Protein AF-0000000080020154 (afdb_homodimer)

Sequence (464 aa):
MNTIIEGAIRAIELLTSGDRDVFQVMSVTLLVSGTATAISVLLGVPLGLWLALADFAGKQVLSSLVNFGMGLPPVVVGLVVSLFLWRSGPLGNLELMYTPTAMILAQAIIAFPIVAGFSFAAIVSINPKLRWKLLSMGATQWQANWLLIKEAKLGLIAAVIAGFGRVISEVGASMMVGGNIKGQTRVLTTAIVTEVEKGNFDIAMAIAYILLIITYGIIVSLTILQHEKKMLMNTIIEGAIRAIELLTSGDRDVFQVMSVTLLVSGTATAISVLLGVPLGLWLALADFAGKQVLSSLVNFGMGLPPVVVGLVVSLFLWRSGPLGNLELMYTPTAMILAQAIIAFPIVAGFSFAAIVSINPKLRWKLLSMGATQWQANWLLIKEAKLGLIAAVIAGFGRVISEVGASMMVGGNIKGQTRVLTTAIVTEVEKGNFDIAMAIAYILLIITYGIIVSLTILQHEKKML

Nearest PDB structures (foldseek):
  2onk-assembly2_I  TM=8.225E-01  e=3.150E-08  Archaeoglobus fulgidus
  3puv-assembly1_G  TM=7.224E-01  e=3.129E-05  Escherichia coli K-12
  4jbw-assembly2_I  TM=7.480E-01  e=2.047E-04  Escherichia coli K-12
  2r6g-assembly1_G  TM=7.122E-01  e=1.875E-04  Escherichia coli K-12
  3fh6-assembly2_I  TM=7.173E-01  e=4.354E-03  Escherichia coli K-12

pLDDT: mean 89.91, std 10.61, range [30.8, 98.75]

InterPro domains:
  IPR000515 ABC transporter type 1, transmembrane domain MetI-like [PS50928] (26-222)
  IPR000515 ABC transporter type 1, transmembrane domain MetI-like [cd06261] (28-215)
  IPR035906 MetI-like superfamily [G3DSA:1.10.3720.10] (9-230)
  IPR035906 MetI-like superfamily [SSF161098] (19-222)
  IPR049783 ABC transporter permease TupB-like [NF038017] (29-212)
  IPR049783 ABC transporter permease TupB-like [PTHR43632] (1-228)

Radius of gyration: 22.97 Å; Cα contacts (8 Å, |Δi|>4): 710; chains: 2; bounding box: 44×67×61 Å

Organism: NCBI:txid2019572

Foldseek 3Di:
DVLLVLLQVVLVCCVVVVPVQLVLQAVLLCVQLVLLLVLLLVQQLVLLLCLQLDDDPCSVVVLVVLVVLQPDDLLVLLVVLCQQCPCPHVNVVVVCFQASVSSSVSLSSSLNSLLNNLSNVLLNVPPPVQLVVCVVVPDDSVRSSVVSSVVSVLSNLVSSLRSSLVSSQDANSLCSRNVCDRSGSNHLNPVLVVCVVVVNSSNSSSSVVVSCCVSVVVSVVSNCVSVVVVVD/DVLLVLLQVVLVCCVVVPPVQLVLQAVLLCVQLVLLLVLLLVQQLVLLLCLQLDDDPCSVVVLVVLVVLQPDDLLVLLVVLCQQCPCPHVNVVVVCFQASVSSSVSLSSSLNSLLNNLSNVLLNVPDPVQLVVCVVVPDDSVRSSVVSSVVSVLSNLVSSLRSSLVSSQDANSLCSRNVCDRSGSNHLNPVLVVCVVVVNSSNSSSSVVVSCCVSVVVSVVSNCVSPVVVVD

Structure (mmCIF, N/CA/C/O backbone):
data_AF-0000000080020154-model_v1
#
loop_
_entity.id
_entity.type
_entity.pdbx_description
1 polymer 'Tungstate transporter permease'
#
loop_
_atom_site.group_PDB
_atom_site.id
_atom_site.type_symbol
_atom_site.label_atom_id
_atom_site.label_alt_id
_atom_site.label_comp_id
_atom_site.label_asym_id
_atom_site.label_entity_id
_atom_site.label_seq_id
_atom_site.pdbx_PDB_ins_code
_atom_site.Cartn_x
_atom_site.Cartn_y
_atom_site.Cartn_z
_atom_site.occupancy
_atom_site.B_iso_or_equiv
_atom_site.auth_seq_id
_atom_site.auth_comp_id
_atom_site.auth_asym_id
_atom_site.auth_atom_id
_atom_site.pdbx_PDB_model_num
ATOM 1 N N . MET A 1 1 ? -0.89 -23.328 17.891 1 47.94 1 MET A N 1
ATOM 2 C CA . MET A 1 1 ? -0.267 -22.406 18.844 1 47.94 1 MET A CA 1
ATOM 3 C C . MET A 1 1 ? 1.254 -22.469 18.734 1 47.94 1 MET A C 1
ATOM 5 O O . MET A 1 1 ? 1.923 -21.438 18.766 1 47.94 1 MET A O 1
ATOM 9 N N . ASN A 1 2 ? 1.724 -23.781 18.406 1 59.78 2 ASN A N 1
ATOM 10 C CA . ASN A 1 2 ? 3.129 -24.156 18.344 1 59.78 2 ASN A CA 1
ATOM 11 C C . ASN A 1 2 ? 3.787 -23.688 17.062 1 59.78 2 ASN A C 1
ATOM 13 O O . ASN A 1 2 ? 5.008 -23.531 17 1 59.78 2 ASN A O 1
ATOM 17 N N . THR A 1 3 ? 2.885 -23.25 16.203 1 66.06 3 THR A N 1
ATOM 18 C CA . THR A 1 3 ? 3.389 -22.953 14.867 1 66.06 3 THR A CA 1
ATOM 19 C C . THR A 1 3 ? 4.047 -21.578 14.836 1 66.06 3 THR A C 1
ATOM 21 O O . THR A 1 3 ? 5.07 -21.391 14.172 1 66.06 3 THR A O 1
ATOM 24 N N . ILE A 1 4 ? 3.555 -20.688 15.656 1 68.38 4 ILE A N 1
ATOM 25 C CA . ILE A 1 4 ? 4.113 -19.344 15.68 1 68.38 4 ILE A CA 1
ATOM 26 C C . ILE A 1 4 ? 5.504 -19.375 16.312 1 68.38 4 ILE A C 1
ATOM 28 O O . ILE A 1 4 ? 6.453 -18.812 15.758 1 68.38 4 ILE A O 1
ATOM 32 N N . ILE A 1 5 ? 5.574 -20.062 17.375 1 70.25 5 ILE A N 1
ATOM 33 C CA . ILE A 1 5 ? 6.852 -20.172 18.062 1 70.25 5 ILE A CA 1
ATOM 34 C C . ILE A 1 5 ? 7.824 -21 17.219 1 70.25 5 ILE A C 1
ATOM 36 O O . ILE A 1 5 ? 9 -20.641 17.094 1 70.25 5 ILE A O 1
ATOM 40 N N . GLU A 1 6 ? 7.316 -21.953 16.688 1 72.19 6 GLU A N 1
ATOM 41 C CA . GLU A 1 6 ? 8.148 -22.797 15.836 1 72.19 6 GLU A CA 1
ATOM 42 C C . GLU A 1 6 ? 8.656 -22.031 14.617 1 72.19 6 GLU A C 1
ATOM 44 O O . GLU A 1 6 ? 9.797 -22.219 14.195 1 72.19 6 GLU A O 1
ATOM 49 N N . GLY A 1 7 ? 7.816 -21.203 14.148 1 69.94 7 GLY A N 1
ATOM 50 C CA . GLY A 1 7 ? 8.227 -20.375 13.023 1 69.94 7 GLY A CA 1
ATOM 51 C C . GLY A 1 7 ? 9.352 -19.422 13.375 1 69.94 7 GLY A C 1
ATOM 52 O O . GLY A 1 7 ? 10.273 -19.219 12.578 1 69.94 7 GLY A O 1
ATOM 53 N N . ALA A 1 8 ? 9.25 -18.953 14.547 1 75.12 8 ALA A N 1
ATOM 54 C CA . ALA A 1 8 ? 10.297 -18.047 15.016 1 75.12 8 ALA A CA 1
ATOM 55 C C . ALA A 1 8 ? 11.617 -18.781 15.203 1 75.12 8 ALA A C 1
ATOM 57 O O . ALA A 1 8 ? 12.68 -18.281 14.797 1 75.12 8 ALA A O 1
ATOM 58 N N . ILE A 1 9 ? 11.484 -19.859 15.781 1 72.31 9 ILE A N 1
ATOM 59 C CA . ILE A 1 9 ? 12.672 -20.672 16.016 1 72.31 9 ILE A CA 1
ATOM 60 C C . ILE A 1 9 ? 13.289 -21.078 14.672 1 72.31 9 ILE A C 1
ATOM 62 O O . ILE A 1 9 ? 14.508 -20.984 14.484 1 72.31 9 ILE A O 1
ATOM 66 N N . ARG A 1 10 ? 12.461 -21.453 13.805 1 74.69 10 ARG A N 1
ATOM 67 C CA . ARG A 1 10 ? 12.93 -21.859 12.484 1 74.69 10 ARG A CA 1
ATOM 68 C C . ARG A 1 10 ? 13.57 -20.688 11.75 1 74.69 10 ARG A C 1
ATOM 70 O O . ARG A 1 10 ? 14.547 -20.859 11.023 1 74.69 10 ARG A O 1
ATOM 77 N N . ALA A 1 11 ? 12.977 -19.562 11.906 1 72.81 11 ALA A N 1
ATOM 78 C CA . ALA A 1 11 ? 13.555 -18.359 11.297 1 72.81 11 ALA A CA 1
ATOM 79 C C . ALA A 1 11 ? 14.977 -18.125 11.797 1 72.81 11 ALA A C 1
ATOM 81 O O . ALA A 1 11 ? 15.875 -17.844 11.008 1 72.81 11 ALA A O 1
ATOM 82 N N . ILE A 1 12 ? 15.156 -18.312 13.047 1 72.94 12 ILE A N 1
ATOM 83 C CA . ILE A 1 12 ? 16.469 -18.156 13.656 1 72.94 12 ILE A CA 1
ATOM 84 C C . ILE A 1 12 ? 17.422 -19.219 13.125 1 72.94 12 ILE A C 1
ATOM 86 O O . ILE A 1 12 ? 18.578 -18.938 12.812 1 72.94 12 ILE A O 1
ATOM 90 N N . GLU A 1 13 ? 16.906 -20.375 13.016 1 72.81 13 GLU A N 1
ATOM 91 C CA . GLU A 1 13 ? 17.719 -21.469 12.5 1 72.81 13 GLU A CA 1
ATOM 92 C C . GLU A 1 13 ? 18.125 -21.219 11.047 1 72.81 13 GLU A C 1
ATOM 94 O O . GLU A 1 13 ? 19.281 -21.453 10.664 1 72.81 13 GLU A O 1
ATOM 99 N N . LEU A 1 14 ? 17.109 -20.797 10.352 1 71.88 14 LEU A N 1
ATOM 100 C CA . LEU A 1 14 ? 17.391 -20.547 8.938 1 71.88 14 LEU A CA 1
ATOM 101 C C . LEU A 1 14 ? 18.391 -19.391 8.781 1 71.88 14 LEU A C 1
ATOM 103 O O . LEU A 1 14 ? 19.266 -19.453 7.922 1 71.88 14 LEU A O 1
ATOM 107 N N . LEU A 1 15 ? 18.266 -18.453 9.547 1 70.06 15 LEU A N 1
ATOM 108 C CA . LEU A 1 15 ? 19.156 -17.297 9.484 1 70.06 15 LEU A CA 1
ATOM 109 C C . LEU A 1 15 ? 20.547 -17.656 9.984 1 70.06 15 LEU A C 1
ATOM 111 O O . LEU A 1 15 ? 21.547 -17.203 9.422 1 70.06 15 LEU A O 1
ATOM 115 N N . THR A 1 16 ? 20.547 -18.531 10.93 1 68.62 16 THR A N 1
ATOM 116 C CA . THR A 1 16 ? 21.828 -18.906 11.531 1 68.62 16 THR A CA 1
ATOM 117 C C . THR A 1 16 ? 22.484 -20.031 10.742 1 68.62 16 THR A C 1
ATOM 119 O O . THR A 1 16 ? 23.703 -20.156 10.734 1 68.62 16 THR A O 1
ATOM 122 N N . SER A 1 17 ? 21.688 -20.891 10.258 1 69.62 17 SER A N 1
ATOM 123 C CA . SER A 1 17 ? 22.25 -22.016 9.531 1 69.62 17 SER A CA 1
ATOM 124 C C . SER A 1 17 ? 22.75 -21.594 8.156 1 69.62 17 SER A C 1
ATOM 126 O O . SER A 1 17 ? 23.469 -22.328 7.492 1 69.62 17 SER A O 1
ATOM 128 N N . GLY A 1 18 ? 22.422 -20.438 7.871 1 66 18 GLY A N 1
ATOM 129 C CA . GLY A 1 18 ? 22.906 -19.953 6.586 1 66 18 GLY A CA 1
ATOM 130 C C . GLY A 1 18 ? 22.297 -20.688 5.406 1 66 18 GLY A C 1
ATOM 131 O O . GLY A 1 18 ? 23.016 -21.062 4.473 1 66 18 GLY A O 1
ATOM 132 N N . ASP A 1 19 ? 21.078 -20.938 5.508 1 79 19 ASP A N 1
ATOM 133 C CA . ASP A 1 19 ? 20.391 -21.562 4.387 1 79 19 ASP A CA 1
ATOM 134 C C . ASP A 1 19 ? 20.531 -20.734 3.115 1 79 19 ASP A C 1
ATOM 136 O O . ASP A 1 19 ? 20.078 -19.594 3.066 1 79 19 ASP A O 1
ATOM 140 N N . ARG A 1 20 ? 21.234 -21.266 2.188 1 83.5 20 ARG A N 1
ATOM 141 C CA . ARG A 1 20 ? 21.625 -20.578 0.963 1 83.5 20 ARG A CA 1
ATOM 142 C C . ARG A 1 20 ? 20.391 -20.047 0.224 1 83.5 20 ARG A C 1
ATOM 144 O O . ARG A 1 20 ? 20.438 -18.953 -0.349 1 83.5 20 ARG A O 1
ATOM 151 N N . ASP A 1 21 ? 19.312 -20.812 0.304 1 86.94 21 ASP A N 1
ATOM 152 C CA . ASP A 1 21 ? 18.094 -20.406 -0.398 1 86.94 21 ASP A CA 1
ATOM 153 C C . ASP A 1 21 ? 17.484 -19.172 0.246 1 86.94 21 ASP A C 1
ATOM 155 O O . ASP A 1 21 ? 17.062 -18.234 -0.451 1 86.94 21 ASP A O 1
ATOM 159 N N . VAL A 1 22 ? 17.5 -19.172 1.521 1 87.19 22 VAL A N 1
ATOM 160 C CA . VAL A 1 22 ? 16.906 -18.062 2.252 1 87.19 22 VAL A CA 1
ATOM 161 C C . VAL A 1 22 ? 17.75 -16.812 2.092 1 87.19 22 VAL A C 1
ATOM 163 O O . VAL A 1 22 ? 17.234 -15.703 1.912 1 87.19 22 VAL A O 1
ATOM 166 N N . PHE A 1 23 ? 19.016 -17 2.098 1 89.44 23 PHE A N 1
ATOM 167 C CA . PHE A 1 23 ? 19.922 -15.875 1.927 1 89.44 23 PHE A CA 1
ATOM 168 C C . PHE A 1 23 ? 19.797 -15.281 0.527 1 89.44 23 PHE A C 1
ATOM 170 O O . PHE A 1 23 ? 19.891 -14.07 0.349 1 89.44 23 PHE A O 1
ATOM 177 N N . GLN A 1 24 ? 19.672 -16.141 -0.373 1 92.94 24 GLN A N 1
ATOM 178 C CA . GLN A 1 24 ? 19.516 -15.672 -1.749 1 92.94 24 GLN A CA 1
ATOM 179 C C . GLN A 1 24 ? 18.234 -14.867 -1.923 1 92.94 24 GLN A C 1
ATOM 181 O O . GLN A 1 24 ? 18.234 -13.805 -2.547 1 92.94 24 GLN A O 1
ATOM 186 N N . VAL A 1 25 ? 17.172 -15.352 -1.379 1 95.19 25 VAL A N 1
ATOM 187 C CA . VAL A 1 25 ? 15.883 -14.672 -1.473 1 95.19 25 VAL A CA 1
ATOM 188 C C . VAL A 1 25 ? 15.953 -13.328 -0.743 1 95.19 25 VAL A C 1
ATOM 190 O O . VAL A 1 25 ? 15.43 -12.328 -1.228 1 95.19 25 VAL A O 1
ATOM 193 N N . MET A 1 26 ? 16.609 -13.359 0.393 1 94.81 26 MET A N 1
ATOM 194 C CA . MET A 1 26 ? 16.781 -12.125 1.162 1 94.81 26 MET A CA 1
ATOM 195 C C . MET A 1 26 ? 17.625 -11.117 0.382 1 94.81 26 MET A C 1
ATOM 197 O O . MET A 1 26 ? 17.281 -9.93 0.344 1 94.81 26 MET A O 1
ATOM 201 N N . SER A 1 27 ? 18.672 -11.586 -0.216 1 95.75 27 SER A N 1
ATOM 202 C CA . SER A 1 27 ? 19.578 -10.711 -0.959 1 95.75 27 SER A CA 1
ATOM 203 C C . SER A 1 27 ? 18.875 -10.102 -2.17 1 95.75 27 SER A C 1
ATOM 205 O O . SER A 1 27 ? 19.062 -8.914 -2.461 1 95.75 27 SER A O 1
ATOM 207 N N . VAL A 1 28 ? 18.125 -10.906 -2.865 1 97.38 28 VAL A N 1
ATOM 208 C CA . VAL A 1 28 ? 17.391 -10.406 -4.027 1 97.38 28 VAL A CA 1
ATOM 209 C C . VAL A 1 28 ? 16.359 -9.383 -3.578 1 97.38 28 VAL A C 1
ATOM 211 O O . VAL A 1 28 ? 16.156 -8.359 -4.234 1 97.38 28 VAL A O 1
ATOM 214 N N . THR A 1 29 ? 15.695 -9.641 -2.455 1 97.88 29 THR A N 1
ATOM 215 C CA . THR A 1 29 ? 14.711 -8.711 -1.914 1 97.88 29 THR A CA 1
ATOM 216 C C . THR A 1 29 ? 15.344 -7.348 -1.644 1 97.88 29 THR A C 1
ATOM 218 O O . THR A 1 29 ? 14.828 -6.316 -2.076 1 97.88 29 THR A O 1
ATOM 221 N N . LEU A 1 30 ? 16.484 -7.379 -0.981 1 97.38 30 LEU A N 1
ATOM 222 C CA . LEU A 1 30 ? 17.172 -6.141 -0.618 1 97.38 30 LEU A CA 1
ATOM 223 C C . LEU A 1 30 ? 17.703 -5.434 -1.856 1 97.38 30 LEU A C 1
ATOM 225 O O . LEU A 1 30 ? 17.656 -4.203 -1.947 1 97.38 30 LEU A O 1
ATOM 229 N N . LEU A 1 31 ? 18.203 -6.195 -2.738 1 97.94 31 LEU A N 1
ATOM 230 C CA . LEU A 1 31 ? 18.719 -5.621 -3.973 1 97.94 31 LEU A CA 1
ATOM 231 C C . LEU A 1 31 ? 17.625 -4.93 -4.762 1 97.94 31 LEU A C 1
ATOM 233 O O . LEU A 1 31 ? 17.781 -3.781 -5.184 1 97.94 31 LEU A O 1
ATOM 237 N N . VAL A 1 32 ? 16.562 -5.605 -4.961 1 98.31 32 VAL A N 1
ATOM 238 C CA . VAL A 1 32 ? 15.484 -5.113 -5.809 1 98.31 32 VAL A CA 1
ATOM 239 C C . VAL A 1 32 ? 14.797 -3.93 -5.129 1 98.31 32 VAL A C 1
ATOM 241 O O . VAL A 1 32 ? 14.711 -2.842 -5.707 1 98.31 32 VAL A O 1
ATOM 244 N N . SER A 1 33 ? 14.297 -4.098 -3.908 1 98.25 33 SER A N 1
ATOM 245 C CA . SER A 1 33 ? 13.57 -3.033 -3.225 1 98.25 33 SER A CA 1
ATOM 246 C C . SER A 1 33 ? 14.5 -1.874 -2.869 1 98.25 33 SER A C 1
ATOM 248 O O . SER A 1 33 ? 14.086 -0.711 -2.914 1 98.25 33 SER A O 1
ATOM 250 N N . GLY A 1 34 ? 15.711 -2.215 -2.471 1 97.94 34 GLY A N 1
ATOM 251 C CA . GLY A 1 34 ? 16.672 -1.173 -2.164 1 97.94 34 GLY A CA 1
ATOM 252 C C . GLY A 1 34 ? 17.031 -0.312 -3.363 1 97.94 34 GLY A C 1
ATOM 253 O O . GLY A 1 34 ? 17.016 0.917 -3.275 1 97.94 34 GLY A O 1
ATOM 254 N N . THR A 1 35 ? 17.344 -0.925 -4.469 1 98.62 35 THR A N 1
ATOM 255 C CA . THR A 1 35 ? 17.719 -0.201 -5.684 1 98.62 35 THR A CA 1
ATOM 256 C C . THR A 1 35 ? 16.516 0.579 -6.227 1 98.62 35 THR A C 1
ATOM 258 O O . THR A 1 35 ? 16.672 1.718 -6.676 1 98.62 35 THR A O 1
ATOM 261 N N . ALA A 1 36 ? 15.359 -0.066 -6.23 1 98.69 36 ALA A N 1
ATOM 262 C CA . ALA A 1 36 ? 14.148 0.617 -6.691 1 98.69 36 ALA A CA 1
ATOM 263 C C . ALA A 1 36 ? 13.883 1.873 -5.863 1 98.69 36 ALA A C 1
ATOM 265 O O . ALA A 1 36 ? 13.555 2.926 -6.414 1 98.69 36 ALA A O 1
ATOM 266 N N . THR A 1 37 ? 14.039 1.744 -4.57 1 98.25 37 THR A N 1
ATOM 267 C CA . THR A 1 37 ? 13.844 2.889 -3.688 1 98.25 37 THR A CA 1
ATOM 268 C C . THR A 1 37 ? 14.883 3.971 -3.973 1 98.25 37 THR A C 1
ATOM 270 O O . THR A 1 37 ? 14.555 5.156 -4.031 1 98.25 37 THR A O 1
ATOM 273 N N . ALA A 1 38 ? 16.125 3.574 -4.137 1 98.44 38 ALA A N 1
ATOM 274 C CA . ALA A 1 38 ? 17.203 4.527 -4.434 1 98.44 38 ALA A CA 1
ATOM 275 C C . ALA A 1 38 ? 16.891 5.316 -5.703 1 98.44 38 ALA A C 1
ATOM 277 O O . ALA A 1 38 ? 17.062 6.539 -5.738 1 98.44 38 ALA A O 1
ATOM 278 N N . ILE A 1 39 ? 16.453 4.645 -6.707 1 98.75 39 ILE A N 1
ATOM 279 C CA . ILE A 1 39 ? 16.109 5.285 -7.969 1 98.75 39 ILE A CA 1
ATOM 280 C C . ILE A 1 39 ? 14.945 6.25 -7.75 1 98.75 39 ILE A C 1
ATOM 282 O O . ILE A 1 39 ? 14.969 7.387 -8.227 1 98.75 39 ILE A O 1
ATOM 286 N N . SER A 1 40 ? 13.914 5.785 -7.039 1 98.56 40 SER A N 1
ATOM 287 C CA . SER A 1 40 ? 12.742 6.605 -6.773 1 98.56 40 SER A CA 1
ATOM 288 C C . SER A 1 40 ? 13.102 7.844 -5.961 1 98.56 40 SER A C 1
ATOM 290 O O . SER A 1 40 ? 12.508 8.906 -6.141 1 98.56 40 SER A O 1
ATOM 292 N N . VAL A 1 41 ? 14.055 7.672 -5.047 1 97.88 41 VAL A N 1
ATOM 293 C CA . VAL A 1 41 ? 14.5 8.797 -4.23 1 97.88 41 VAL A CA 1
ATOM 294 C C . VAL A 1 41 ? 15.281 9.781 -5.098 1 97.88 41 VAL A C 1
ATOM 296 O O . VAL A 1 41 ? 15.062 10.992 -5.02 1 97.88 41 VAL A O 1
ATOM 299 N N . LEU A 1 42 ? 16.156 9.297 -5.879 1 98.06 42 LEU A N 1
ATOM 300 C CA . LEU A 1 42 ? 16.984 10.133 -6.742 1 98.06 42 LEU A CA 1
ATOM 301 C C . LEU A 1 42 ? 16.141 10.953 -7.703 1 98.06 42 LEU A C 1
ATOM 303 O O . LEU A 1 42 ? 16.484 12.086 -8.039 1 98.06 42 LEU A O 1
ATOM 307 N N . LEU A 1 43 ? 15.031 10.414 -8.125 1 98.25 43 LEU A N 1
ATOM 308 C CA . LEU A 1 43 ? 14.188 11.086 -9.109 1 98.25 43 LEU A CA 1
ATOM 309 C C . LEU A 1 43 ? 13 11.766 -8.438 1 98.25 43 LEU A C 1
ATOM 311 O O . LEU A 1 43 ? 12.602 12.867 -8.828 1 98.25 43 LEU A O 1
ATOM 315 N N . GLY A 1 44 ? 12.453 11.078 -7.484 1 98.12 44 GLY A N 1
ATOM 316 C CA . GLY A 1 44 ? 11.227 11.531 -6.852 1 98.12 44 GLY A CA 1
ATOM 317 C C . GLY A 1 44 ? 11.43 12.719 -5.93 1 98.12 44 GLY A C 1
ATOM 318 O O . GLY A 1 44 ? 10.617 13.641 -5.914 1 98.12 44 GLY A O 1
ATOM 319 N N . VAL A 1 45 ? 12.508 12.695 -5.16 1 96.88 45 VAL A N 1
ATOM 320 C CA . VAL A 1 45 ? 12.766 13.789 -4.219 1 96.88 45 VAL A CA 1
ATOM 321 C C . VAL A 1 45 ? 12.969 15.094 -4.984 1 96.88 45 VAL A C 1
ATOM 323 O O . VAL A 1 45 ? 12.297 16.094 -4.719 1 96.88 45 VAL A O 1
ATOM 326 N N . PRO A 1 46 ? 13.852 15.125 -6.016 1 96.69 46 PRO A N 1
ATOM 327 C CA . PRO A 1 46 ? 14.016 16.359 -6.785 1 96.69 46 PRO A CA 1
ATOM 328 C C . PRO A 1 46 ? 12.719 16.828 -7.438 1 96.69 46 PRO A C 1
ATOM 330 O O . PRO A 1 46 ? 12.438 18.031 -7.473 1 96.69 46 PRO A O 1
ATOM 333 N N . LEU A 1 47 ? 11.93 15.914 -7.922 1 97.12 47 LEU A N 1
ATOM 334 C CA . LEU A 1 47 ? 10.664 16.297 -8.539 1 97.12 47 LEU A CA 1
ATOM 335 C C . LEU A 1 47 ? 9.719 16.906 -7.5 1 97.12 47 LEU A C 1
ATOM 337 O O . LEU A 1 47 ? 9.086 17.922 -7.758 1 97.12 47 LEU A O 1
ATOM 341 N N . GLY A 1 48 ? 9.602 16.219 -6.375 1 96.56 48 GLY A N 1
ATOM 342 C CA . GLY A 1 48 ? 8.758 16.734 -5.309 1 96.56 48 GLY A CA 1
ATOM 343 C C . GLY A 1 48 ? 9.18 18.109 -4.836 1 96.56 48 GLY A C 1
ATOM 344 O O . GLY A 1 48 ? 8.344 18.984 -4.625 1 96.56 48 GLY A O 1
ATOM 345 N N . LEU A 1 49 ? 10.484 18.328 -4.691 1 94.06 49 LEU A N 1
ATOM 346 C CA . LEU A 1 49 ? 11.023 19.625 -4.281 1 94.06 49 LEU A CA 1
ATOM 347 C C . LEU A 1 49 ? 10.742 20.688 -5.336 1 94.06 49 LEU A C 1
ATOM 349 O O . LEU A 1 49 ? 10.336 21.797 -5 1 94.06 49 LEU A O 1
ATOM 353 N N . TRP A 1 50 ? 10.977 20.25 -6.555 1 94.31 50 TRP A N 1
ATOM 354 C CA . TRP A 1 50 ? 10.75 21.172 -7.656 1 94.31 50 TRP A CA 1
ATOM 355 C C . TRP A 1 50 ? 9.281 21.594 -7.723 1 94.31 50 TRP A C 1
ATOM 357 O O . TRP A 1 50 ? 8.969 22.766 -7.891 1 94.31 50 TRP A O 1
ATOM 367 N N . LEU A 1 51 ? 8.406 20.75 -7.562 1 94.25 51 LEU A N 1
ATOM 368 C CA . LEU A 1 51 ? 6.973 21.016 -7.598 1 94.25 51 LEU A CA 1
ATOM 369 C C . LEU A 1 51 ? 6.559 21.922 -6.445 1 94.25 51 LEU A C 1
ATOM 371 O O . LEU A 1 51 ? 5.656 22.75 -6.59 1 94.25 51 LEU A O 1
ATOM 375 N N . ALA A 1 52 ? 7.199 21.781 -5.324 1 92.12 52 ALA A N 1
ATOM 376 C CA . ALA A 1 52 ? 6.84 22.547 -4.137 1 92.12 52 ALA A CA 1
ATOM 377 C C . ALA A 1 52 ? 7.434 23.953 -4.188 1 92.12 52 ALA A C 1
ATOM 379 O O . ALA A 1 52 ? 6.816 24.906 -3.711 1 92.12 52 ALA A O 1
ATOM 380 N N . LEU A 1 53 ? 8.578 24.172 -4.746 1 90.06 53 LEU A N 1
ATOM 381 C CA . LEU A 1 53 ? 9.328 25.406 -4.594 1 90.06 53 LEU A CA 1
ATOM 382 C C . LEU A 1 53 ? 9.227 26.266 -5.852 1 90.06 53 LEU A C 1
ATOM 384 O O . LEU A 1 53 ? 9.516 27.469 -5.816 1 90.06 53 LEU A O 1
ATOM 388 N N . ALA A 1 54 ? 8.859 25.609 -6.902 1 88.19 54 ALA A N 1
ATOM 389 C CA . ALA A 1 54 ? 8.789 26.359 -8.156 1 88.19 54 ALA A CA 1
ATOM 390 C C . ALA A 1 54 ? 7.34 26.656 -8.539 1 88.19 54 ALA A C 1
ATOM 392 O O . ALA A 1 54 ? 6.426 25.922 -8.148 1 88.19 54 ALA A O 1
ATOM 393 N N . ASP A 1 55 ? 7.188 27.797 -9.219 1 87.75 55 ASP A N 1
ATOM 394 C CA . ASP A 1 55 ? 5.895 28.156 -9.797 1 87.75 55 ASP A CA 1
ATOM 395 C C . ASP A 1 55 ? 5.957 28.156 -11.328 1 87.75 55 ASP A C 1
ATOM 397 O O . ASP A 1 55 ? 6.789 28.859 -11.914 1 87.75 55 ASP A O 1
ATOM 401 N N . PHE A 1 56 ? 5.273 27.25 -11.93 1 91.38 56 PHE A N 1
ATOM 402 C CA . PHE A 1 56 ? 5.266 27.172 -13.391 1 91.38 56 PHE A CA 1
ATOM 403 C C . PHE A 1 56 ? 3.891 26.75 -13.898 1 91.38 56 PHE A C 1
ATOM 405 O O . PHE A 1 56 ? 3.064 26.25 -13.133 1 91.38 56 PHE A O 1
ATOM 412 N N . ALA A 1 57 ? 3.443 27.031 -15.07 1 91.94 57 ALA A N 1
ATOM 413 C CA . ALA A 1 57 ? 2.109 26.875 -15.641 1 91.94 57 ALA A CA 1
ATOM 414 C C . ALA A 1 57 ? 1.68 25.406 -15.633 1 91.94 57 ALA A C 1
ATOM 416 O O . ALA A 1 57 ? 0.496 25.109 -15.461 1 91.94 57 ALA A O 1
ATOM 417 N N . GLY A 1 58 ? 2.457 24.375 -15.688 1 93.25 58 GLY A N 1
ATOM 418 C CA . GLY A 1 58 ? 2.119 22.953 -15.719 1 93.25 58 GLY A CA 1
ATOM 419 C C . GLY A 1 58 ? 2.182 22.297 -14.359 1 93.25 58 GLY A C 1
ATOM 420 O O . GLY A 1 58 ? 2.078 21.062 -14.258 1 93.25 58 GLY A O 1
ATOM 421 N N . LYS A 1 59 ? 2.211 23.047 -13.398 1 93.12 59 LYS A N 1
ATOM 422 C CA . LYS A 1 59 ? 2.391 22.547 -12.039 1 93.12 59 LYS A CA 1
ATOM 423 C C . LYS A 1 59 ? 1.181 21.719 -11.602 1 93.12 59 LYS A C 1
ATOM 425 O O . LYS A 1 59 ? 1.333 20.641 -11.031 1 93.12 59 LYS A O 1
ATOM 430 N N . GLN A 1 60 ? 0.067 22.234 -11.883 1 91.75 60 GLN A N 1
ATOM 431 C CA . GLN A 1 60 ? -1.16 21.547 -11.492 1 91.75 60 GLN A CA 1
ATOM 432 C C . GLN A 1 60 ? -1.281 20.203 -12.188 1 91.75 60 GLN A C 1
ATOM 434 O O . GLN A 1 60 ? -1.691 19.219 -11.57 1 91.75 60 GLN A O 1
ATOM 439 N N . VAL A 1 61 ? -0.931 20.188 -13.375 1 93.25 61 VAL A N 1
ATOM 440 C CA . VAL A 1 61 ? -1.013 18.953 -14.156 1 93.25 61 VAL A CA 1
ATOM 441 C C . VAL A 1 61 ? -0.008 17.938 -13.617 1 93.25 61 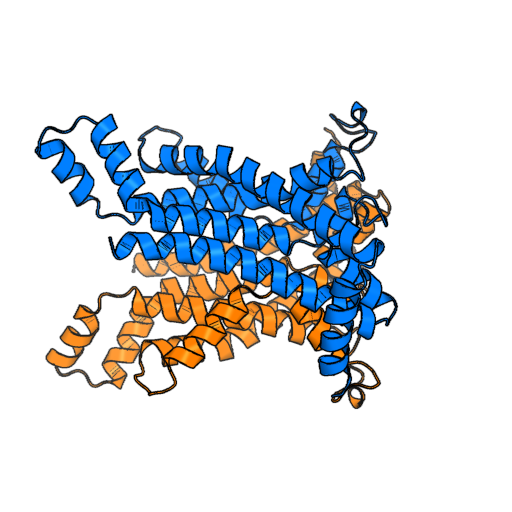VAL A C 1
ATOM 443 O O . VAL A 1 61 ? -0.348 16.766 -13.414 1 93.25 61 VAL A O 1
ATOM 446 N N . LEU A 1 62 ? 1.154 18.344 -13.352 1 93.31 62 LEU A N 1
ATOM 447 C CA . LEU A 1 62 ? 2.191 17.453 -12.852 1 93.31 62 LEU A CA 1
ATOM 448 C C . LEU A 1 62 ? 1.852 16.953 -11.453 1 93.31 62 LEU A C 1
ATOM 450 O O . LEU A 1 62 ? 2.092 15.781 -11.133 1 93.31 62 LEU A O 1
ATOM 454 N N . SER A 1 63 ? 1.314 17.812 -10.695 1 92.81 63 SER A N 1
ATOM 455 C CA . SER A 1 63 ? 0.877 17.422 -9.359 1 92.81 63 SER A CA 1
ATOM 456 C C . SER A 1 63 ? -0.231 16.375 -9.43 1 92.81 63 SER A C 1
ATOM 458 O O . SER A 1 63 ? -0.238 15.422 -8.648 1 92.81 63 SER A O 1
ATOM 460 N N . SER A 1 64 ? -1.092 16.578 -10.32 1 91.56 64 SER A N 1
ATOM 461 C CA . SER A 1 64 ? -2.178 15.625 -10.508 1 91.56 64 SER A CA 1
ATOM 462 C C . SER A 1 64 ? -1.648 14.266 -10.961 1 91.56 64 SER A C 1
ATOM 464 O O . SER A 1 64 ? -2.17 13.227 -10.555 1 91.56 64 SER A O 1
ATOM 466 N N . LEU A 1 65 ? -0.676 14.273 -11.742 1 93.69 65 LEU A N 1
ATOM 467 C CA . LEU A 1 65 ? -0.076 13.031 -12.227 1 93.69 65 LEU A CA 1
ATOM 468 C C . LEU A 1 65 ? 0.607 12.281 -11.094 1 93.69 65 LEU A C 1
ATOM 470 O O . LEU A 1 65 ? 0.521 11.047 -11.016 1 93.69 65 LEU A O 1
ATOM 474 N N . VAL A 1 66 ? 1.284 13.008 -10.289 1 94.12 66 VAL A N 1
ATOM 475 C CA . VAL A 1 66 ? 1.928 12.398 -9.125 1 94.12 66 VAL A CA 1
ATOM 476 C C . VAL A 1 66 ? 0.871 11.781 -8.211 1 94.12 66 VAL A C 1
ATOM 478 O O . VAL A 1 66 ? 1.008 10.641 -7.773 1 94.12 66 VAL A O 1
ATOM 481 N N . ASN A 1 67 ? -0.2 12.5 -8.039 1 89.38 67 ASN A N 1
ATOM 482 C CA . ASN A 1 67 ? -1.288 12.008 -7.203 1 89.38 67 ASN A CA 1
ATOM 483 C C . ASN A 1 67 ? -1.952 10.781 -7.816 1 89.38 67 ASN A C 1
ATOM 485 O O . ASN A 1 67 ? -2.291 9.828 -7.105 1 89.38 67 ASN A O 1
ATOM 489 N N . PHE A 1 68 ? -2.125 10.82 -9.047 1 89.56 68 PHE A N 1
ATOM 490 C CA . PHE A 1 68 ? -2.674 9.68 -9.766 1 89.56 68 PHE A CA 1
ATOM 491 C C . PHE A 1 68 ? -1.778 8.453 -9.602 1 89.56 68 PHE A C 1
ATOM 493 O O . PHE A 1 68 ? -2.268 7.344 -9.383 1 89.56 68 PHE A O 1
ATOM 500 N N . GLY A 1 69 ? -0.531 8.672 -9.711 1 92.44 69 GLY A N 1
ATOM 501 C CA . GLY A 1 69 ? 0.442 7.598 -9.578 1 92.44 69 GLY A CA 1
ATOM 502 C C . GLY A 1 69 ? 0.44 6.961 -8.195 1 92.44 69 GLY A C 1
ATOM 503 O O . GLY A 1 69 ? 0.628 5.75 -8.07 1 92.44 69 GLY A O 1
ATOM 504 N N . MET A 1 70 ? 0.173 7.785 -7.223 1 90.25 70 MET A N 1
ATOM 505 C CA . MET A 1 70 ? 0.134 7.27 -5.855 1 90.25 70 MET A CA 1
ATOM 506 C C . MET A 1 70 ? -1.045 6.32 -5.668 1 90.25 70 MET A C 1
ATOM 508 O O . MET A 1 70 ? -0.988 5.41 -4.84 1 90.25 70 MET A O 1
ATOM 512 N N . GLY A 1 71 ? -2.031 6.535 -6.367 1 87.94 71 GLY A N 1
ATOM 513 C CA . GLY A 1 71 ? -3.229 5.719 -6.258 1 87.94 71 GLY A CA 1
ATOM 514 C C . GLY A 1 71 ? -3.248 4.551 -7.227 1 87.94 71 GLY A C 1
ATOM 515 O O . GLY A 1 71 ? -4.148 3.711 -7.18 1 87.94 71 GLY A O 1
ATOM 516 N N . LEU A 1 72 ? -2.324 4.492 -8.062 1 91.62 72 LEU A N 1
ATOM 517 C CA . LEU A 1 72 ? -2.264 3.451 -9.078 1 91.62 72 LEU A CA 1
ATOM 518 C C . LEU A 1 72 ? -2.053 2.08 -8.445 1 91.62 72 LEU A C 1
ATOM 520 O O . LEU A 1 72 ? -1.111 1.889 -7.672 1 91.62 72 LEU A O 1
ATOM 524 N N . PRO A 1 73 ? -2.967 1.161 -8.734 1 94.38 73 PRO A N 1
ATOM 525 C CA . PRO A 1 73 ? -2.729 -0.196 -8.234 1 94.38 73 PRO A CA 1
ATOM 526 C C . PRO A 1 73 ? -1.41 -0.784 -8.734 1 94.38 73 PRO A C 1
ATOM 528 O O . PRO A 1 73 ? -1.098 -0.691 -9.922 1 94.38 73 PRO A O 1
ATOM 531 N N . PRO A 1 74 ? -0.693 -1.348 -7.883 1 95.75 74 PRO A N 1
ATOM 532 C CA . PRO A 1 74 ? 0.613 -1.88 -8.281 1 95.75 74 PRO A CA 1
ATOM 533 C C . PRO A 1 74 ? 0.512 -2.938 -9.375 1 95.75 74 PRO A C 1
ATOM 535 O O . PRO A 1 74 ? 1.416 -3.057 -10.203 1 95.75 74 PRO A O 1
ATOM 538 N N . VAL A 1 75 ? -0.544 -3.684 -9.406 1 95.5 75 VAL A N 1
ATOM 539 C CA . VAL A 1 75 ? -0.722 -4.727 -10.414 1 95.5 75 VAL A CA 1
ATOM 540 C C . VAL A 1 75 ? -0.795 -4.098 -11.805 1 95.5 75 VAL A C 1
ATOM 542 O O . VAL A 1 75 ? -0.35 -4.695 -12.781 1 95.5 75 VAL A O 1
ATOM 545 N N . VAL A 1 76 ? -1.361 -2.949 -11.852 1 96.12 76 VAL A N 1
ATOM 546 C CA . VAL A 1 76 ? -1.444 -2.252 -13.133 1 96.12 76 VAL A CA 1
ATOM 547 C C . VAL A 1 76 ? -0.047 -1.84 -13.586 1 96.12 76 VAL A C 1
ATOM 549 O O . VAL A 1 76 ? 0.287 -1.957 -14.766 1 96.12 76 VAL A O 1
ATOM 552 N N . VAL A 1 77 ? 0.763 -1.373 -12.688 1 96.81 77 VAL A N 1
ATOM 553 C CA . VAL A 1 77 ? 2.145 -1.025 -13.008 1 96.81 77 VAL A CA 1
ATOM 554 C C . VAL A 1 77 ? 2.898 -2.27 -13.469 1 96.81 77 VAL A C 1
ATOM 556 O O . VAL A 1 77 ? 3.623 -2.229 -14.469 1 96.81 77 VAL A O 1
ATOM 559 N N . GLY A 1 78 ? 2.729 -3.342 -12.742 1 97 78 GLY A N 1
ATOM 560 C CA . GLY A 1 78 ? 3.34 -4.598 -13.148 1 97 78 GLY A CA 1
ATOM 561 C C . GLY A 1 78 ? 2.949 -5.023 -1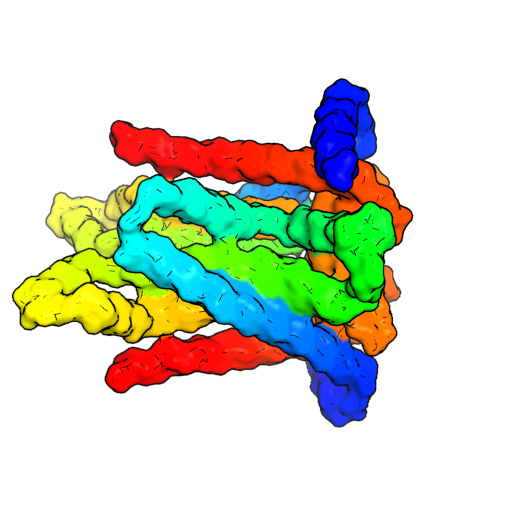4.547 1 97 78 GLY A C 1
ATOM 562 O O . GLY A 1 78 ? 3.795 -5.48 -15.32 1 97 78 GLY A O 1
ATOM 563 N N . LEU A 1 79 ? 1.688 -4.883 -14.844 1 96 79 LEU A N 1
ATOM 564 C CA . LEU A 1 79 ? 1.185 -5.25 -16.172 1 96 79 LEU A CA 1
ATOM 565 C C . LEU A 1 79 ? 1.815 -4.379 -17.25 1 96 79 LEU A C 1
ATOM 567 O O . LEU A 1 79 ? 2.277 -4.891 -18.266 1 96 79 LEU A O 1
ATOM 571 N N . VAL A 1 80 ? 1.848 -3.117 -17.047 1 94.88 80 VAL A N 1
ATOM 572 C CA . VAL A 1 80 ? 2.383 -2.186 -18.031 1 94.88 80 VAL A CA 1
ATOM 573 C C . VAL A 1 80 ? 3.865 -2.475 -18.266 1 94.88 80 VAL A C 1
ATOM 575 O O . VAL A 1 80 ? 4.32 -2.529 -19.422 1 94.88 80 VAL A O 1
ATOM 578 N N . VAL A 1 81 ? 4.613 -2.678 -17.234 1 96.25 81 VAL A N 1
ATOM 579 C CA . VAL A 1 81 ? 6.031 -2.988 -17.359 1 96.25 81 VAL A CA 1
ATOM 580 C C . VAL A 1 81 ? 6.207 -4.312 -18.109 1 96.25 81 VAL A C 1
ATOM 582 O O . VAL A 1 81 ? 7.07 -4.434 -18.984 1 96.25 81 VAL A O 1
ATOM 585 N N . SER A 1 82 ? 5.414 -5.305 -17.766 1 95.19 82 SER A N 1
ATOM 586 C CA . SER A 1 82 ? 5.465 -6.59 -18.453 1 95.19 82 SER A CA 1
ATOM 587 C C . SER A 1 82 ? 5.219 -6.434 -19.953 1 95.19 82 SER A C 1
ATOM 589 O O . SER A 1 82 ? 5.898 -7.059 -20.766 1 95.19 82 SER A O 1
ATOM 591 N N . LEU A 1 83 ? 4.27 -5.602 -20.266 1 92 83 LEU A N 1
ATOM 592 C CA . LEU A 1 83 ? 3.924 -5.371 -21.672 1 92 83 LEU A CA 1
ATOM 593 C C . LEU A 1 83 ? 5.09 -4.734 -22.422 1 92 83 LEU A C 1
ATOM 595 O O . LEU A 1 83 ? 5.363 -5.094 -23.562 1 92 83 LEU A O 1
ATOM 599 N N . PHE A 1 84 ? 5.719 -3.848 -21.75 1 92.94 84 PHE A N 1
ATOM 600 C CA . PHE A 1 84 ? 6.812 -3.125 -22.391 1 92.94 84 PHE A CA 1
ATOM 601 C C . PHE A 1 84 ? 8.031 -4.023 -22.562 1 92.94 84 PHE A C 1
ATOM 603 O O . PHE A 1 84 ? 8.797 -3.871 -23.516 1 92.94 84 PHE A O 1
ATOM 610 N N . LEU A 1 85 ? 8.156 -4.945 -21.688 1 93 85 LEU A N 1
ATOM 611 C CA . LEU A 1 85 ? 9.367 -5.758 -21.688 1 93 85 LEU A CA 1
ATOM 612 C C . LEU A 1 85 ? 9.125 -7.094 -22.375 1 93 85 LEU A C 1
ATOM 614 O O . LEU A 1 85 ? 10.07 -7.84 -22.656 1 93 85 LEU A O 1
ATOM 618 N N . TRP A 1 86 ? 7.879 -7.34 -22.656 1 88.81 86 TRP A N 1
ATOM 619 C CA . TRP A 1 86 ? 7.551 -8.586 -23.328 1 88.81 86 TRP A CA 1
ATOM 620 C C . TRP A 1 86 ? 8.242 -8.664 -24.688 1 88.81 86 TRP A C 1
ATOM 622 O O . TRP A 1 86 ? 8.688 -7.645 -25.219 1 88.81 86 TRP A O 1
ATOM 632 N N . ARG A 1 87 ? 8.383 -9.852 -25.188 1 84.38 87 ARG A N 1
ATOM 633 C CA . ARG A 1 87 ? 9.125 -10.094 -26.422 1 84.38 87 ARG A CA 1
ATOM 634 C C . ARG A 1 87 ? 8.602 -9.219 -27.547 1 84.38 87 ARG A C 1
ATOM 636 O O . ARG A 1 87 ? 9.391 -8.68 -28.344 1 84.38 87 ARG A O 1
ATOM 643 N N . SER A 1 88 ? 7.383 -9.016 -27.719 1 83.25 88 SER A N 1
ATOM 644 C CA . SER A 1 88 ? 6.781 -8.234 -28.797 1 83.25 88 SER A CA 1
ATOM 645 C C . SER A 1 88 ? 6.637 -6.766 -28.391 1 83.25 88 SER A C 1
ATOM 647 O O . SER A 1 88 ? 6.125 -5.957 -29.172 1 83.25 88 SER A O 1
ATOM 649 N N . GLY A 1 89 ? 7.109 -6.453 -27.219 1 85.06 89 GLY A N 1
ATOM 650 C CA . GLY A 1 89 ? 6.988 -5.082 -26.75 1 85.06 89 GLY A CA 1
ATOM 651 C C . GLY A 1 89 ? 8.125 -4.188 -27.219 1 85.06 89 GLY A C 1
ATOM 652 O O . GLY A 1 89 ? 9.086 -4.664 -27.812 1 85.06 89 GLY A O 1
ATOM 653 N N . PRO A 1 90 ? 8.031 -2.883 -26.984 1 87.62 90 PRO A N 1
ATOM 654 C CA . PRO A 1 90 ? 9.016 -1.904 -27.438 1 87.62 90 PRO A CA 1
ATOM 655 C C . PRO A 1 90 ? 10.414 -2.164 -26.891 1 87.62 90 PRO A C 1
ATOM 657 O O . PRO A 1 90 ? 11.414 -1.849 -27.531 1 87.62 90 PRO A O 1
ATOM 660 N N . LEU A 1 91 ? 10.484 -2.754 -25.672 1 89 91 LEU A N 1
ATOM 661 C CA . LEU A 1 91 ? 11.781 -3.014 -25.062 1 89 91 LEU A CA 1
ATOM 662 C C . LEU A 1 91 ? 12.047 -4.512 -24.969 1 89 91 LEU A C 1
ATOM 664 O O . LEU A 1 91 ? 12.836 -4.953 -24.125 1 89 91 LEU A O 1
ATOM 668 N N . GLY A 1 92 ? 11.328 -5.223 -25.766 1 87.62 92 GLY A N 1
ATOM 669 C CA . GLY A 1 92 ? 11.438 -6.672 -25.75 1 87.62 92 GLY A CA 1
ATOM 670 C C . GLY A 1 92 ? 12.828 -7.168 -26.109 1 87.62 92 GLY A C 1
ATOM 671 O O . GLY A 1 92 ? 13.258 -8.219 -25.641 1 87.62 92 GLY A O 1
ATOM 672 N N . ASN A 1 93 ? 13.5 -6.402 -26.891 1 88.62 93 ASN A N 1
ATOM 673 C CA . ASN A 1 93 ? 14.82 -6.793 -27.391 1 88.62 93 ASN A CA 1
ATOM 674 C C . ASN A 1 93 ? 15.836 -6.852 -26.25 1 88.62 93 ASN A C 1
ATOM 676 O O . ASN A 1 93 ? 16.859 -7.531 -26.375 1 88.62 93 ASN A O 1
ATOM 680 N N . LEU A 1 94 ? 15.539 -6.258 -25.188 1 90.62 94 LEU A N 1
ATOM 681 C CA . LEU A 1 94 ? 1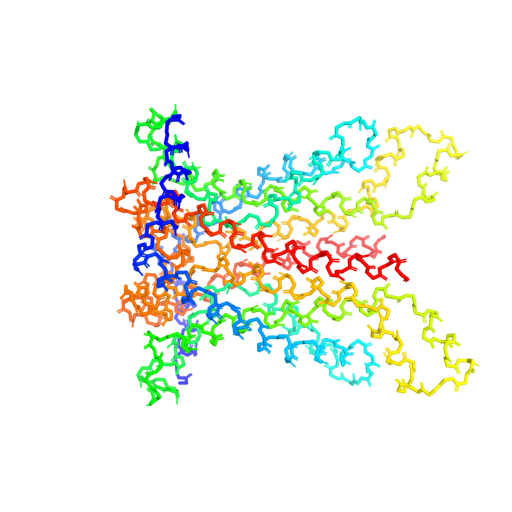6.469 -6.227 -24.062 1 90.62 94 LEU A CA 1
ATOM 682 C C . LEU A 1 94 ? 16.359 -7.504 -23.234 1 90.62 94 LEU A C 1
ATOM 684 O O . LEU A 1 94 ? 17.234 -7.781 -22.406 1 90.62 94 LEU A O 1
ATOM 688 N N . GLU A 1 95 ? 15.367 -8.328 -23.438 1 91 95 GLU A N 1
ATOM 689 C CA . GLU A 1 95 ? 15.148 -9.609 -22.766 1 91 95 GLU A CA 1
ATOM 690 C C . GLU A 1 95 ? 15.273 -9.469 -21.25 1 91 95 GLU A C 1
ATOM 692 O O . GLU A 1 95 ? 15.984 -10.242 -20.609 1 91 95 GLU A O 1
ATOM 697 N N . LEU A 1 96 ? 14.547 -8.484 -20.734 1 93.62 96 LEU A N 1
ATOM 698 C CA . LEU A 1 96 ? 14.672 -8.156 -19.312 1 93.62 96 LEU A CA 1
ATOM 699 C C . LEU A 1 96 ? 13.57 -8.828 -18.5 1 93.62 96 LEU A C 1
ATOM 701 O O . LEU A 1 96 ? 13.633 -8.859 -17.266 1 93.62 96 LEU A O 1
ATOM 705 N N . MET A 1 97 ? 12.617 -9.406 -19.219 1 91.56 97 MET A N 1
ATOM 706 C CA . MET A 1 97 ? 11.539 -10.078 -18.484 1 91.56 97 MET A CA 1
ATOM 707 C C . MET A 1 97 ? 12.086 -11.211 -17.641 1 91.56 97 MET A C 1
ATOM 709 O O . MET A 1 97 ? 12.977 -11.953 -18.062 1 91.56 97 MET A O 1
ATOM 713 N N . TYR A 1 98 ? 11.578 -11.32 -16.375 1 95.38 98 TYR A N 1
ATOM 714 C CA . TYR A 1 98 ? 11.945 -12.383 -15.445 1 95.38 98 TYR A CA 1
ATOM 715 C C . TYR A 1 98 ? 13.367 -12.195 -14.938 1 95.38 98 TYR A C 1
ATOM 717 O O . TYR A 1 98 ? 14.109 -13.164 -14.773 1 95.38 98 TYR A O 1
ATOM 725 N N . THR A 1 99 ? 13.734 -10.93 -14.828 1 97.19 99 THR A N 1
ATOM 726 C CA . THR A 1 99 ? 15.008 -10.562 -14.234 1 97.19 99 THR A CA 1
ATOM 727 C C . THR A 1 99 ? 14.812 -9.586 -13.078 1 97.19 99 THR A C 1
ATOM 729 O O . THR A 1 99 ? 13.781 -8.914 -13 1 97.19 99 THR A O 1
ATOM 732 N N . PRO A 1 100 ? 15.836 -9.523 -12.219 1 97.75 100 PRO A N 1
ATOM 733 C CA . PRO A 1 100 ? 15.766 -8.523 -11.148 1 97.75 100 PRO A CA 1
ATOM 734 C C . PRO A 1 100 ? 15.672 -7.098 -11.672 1 97.75 100 PRO A C 1
ATOM 736 O O . PRO A 1 100 ? 15.039 -6.242 -11.047 1 97.75 100 PRO A O 1
ATOM 739 N N . THR A 1 101 ? 16.219 -6.84 -12.836 1 97.88 101 THR A N 1
ATOM 740 C CA . THR A 1 101 ? 16.172 -5.504 -13.422 1 97.88 101 THR A CA 1
ATOM 741 C C . THR A 1 101 ? 14.734 -5.109 -13.734 1 97.88 101 THR A C 1
ATOM 743 O O . THR A 1 101 ? 14.336 -3.963 -13.516 1 97.88 101 THR A O 1
ATOM 746 N N . ALA A 1 102 ? 14.008 -6.051 -14.273 1 97.75 102 ALA A N 1
ATOM 747 C CA . ALA A 1 102 ? 12.602 -5.801 -14.547 1 97.75 102 ALA A CA 1
ATOM 748 C C . ALA A 1 102 ? 11.836 -5.496 -13.266 1 97.75 102 ALA A C 1
ATOM 750 O O . ALA A 1 102 ? 10.961 -4.625 -13.242 1 97.75 102 ALA A O 1
ATOM 751 N N . MET A 1 103 ? 12.18 -6.227 -12.242 1 98.5 103 MET A N 1
ATOM 752 C CA . MET A 1 103 ? 11.547 -6.016 -10.945 1 98.5 103 MET A CA 1
ATOM 753 C C . MET A 1 103 ? 11.891 -4.641 -10.383 1 98.5 103 MET A C 1
ATOM 755 O O . MET A 1 103 ? 11.031 -3.953 -9.836 1 98.5 103 MET A O 1
ATOM 759 N N . ILE A 1 104 ? 13.133 -4.258 -10.531 1 98.62 104 ILE A N 1
ATOM 760 C CA . ILE A 1 104 ? 13.586 -2.951 -10.062 1 98.62 104 ILE A CA 1
ATOM 761 C C . ILE A 1 104 ? 12.82 -1.851 -10.789 1 98.62 104 ILE A C 1
ATOM 763 O O . ILE A 1 104 ? 12.367 -0.888 -10.164 1 98.62 104 ILE A O 1
ATOM 767 N N . LEU A 1 105 ? 12.648 -2.035 -12.039 1 98.25 105 LEU A N 1
ATOM 768 C CA . LEU A 1 105 ? 11.93 -1.05 -12.836 1 98.25 105 LEU A CA 1
ATOM 769 C C . LEU A 1 105 ? 10.484 -0.912 -12.359 1 98.25 105 LEU A C 1
ATOM 771 O O . LEU A 1 105 ? 10 0.202 -12.148 1 98.25 105 LEU A O 1
ATOM 775 N N . ALA A 1 106 ? 9.781 -2 -12.227 1 98.25 106 ALA A N 1
ATOM 776 C CA . ALA A 1 106 ? 8.391 -1.981 -11.773 1 98.25 106 ALA A CA 1
ATOM 777 C C . ALA A 1 106 ? 8.266 -1.345 -10.391 1 98.25 106 ALA A C 1
ATOM 779 O O . ALA A 1 106 ? 7.418 -0.478 -10.172 1 98.25 106 ALA A O 1
ATOM 780 N N . GLN A 1 107 ? 9.125 -1.724 -9.469 1 98.44 107 GLN A N 1
ATOM 781 C CA . GLN A 1 107 ? 9.055 -1.228 -8.102 1 98.44 107 GLN A CA 1
ATOM 782 C C . GLN A 1 107 ? 9.453 0.244 -8.031 1 98.44 107 GLN A C 1
ATOM 784 O O . GLN A 1 107 ? 8.922 0.996 -7.211 1 98.44 107 GLN A O 1
ATOM 789 N N . ALA A 1 108 ? 10.398 0.654 -8.867 1 98.62 108 ALA A N 1
ATOM 790 C CA . ALA A 1 108 ? 10.766 2.066 -8.914 1 98.62 108 ALA A CA 1
ATOM 791 C C . ALA A 1 108 ? 9.586 2.926 -9.359 1 98.62 108 ALA A C 1
ATOM 793 O O . ALA A 1 108 ? 9.352 4.008 -8.812 1 98.62 108 ALA A O 1
ATOM 794 N N . ILE A 1 109 ? 8.875 2.453 -10.344 1 98.25 109 ILE A N 1
ATOM 795 C CA . ILE A 1 109 ? 7.715 3.182 -10.852 1 98.25 109 ILE A CA 1
ATOM 796 C C . ILE A 1 109 ? 6.637 3.26 -9.781 1 98.25 109 ILE A C 1
ATOM 798 O O . ILE A 1 109 ? 5.949 4.277 -9.656 1 98.25 109 ILE A O 1
ATOM 802 N N . ILE A 1 110 ? 6.508 2.211 -9.016 1 97.62 110 ILE A N 1
ATOM 803 C CA . ILE A 1 110 ? 5.52 2.162 -7.945 1 97.62 110 ILE A CA 1
ATOM 804 C C . ILE A 1 110 ? 5.91 3.137 -6.836 1 97.62 110 ILE A C 1
ATOM 806 O O . ILE A 1 110 ? 5.07 3.891 -6.34 1 97.62 110 ILE A O 1
ATOM 810 N N . ALA A 1 111 ? 7.172 3.184 -6.473 1 98.38 111 ALA A N 1
ATOM 811 C CA . ALA A 1 111 ? 7.656 3.979 -5.348 1 98.38 111 ALA A CA 1
ATOM 812 C C . ALA A 1 111 ? 7.816 5.445 -5.738 1 98.38 111 ALA A C 1
ATOM 814 O O . ALA A 1 111 ? 7.734 6.332 -4.887 1 98.38 111 ALA A O 1
ATOM 815 N N . PHE A 1 112 ? 7.984 5.754 -6.98 1 98.5 112 PHE A N 1
ATOM 816 C CA . PHE A 1 112 ? 8.336 7.074 -7.484 1 98.5 112 PHE A CA 1
ATOM 817 C C . PHE A 1 112 ? 7.289 8.102 -7.078 1 98.5 112 PHE A C 1
ATOM 819 O O . PHE A 1 112 ? 7.613 9.109 -6.445 1 98.5 112 PHE A O 1
ATOM 826 N N . PRO A 1 113 ? 6.055 7.902 -7.449 1 98 113 PRO A N 1
ATOM 827 C CA . PRO A 1 113 ? 5.047 8.906 -7.102 1 98 113 PRO A CA 1
ATOM 828 C C . PRO A 1 113 ? 4.855 9.055 -5.594 1 98 113 PRO A C 1
ATOM 830 O O . PRO A 1 113 ? 4.516 10.141 -5.113 1 98 113 PRO A O 1
ATOM 833 N N . ILE A 1 114 ? 5.074 8.031 -4.836 1 96.69 114 ILE A N 1
ATOM 834 C CA . ILE A 1 114 ? 4.965 8.07 -3.383 1 96.69 114 ILE A CA 1
ATOM 835 C C . ILE A 1 114 ? 6.066 8.961 -2.811 1 96.69 114 ILE A C 1
ATOM 837 O O . ILE A 1 114 ? 5.789 9.883 -2.033 1 96.69 114 ILE A O 1
ATOM 841 N N . VAL A 1 115 ? 7.281 8.75 -3.266 1 98.06 115 VAL A N 1
ATOM 842 C CA . VAL A 1 115 ? 8.414 9.539 -2.801 1 98.06 115 VAL A CA 1
ATOM 843 C C . VAL A 1 115 ? 8.25 10.992 -3.238 1 98.06 115 VAL A C 1
ATOM 845 O O . VAL A 1 115 ? 8.453 11.914 -2.445 1 98.06 115 VAL A O 1
ATOM 848 N N . ALA A 1 116 ? 7.824 11.203 -4.469 1 98.19 116 ALA A N 1
ATOM 849 C CA . ALA A 1 116 ? 7.637 12.555 -4.988 1 98.19 116 ALA A CA 1
ATOM 850 C C . ALA A 1 116 ? 6.531 13.289 -4.227 1 98.19 116 ALA A C 1
ATOM 852 O O . ALA A 1 116 ? 6.707 14.43 -3.809 1 98.19 116 ALA A O 1
ATOM 853 N N . GLY A 1 117 ? 5.449 12.617 -4.105 1 96.62 117 GLY A N 1
ATOM 854 C CA . GLY A 1 117 ? 4.316 13.227 -3.432 1 96.62 117 GLY A CA 1
ATOM 855 C C . GLY A 1 117 ? 4.605 13.586 -1.986 1 96.62 117 GLY A C 1
ATOM 856 O O . GLY A 1 117 ? 4.285 14.688 -1.539 1 96.62 117 GLY A O 1
ATOM 857 N N . PHE A 1 118 ? 5.215 12.719 -1.25 1 94.62 118 PHE A N 1
ATOM 858 C CA . PHE A 1 118 ? 5.52 12.969 0.153 1 94.62 118 PHE A CA 1
ATOM 859 C C . PHE A 1 118 ? 6.621 14.016 0.29 1 94.62 118 PHE A C 1
ATOM 861 O O . PHE A 1 118 ? 6.633 14.789 1.245 1 94.62 118 PHE A O 1
ATOM 868 N N . SER A 1 119 ? 7.531 14.047 -0.636 1 96.44 119 SER A N 1
ATOM 869 C CA . SER A 1 119 ? 8.539 15.094 -0.644 1 96.44 119 SER A CA 1
ATOM 870 C C . SER A 1 119 ? 7.91 16.469 -0.862 1 96.44 119 SER A C 1
ATOM 872 O O . SER A 1 119 ? 8.273 17.438 -0.195 1 96.44 119 SER A O 1
ATOM 874 N N . PHE A 1 120 ? 6.988 16.516 -1.825 1 95.81 120 PHE A N 1
ATOM 875 C CA . PHE A 1 120 ? 6.223 17.734 -2.055 1 95.81 120 PHE A CA 1
ATOM 876 C C . PHE A 1 120 ? 5.508 18.172 -0.781 1 95.81 120 PHE A C 1
ATOM 878 O O . PHE A 1 120 ? 5.602 19.328 -0.374 1 95.81 120 PHE A O 1
ATOM 885 N N . ALA A 1 121 ? 4.852 17.25 -0.18 1 91.06 121 ALA A N 1
ATOM 886 C CA . ALA A 1 121 ? 4.086 17.531 1.029 1 91.06 121 ALA A CA 1
ATOM 887 C C . ALA A 1 121 ? 5 17.984 2.164 1 91.06 121 ALA A C 1
ATOM 889 O O . ALA A 1 121 ? 4.613 18.828 2.982 1 91.06 121 ALA A O 1
ATOM 890 N N . ALA A 1 122 ? 6.188 17.422 2.275 1 92.12 122 ALA A N 1
ATOM 891 C CA . ALA A 1 122 ? 7.148 17.766 3.324 1 92.12 122 ALA A CA 1
ATOM 892 C C . ALA A 1 122 ? 7.535 19.234 3.258 1 92.12 122 ALA A C 1
ATOM 894 O O . ALA A 1 122 ? 7.695 19.891 4.293 1 92.12 122 ALA A O 1
ATOM 895 N N . ILE A 1 123 ? 7.633 19.812 2.088 1 92 123 ILE A N 1
ATOM 896 C CA . ILE A 1 123 ? 8.023 21.203 1.9 1 92 123 ILE A CA 1
ATOM 897 C C . ILE A 1 123 ? 6.832 22.109 2.164 1 92 123 ILE A C 1
ATOM 899 O O . ILE A 1 123 ? 6.945 23.109 2.885 1 92 123 ILE A O 1
ATOM 903 N N . VAL A 1 124 ? 5.691 21.688 1.65 1 88.38 124 VAL A N 1
ATOM 904 C CA . VAL A 1 124 ? 4.496 22.516 1.73 1 88.38 124 VAL A CA 1
ATOM 905 C C . VAL A 1 124 ? 4.02 22.594 3.178 1 88.38 124 VAL A C 1
ATOM 907 O O . VAL A 1 124 ? 3.426 23.594 3.588 1 88.38 124 VAL A O 1
ATOM 910 N N . SER A 1 125 ? 4.27 21.625 3.9 1 85.5 125 SER A N 1
ATOM 911 C CA . SER A 1 125 ? 3.812 21.578 5.285 1 85.5 125 SER A CA 1
ATOM 912 C C . SER A 1 125 ? 4.57 22.578 6.148 1 85.5 125 SER A C 1
ATOM 914 O O . SER A 1 125 ? 4.125 22.922 7.25 1 85.5 125 SER A O 1
ATOM 916 N N . ILE A 1 126 ? 5.676 23.062 5.609 1 84.62 126 ILE A N 1
ATOM 917 C CA . ILE A 1 126 ? 6.453 24.078 6.324 1 84.62 126 ILE A CA 1
ATOM 918 C C . ILE A 1 126 ? 5.746 25.422 6.242 1 84.62 126 ILE A C 1
ATOM 920 O O . ILE A 1 126 ? 5.164 25.766 5.207 1 84.62 126 ILE A O 1
ATOM 924 N N . ASN A 1 127 ? 5.734 26.188 7.262 1 75.25 127 ASN A N 1
ATOM 925 C CA . ASN A 1 127 ? 5.086 27.5 7.355 1 75.25 127 ASN A CA 1
ATOM 926 C C . ASN A 1 127 ? 5.5 28.406 6.211 1 75.25 127 ASN A C 1
ATOM 928 O O . ASN A 1 127 ? 6.688 28.688 6.031 1 75.25 127 ASN A O 1
ATOM 932 N N . PRO A 1 128 ? 4.469 28.672 5.43 1 74.62 128 PRO A N 1
ATOM 933 C CA . PRO A 1 128 ? 4.766 29.578 4.312 1 74.62 128 PRO A CA 1
ATOM 934 C C . PRO A 1 128 ? 5.43 30.875 4.766 1 74.62 128 PRO A C 1
ATOM 936 O O . PRO A 1 128 ? 6.141 31.516 3.988 1 74.62 128 PRO A O 1
ATOM 939 N N . LYS A 1 129 ? 5.27 31.234 5.918 1 81.94 129 LYS A N 1
ATOM 940 C CA . LYS A 1 129 ? 5.824 32.5 6.441 1 81.94 129 LYS A CA 1
ATOM 941 C C . LYS A 1 129 ? 7.344 32.406 6.539 1 81.94 129 LYS A C 1
ATOM 943 O O . LYS A 1 129 ? 8.031 33.438 6.453 1 81.94 129 LYS A O 1
ATOM 948 N N . LEU A 1 130 ? 7.762 31.188 6.637 1 84.44 130 LEU A N 1
ATOM 949 C CA . LEU A 1 130 ? 9.203 31.016 6.777 1 84.44 130 LEU A CA 1
ATOM 950 C C . LEU A 1 130 ? 9.922 31.453 5.5 1 84.44 130 LEU A C 1
ATOM 952 O O . LEU A 1 130 ? 10.945 32.156 5.562 1 84.44 130 LEU A O 1
ATOM 956 N N . ARG A 1 131 ? 9.406 31.031 4.426 1 82.94 131 ARG A N 1
ATOM 957 C CA . ARG A 1 131 ? 10.031 31.406 3.158 1 82.94 131 ARG A CA 1
ATOM 958 C C . ARG A 1 131 ? 10.039 32.906 2.98 1 82.94 131 ARG A C 1
ATOM 960 O O . ARG A 1 131 ? 11.062 33.5 2.619 1 82.94 131 ARG A O 1
ATOM 967 N N . TRP A 1 132 ? 8.969 33.5 3.225 1 84.12 132 TRP A N 1
ATOM 968 C CA . TRP A 1 132 ? 8.852 34.938 3.094 1 84.12 132 TRP A CA 1
ATOM 969 C C . TRP A 1 132 ? 9.758 35.656 4.086 1 84.12 132 TRP A C 1
ATOM 971 O O . TRP A 1 132 ? 10.359 36.688 3.76 1 84.12 132 TRP A O 1
ATOM 981 N N . LYS A 1 133 ? 9.828 35.094 5.289 1 89.38 133 LYS A N 1
ATOM 982 C CA . LYS A 1 133 ? 10.703 35.656 6.309 1 89.38 133 LYS A CA 1
ATOM 983 C C . LYS A 1 133 ? 12.164 35.594 5.867 1 89.38 133 LYS A C 1
ATOM 985 O O . LYS A 1 133 ? 12.906 36.562 6.059 1 89.38 133 LYS A O 1
ATOM 990 N N . LEU A 1 134 ? 12.469 34.5 5.27 1 89.12 134 LEU A N 1
ATOM 991 C CA . LEU A 1 134 ? 13.852 34.344 4.828 1 89.12 134 LEU A CA 1
ATOM 992 C C . LEU A 1 134 ? 14.18 35.312 3.695 1 89.12 134 LEU A C 1
ATOM 994 O O . LEU A 1 134 ? 15.25 35.938 3.699 1 89.12 134 LEU A O 1
ATOM 998 N N . LEU A 1 135 ? 13.281 35.531 2.861 1 88.25 135 LEU A N 1
ATOM 999 C CA . LEU A 1 135 ? 13.492 36.438 1.74 1 88.25 135 LEU A CA 1
ATOM 1000 C C . LEU A 1 135 ? 13.516 37.875 2.213 1 88.25 135 LEU A C 1
ATOM 1002 O O . LEU A 1 135 ? 14.305 38.688 1.714 1 88.25 135 LEU A O 1
ATOM 1006 N N . SER A 1 136 ? 12.672 38.094 3.123 1 90.44 136 SER A N 1
ATOM 1007 C CA . SER A 1 136 ? 12.617 39.469 3.664 1 90.44 136 SER A CA 1
ATOM 1008 C C . SER A 1 136 ? 13.891 39.812 4.43 1 90.44 136 SER A C 1
ATOM 1010 O O . SER A 1 136 ? 14.266 40.969 4.539 1 90.44 136 SER A O 1
ATOM 1012 N N . MET A 1 137 ? 14.555 38.812 4.973 1 93.25 137 MET A N 1
ATOM 1013 C CA . MET A 1 137 ? 15.797 39 5.719 1 93.25 137 MET A CA 1
ATOM 1014 C C . MET A 1 137 ? 16.984 39.094 4.773 1 93.25 137 MET A C 1
ATOM 1016 O O . MET A 1 137 ? 18.125 39.281 5.215 1 93.25 137 MET A O 1
ATOM 1020 N N . GLY A 1 138 ? 16.719 39.031 3.434 1 91.12 138 GLY A N 1
ATOM 1021 C CA . GLY A 1 138 ? 17.766 39.25 2.449 1 91.12 138 GLY A CA 1
ATOM 1022 C C . GLY A 1 138 ? 18.297 37.969 1.841 1 91.12 138 GLY A C 1
ATOM 1023 O O . GLY A 1 138 ? 19.25 38 1.062 1 91.12 138 GLY A O 1
ATOM 1024 N N . ALA A 1 139 ? 17.766 36.875 2.219 1 90 139 ALA A N 1
ATOM 1025 C CA . ALA A 1 139 ? 18.234 35.594 1.646 1 90 139 ALA A CA 1
ATOM 1026 C C . ALA A 1 139 ? 17.859 35.5 0.168 1 90 139 ALA A C 1
ATOM 1028 O O . ALA A 1 139 ? 16.828 36.031 -0.259 1 90 139 ALA A O 1
ATOM 1029 N N . THR A 1 140 ? 18.797 34.875 -0.641 1 92.56 140 THR A N 1
ATOM 1030 C CA . THR A 1 140 ? 18.484 34.594 -2.037 1 92.56 140 THR A CA 1
ATOM 1031 C C . THR A 1 140 ? 17.469 33.469 -2.145 1 92.56 140 THR A C 1
ATOM 1033 O O . THR A 1 140 ? 17.25 32.719 -1.177 1 92.56 140 THR A O 1
ATOM 1036 N N . GLN A 1 141 ? 16.891 33.281 -3.312 1 88.88 141 GLN A N 1
ATOM 1037 C CA . GLN A 1 141 ? 15.938 32.219 -3.541 1 88.88 141 GLN A CA 1
ATOM 1038 C C . GLN A 1 141 ? 16.578 30.844 -3.285 1 88.88 141 GLN A C 1
ATOM 1040 O O . GLN A 1 141 ? 15.969 29.969 -2.686 1 88.88 141 GLN A O 1
ATOM 1045 N N . TRP A 1 142 ? 17.797 30.719 -3.721 1 91.12 142 TRP A N 1
ATOM 1046 C CA . TRP A 1 142 ? 18.516 29.453 -3.559 1 91.12 142 TRP A CA 1
ATOM 1047 C C . TRP A 1 142 ? 18.797 29.172 -2.088 1 91.12 142 TRP A C 1
ATOM 1049 O O . TRP A 1 142 ? 18.656 28.031 -1.629 1 91.12 142 TRP A O 1
ATOM 1059 N N . GLN A 1 143 ? 19.141 30.203 -1.363 1 91.62 143 GLN A N 1
ATOM 1060 C CA . GLN A 1 143 ? 19.422 30.062 0.064 1 91.62 143 GLN A CA 1
ATOM 1061 C C . GLN A 1 143 ? 18.141 29.703 0.828 1 91.62 143 GLN A C 1
ATOM 1063 O O . GLN A 1 143 ? 18.156 28.844 1.709 1 91.62 143 GLN A O 1
ATOM 1068 N N . ALA A 1 144 ? 17.094 30.375 0.461 1 90.38 144 ALA A N 1
ATOM 1069 C CA . ALA A 1 144 ? 15.812 30.109 1.104 1 90.38 144 ALA A CA 1
ATOM 1070 C C . ALA A 1 144 ? 15.352 28.672 0.833 1 90.38 144 ALA A C 1
ATOM 1072 O O . ALA A 1 144 ? 14.906 27.969 1.748 1 90.38 144 ALA A O 1
ATOM 1073 N N . ASN A 1 145 ? 15.477 28.266 -0.421 1 90.25 145 ASN A N 1
ATOM 1074 C CA . ASN A 1 145 ? 15.078 26.922 -0.794 1 90.25 145 ASN A CA 1
ATOM 1075 C C . ASN A 1 145 ? 15.906 25.859 -0.071 1 90.25 145 ASN A C 1
ATOM 1077 O O . ASN A 1 145 ? 15.375 24.844 0.372 1 90.25 145 ASN A O 1
ATOM 1081 N N . TRP A 1 146 ? 17.125 26.109 -0.004 1 91 146 TRP A N 1
ATOM 1082 C CA . TRP A 1 146 ? 18.016 25.172 0.67 1 91 146 TRP A CA 1
ATOM 1083 C C . TRP A 1 146 ? 17.656 25.047 2.146 1 91 146 TRP A C 1
ATOM 1085 O O . TRP A 1 146 ? 17.672 23.953 2.701 1 91 146 TRP A O 1
ATOM 1095 N N . LEU A 1 147 ? 17.328 26.141 2.746 1 89.62 147 LEU A N 1
ATOM 1096 C CA . LEU A 1 147 ? 16.938 26.125 4.156 1 89.62 147 LEU A CA 1
ATOM 1097 C C . LEU A 1 147 ? 15.617 25.391 4.355 1 89.62 147 LEU A C 1
ATOM 1099 O O . LEU A 1 147 ? 15.438 24.703 5.355 1 89.62 147 LEU A O 1
ATOM 1103 N N . LEU A 1 148 ? 14.758 25.594 3.443 1 90.38 148 LEU A N 1
ATOM 1104 C CA . LEU A 1 148 ? 13.492 24.891 3.506 1 90.38 148 LEU A CA 1
ATOM 1105 C C . LEU A 1 148 ? 13.703 23.391 3.389 1 90.38 148 LEU A C 1
ATOM 1107 O O . LEU A 1 148 ? 13.047 22.609 4.09 1 90.38 148 LEU A O 1
ATOM 1111 N N . ILE A 1 149 ? 14.57 23 2.533 1 92 149 ILE A N 1
ATOM 1112 C CA . ILE A 1 149 ? 14.883 21.594 2.34 1 92 149 ILE A CA 1
ATOM 1113 C C . ILE A 1 149 ? 15.484 21.016 3.621 1 92 149 ILE A C 1
ATOM 1115 O O . ILE A 1 149 ? 15.117 19.922 4.043 1 92 149 ILE A O 1
ATOM 1119 N N . LYS A 1 150 ? 16.297 21.812 4.238 1 90.81 150 LYS A N 1
ATOM 1120 C CA . LYS A 1 150 ? 16.906 21.375 5.5 1 90.81 150 LYS A CA 1
ATOM 1121 C C . LYS A 1 150 ? 15.844 21.234 6.59 1 90.81 150 LYS A C 1
ATOM 1123 O O . LYS A 1 150 ? 15.906 20.297 7.395 1 90.81 150 LYS A O 1
ATOM 1128 N N . GLU A 1 151 ? 14.922 22.172 6.539 1 89.5 151 GLU A N 1
ATOM 1129 C CA . GLU A 1 151 ? 13.852 22.125 7.527 1 89.5 151 GLU A CA 1
ATOM 1130 C C . GLU A 1 151 ? 12.906 20.953 7.273 1 89.5 151 GLU A C 1
ATOM 1132 O O . GLU A 1 151 ? 12.297 20.438 8.211 1 89.5 151 GLU A O 1
ATOM 1137 N N . ALA A 1 152 ? 12.844 20.5 6.07 1 92.56 152 ALA A N 1
ATOM 1138 C CA . ALA A 1 152 ? 11.914 19.453 5.676 1 92.56 152 ALA A CA 1
ATOM 1139 C C . ALA A 1 152 ? 12.57 18.078 5.762 1 92.56 152 ALA A C 1
ATOM 1141 O O . ALA A 1 152 ? 12.023 17.094 5.254 1 92.56 152 ALA A O 1
ATOM 1142 N N . LYS A 1 153 ? 13.648 17.984 6.348 1 92 153 LYS A N 1
ATOM 1143 C CA . LYS A 1 153 ? 14.453 16.766 6.352 1 92 153 LYS A CA 1
ATOM 1144 C C . LYS A 1 153 ? 13.672 15.586 6.91 1 92 153 LYS A C 1
ATOM 1146 O O . LYS A 1 153 ? 13.742 14.477 6.375 1 92 153 LYS A O 1
ATOM 1151 N N . LEU A 1 154 ? 12.961 15.828 7.984 1 89.69 154 LEU A N 1
ATOM 1152 C CA . LEU A 1 154 ? 12.203 14.742 8.602 1 89.69 154 LEU A CA 1
ATOM 1153 C C . LEU A 1 154 ? 11.109 14.25 7.66 1 89.69 154 LEU A C 1
ATOM 1155 O O . LEU A 1 154 ? 10.883 13.047 7.551 1 89.69 154 LEU A O 1
ATOM 1159 N N . GLY A 1 155 ? 10.477 15.188 7.023 1 92.12 155 GLY A N 1
ATOM 1160 C CA . GLY A 1 155 ? 9.469 14.82 6.043 1 92.12 155 GLY A CA 1
ATOM 1161 C C . GLY A 1 155 ? 10.039 14.094 4.84 1 92.12 155 GLY A C 1
ATOM 1162 O O . GLY A 1 155 ? 9.398 13.188 4.293 1 92.12 155 GLY A O 1
ATOM 1163 N N . LEU A 1 156 ? 11.242 14.461 4.449 1 94.75 156 LEU A N 1
ATOM 1164 C CA . LEU A 1 156 ? 11.891 13.82 3.311 1 94.75 156 LEU A CA 1
ATOM 1165 C C . LEU A 1 156 ? 12.305 12.391 3.656 1 94.75 156 LEU A C 1
ATOM 1167 O O . LEU A 1 156 ? 12.195 11.492 2.82 1 94.75 156 LEU A O 1
ATOM 1171 N N . ILE A 1 157 ? 12.742 12.18 4.863 1 94.31 157 ILE A N 1
ATOM 1172 C CA . ILE A 1 157 ? 13.078 10.828 5.309 1 94.31 157 ILE A CA 1
ATOM 1173 C C . ILE A 1 157 ? 11.812 9.977 5.355 1 94.31 157 ILE A C 1
ATOM 1175 O O . ILE A 1 157 ? 11.836 8.805 4.977 1 94.31 157 ILE A O 1
ATOM 1179 N N . ALA A 1 158 ? 10.711 10.57 5.809 1 92.62 158 ALA A N 1
ATOM 1180 C CA . ALA A 1 158 ? 9.43 9.875 5.82 1 92.62 158 ALA A CA 1
ATOM 1181 C C . ALA A 1 158 ? 9.023 9.438 4.414 1 92.62 158 ALA A C 1
ATOM 1183 O O . ALA A 1 158 ? 8.438 8.367 4.234 1 92.62 158 ALA A O 1
ATOM 1184 N N . ALA A 1 159 ? 9.336 10.305 3.457 1 95.5 159 ALA A N 1
ATOM 1185 C CA . ALA A 1 159 ? 9.047 9.977 2.062 1 95.5 159 ALA A CA 1
ATOM 1186 C C . ALA A 1 159 ? 9.82 8.734 1.619 1 95.5 159 ALA A C 1
ATOM 1188 O O . ALA A 1 159 ? 9.281 7.867 0.935 1 95.5 159 ALA A O 1
ATOM 1189 N N . VAL A 1 160 ? 11.062 8.68 2.039 1 96.31 160 VAL A N 1
ATOM 1190 C CA . VAL A 1 160 ? 11.914 7.543 1.698 1 96.31 160 VAL A CA 1
ATOM 1191 C C . VAL A 1 160 ? 11.383 6.277 2.361 1 96.31 160 VAL A C 1
ATOM 1193 O O . VAL A 1 160 ? 11.289 5.223 1.726 1 96.31 160 VAL A O 1
ATOM 1196 N N . ILE A 1 161 ? 10.992 6.391 3.602 1 94.75 161 ILE A N 1
ATOM 1197 C CA . ILE A 1 161 ? 10.469 5.262 4.359 1 94.75 161 ILE A CA 1
ATOM 1198 C C . ILE A 1 161 ? 9.18 4.758 3.713 1 94.75 161 ILE A C 1
ATOM 1200 O O . ILE A 1 161 ? 8.977 3.551 3.568 1 94.75 161 ILE A O 1
ATOM 1204 N N . ALA A 1 162 ? 8.359 5.656 3.305 1 93.75 162 ALA A N 1
ATOM 1205 C CA . ALA A 1 162 ? 7.09 5.293 2.676 1 93.75 162 ALA A CA 1
ATOM 1206 C C . ALA A 1 162 ? 7.32 4.547 1.365 1 93.75 162 ALA A C 1
ATOM 1208 O O . ALA A 1 162 ? 6.676 3.531 1.102 1 93.75 162 ALA A O 1
ATOM 1209 N N . GLY A 1 163 ? 8.219 5.094 0.568 1 96.56 163 GLY A N 1
ATOM 1210 C CA . GLY A 1 163 ? 8.547 4.438 -0.688 1 96.56 163 GLY A CA 1
ATOM 1211 C C . GLY A 1 163 ? 9.125 3.049 -0.503 1 96.56 163 GLY A C 1
ATOM 1212 O O . GLY A 1 163 ? 8.695 2.098 -1.156 1 96.56 163 GLY A O 1
ATOM 1213 N N . PHE A 1 164 ? 10.094 2.945 0.406 1 97.19 164 PHE A N 1
ATOM 1214 C CA . PHE A 1 164 ? 10.703 1.654 0.697 1 97.19 164 PHE A CA 1
ATOM 1215 C C . PHE A 1 164 ? 9.672 0.676 1.242 1 97.19 164 PHE A C 1
ATOM 1217 O O . PHE A 1 164 ? 9.633 -0.485 0.83 1 97.19 164 PHE A O 1
ATOM 1224 N N . GLY A 1 165 ? 8.914 1.112 2.201 1 94.94 165 GLY A N 1
ATOM 1225 C CA . GLY A 1 165 ? 7.883 0.267 2.781 1 94.94 165 GLY A CA 1
ATOM 1226 C C . GLY A 1 165 ? 6.91 -0.28 1.752 1 94.94 165 GLY A C 1
ATOM 1227 O O . GLY A 1 165 ? 6.496 -1.438 1.835 1 94.94 165 GLY A O 1
ATOM 1228 N N . ARG A 1 166 ? 6.562 0.495 0.823 1 94.44 166 ARG A N 1
ATOM 1229 C CA . ARG A 1 166 ? 5.621 0.1 -0.219 1 94.44 166 ARG A CA 1
ATOM 1230 C C . ARG A 1 166 ? 6.195 -1.021 -1.079 1 94.44 166 ARG A C 1
ATOM 1232 O O . ARG A 1 166 ? 5.496 -1.986 -1.396 1 94.44 166 ARG A O 1
ATOM 1239 N N . VAL A 1 167 ? 7.449 -0.903 -1.442 1 97.12 167 VAL A N 1
ATOM 1240 C CA . VAL A 1 167 ? 7.953 -1.806 -2.471 1 97.12 167 VAL A CA 1
ATOM 1241 C C . VAL A 1 167 ? 8.508 -3.07 -1.821 1 97.12 167 VAL A C 1
ATOM 1243 O O . VAL A 1 167 ? 8.5 -4.145 -2.43 1 97.12 167 VAL A O 1
ATOM 1246 N N . ILE A 1 168 ? 8.992 -2.969 -0.58 1 96.62 168 ILE A N 1
ATOM 1247 C CA . ILE A 1 168 ? 9.508 -4.168 0.068 1 96.62 168 ILE A CA 1
ATOM 1248 C C . ILE A 1 168 ? 8.375 -5.168 0.296 1 96.62 168 ILE A C 1
ATOM 1250 O O . ILE A 1 168 ? 8.617 -6.367 0.441 1 96.62 168 ILE A O 1
ATOM 1254 N N . SER A 1 169 ? 7.137 -4.695 0.306 1 94.75 169 SER A N 1
ATOM 1255 C CA . SER A 1 169 ? 5.977 -5.535 0.579 1 94.75 169 SER A CA 1
ATOM 1256 C C . SER A 1 169 ? 5.223 -5.871 -0.704 1 94.75 169 SER A C 1
ATOM 1258 O O . SER A 1 169 ? 4.129 -6.434 -0.658 1 94.75 169 SER A O 1
ATOM 1260 N N . GLU A 1 170 ? 5.746 -5.527 -1.779 1 95.75 170 GLU A N 1
ATOM 1261 C CA . GLU A 1 170 ? 5.082 -5.711 -3.066 1 95.75 170 GLU A CA 1
ATOM 1262 C C . GLU A 1 170 ? 5.105 -7.176 -3.492 1 95.75 170 GLU A C 1
ATOM 1264 O O . GLU A 1 170 ? 6.133 -7.848 -3.363 1 95.75 170 GLU A O 1
ATOM 1269 N N . VAL A 1 171 ? 3.93 -7.715 -4.035 1 96.44 171 VAL A N 1
ATOM 1270 C CA . VAL A 1 171 ? 3.822 -9.109 -4.438 1 96.44 171 VAL A CA 1
ATOM 1271 C C . VAL A 1 171 ? 3.393 -9.195 -5.902 1 96.44 171 VAL A C 1
ATOM 1273 O O . VAL A 1 171 ? 4.082 -9.805 -6.723 1 96.44 171 VAL A O 1
ATOM 1276 N N . GLY A 1 172 ? 2.346 -8.547 -6.281 1 96.12 172 GLY A N 1
ATOM 1277 C CA . GLY A 1 172 ? 1.709 -8.695 -7.578 1 96.12 172 GLY A CA 1
ATOM 1278 C C . GLY A 1 172 ? 2.613 -8.32 -8.734 1 96.12 172 GLY A C 1
ATOM 1279 O O . GLY A 1 172 ? 2.875 -9.141 -9.617 1 96.12 172 GLY A O 1
ATOM 1280 N N . ALA A 1 173 ? 3.139 -7.125 -8.672 1 96.81 173 ALA A N 1
ATOM 1281 C CA . ALA A 1 173 ? 4.027 -6.656 -9.734 1 96.81 173 ALA A CA 1
ATOM 1282 C C . ALA A 1 173 ? 5.289 -7.508 -9.805 1 96.81 173 ALA A C 1
ATOM 1284 O O . ALA A 1 173 ? 5.758 -7.84 -10.898 1 96.81 173 ALA A O 1
ATOM 1285 N N . SER A 1 174 ? 5.809 -7.887 -8.656 1 96.88 174 SER A N 1
ATOM 1286 C CA . SER A 1 174 ? 7.02 -8.703 -8.602 1 96.88 174 SER A CA 1
ATOM 1287 C C . SER A 1 174 ? 6.789 -10.078 -9.227 1 96.88 174 SER A C 1
ATOM 1289 O O . SER A 1 174 ? 7.656 -10.594 -9.93 1 96.88 174 SER A O 1
ATOM 1291 N N . MET A 1 175 ? 5.68 -10.625 -8.977 1 96 175 MET A N 1
ATOM 1292 C CA . MET A 1 175 ? 5.355 -11.93 -9.555 1 96 175 MET A CA 1
ATOM 1293 C C . MET A 1 175 ? 5.227 -11.836 -11.07 1 96 175 MET A C 1
ATOM 1295 O O . MET A 1 175 ? 5.727 -12.695 -11.797 1 96 175 MET A O 1
ATOM 1299 N N . MET A 1 176 ? 4.59 -10.828 -11.508 1 96.56 176 MET A N 1
ATOM 1300 C CA . MET A 1 176 ? 4.309 -10.703 -12.938 1 96.56 176 MET A CA 1
ATOM 1301 C C . MET A 1 176 ? 5.59 -10.453 -13.727 1 96.56 176 MET A C 1
ATOM 1303 O O . MET A 1 176 ? 5.848 -11.117 -14.727 1 96.56 176 MET A O 1
ATOM 1307 N N . VAL A 1 177 ? 6.418 -9.555 -13.234 1 96.56 177 VAL A N 1
ATOM 1308 C CA . VAL A 1 177 ? 7.578 -9.133 -14.008 1 96.56 177 VAL A CA 1
ATOM 1309 C C . VAL A 1 177 ? 8.75 -10.07 -13.742 1 96.56 177 VAL A C 1
ATOM 1311 O O . VAL A 1 177 ? 9.586 -10.297 -14.617 1 96.56 177 VAL A O 1
ATOM 1314 N N . GLY A 1 178 ? 8.859 -10.617 -12.594 1 96.75 178 GLY A N 1
ATOM 1315 C CA . GLY A 1 178 ? 9.984 -11.453 -12.203 1 96.75 178 GLY A CA 1
ATOM 1316 C C . GLY A 1 178 ? 9.719 -12.938 -12.383 1 96.75 178 GLY A C 1
ATOM 1317 O O . GLY A 1 178 ? 10.656 -13.734 -12.469 1 96.75 178 GLY A O 1
ATOM 1318 N N . GLY A 1 179 ? 8.508 -13.344 -12.234 1 95.56 179 GLY A N 1
ATOM 1319 C CA . GLY A 1 179 ? 8.148 -14.742 -12.461 1 95.56 179 GLY A CA 1
ATOM 1320 C C . GLY A 1 179 ? 8.344 -15.609 -11.234 1 95.56 179 GLY A C 1
ATOM 1321 O O . GLY A 1 179 ? 8.086 -16.812 -11.266 1 95.56 179 GLY A O 1
ATOM 1322 N N . ASN A 1 180 ? 8.852 -15.031 -10.164 1 96.06 180 ASN A N 1
ATOM 1323 C CA . ASN A 1 180 ? 9.031 -15.766 -8.914 1 96.06 180 ASN A CA 1
ATOM 1324 C C . ASN A 1 180 ? 9.945 -16.969 -9.102 1 96.06 180 ASN A C 1
ATOM 1326 O O . ASN A 1 180 ? 9.625 -18.078 -8.641 1 96.06 180 ASN A O 1
ATOM 1330 N N . ILE A 1 181 ? 11.023 -16.812 -9.797 1 95.69 181 ILE A N 1
ATOM 1331 C CA . ILE A 1 181 ? 11.938 -17.891 -10.133 1 95.69 181 ILE A CA 1
ATOM 1332 C C . ILE A 1 181 ? 12.922 -18.125 -8.984 1 95.69 181 ILE A C 1
ATOM 1334 O O . ILE A 1 181 ? 13.672 -17.219 -8.617 1 95.69 181 ILE A O 1
ATOM 1338 N N . LYS A 1 182 ? 12.977 -19.344 -8.555 1 94 182 LYS A N 1
ATOM 1339 C CA . LYS A 1 182 ? 13.867 -19.703 -7.453 1 94 182 LYS A CA 1
ATOM 1340 C C . LYS A 1 182 ? 15.32 -19.438 -7.82 1 94 182 LYS A C 1
ATOM 1342 O O . LYS A 1 182 ? 15.781 -19.844 -8.891 1 94 182 LYS A O 1
ATOM 1347 N N . GLY A 1 183 ? 15.961 -18.672 -6.957 1 91.38 183 GLY A N 1
ATOM 1348 C CA . GLY A 1 183 ? 17.375 -18.438 -7.148 1 91.38 183 GLY A CA 1
ATOM 1349 C C . GLY A 1 183 ? 17.672 -17.25 -8.055 1 91.38 183 GLY A C 1
ATOM 1350 O O . GLY A 1 183 ? 18.828 -16.875 -8.258 1 91.38 183 GLY A O 1
ATOM 1351 N N . GLN A 1 184 ? 16.656 -16.656 -8.57 1 94.62 184 GLN A N 1
ATOM 1352 C CA . GLN A 1 184 ? 16.875 -15.578 -9.523 1 94.62 184 GLN A CA 1
ATOM 1353 C C . GLN A 1 184 ? 15.992 -14.375 -9.203 1 94.62 184 GLN A C 1
ATOM 1355 O O . GLN A 1 184 ? 16.5 -13.289 -8.93 1 94.62 184 GLN A O 1
ATOM 1360 N N . THR A 1 185 ? 14.695 -14.617 -9.188 1 97.38 185 THR A N 1
ATOM 1361 C CA . THR A 1 185 ? 13.805 -13.461 -9.055 1 97.38 185 THR A CA 1
ATOM 1362 C C . THR A 1 185 ? 12.867 -13.633 -7.871 1 97.38 185 THR A C 1
ATOM 1364 O O . THR A 1 185 ? 12.078 -12.734 -7.559 1 97.38 185 THR A O 1
ATOM 1367 N N . ARG A 1 186 ? 12.984 -14.758 -7.23 1 97.75 186 ARG A N 1
ATOM 1368 C CA . ARG A 1 186 ? 12.148 -14.977 -6.051 1 97.75 186 ARG A CA 1
ATOM 1369 C C . ARG A 1 186 ? 12.586 -14.078 -4.898 1 97.75 186 ARG A C 1
ATOM 1371 O O . ARG A 1 186 ? 13.766 -14.047 -4.547 1 97.75 186 ARG A O 1
ATOM 1378 N N . VAL A 1 187 ? 11.625 -13.312 -4.348 1 97.56 187 VAL A N 1
ATOM 1379 C CA . VAL A 1 187 ? 11.859 -12.445 -3.203 1 97.56 187 VAL A CA 1
ATOM 1380 C C . VAL A 1 187 ? 11.078 -12.953 -1.994 1 97.56 187 VAL A C 1
ATOM 1382 O O . VAL A 1 187 ? 10.289 -13.891 -2.111 1 97.56 187 VAL A O 1
ATOM 1385 N N . LEU A 1 188 ? 11.258 -12.391 -0.86 1 97.38 188 LEU A N 1
ATOM 1386 C CA . LEU A 1 188 ? 10.695 -12.891 0.389 1 97.38 188 LEU A CA 1
ATOM 1387 C C . LEU A 1 188 ? 9.172 -12.945 0.311 1 97.38 188 LEU A C 1
ATOM 1389 O O . LEU A 1 188 ? 8.562 -13.953 0.691 1 97.38 188 LEU A O 1
ATOM 1393 N N . THR A 1 189 ? 8.547 -11.922 -0.236 1 97.44 189 THR A N 1
ATOM 1394 C CA . THR A 1 189 ? 7.09 -11.852 -0.271 1 97.44 189 THR A CA 1
ATOM 1395 C C . THR A 1 189 ? 6.516 -12.938 -1.181 1 97.44 189 THR A C 1
ATOM 1397 O O . THR A 1 189 ? 5.574 -13.633 -0.804 1 97.44 189 THR A O 1
ATOM 1400 N N . THR A 1 190 ? 7.078 -13.109 -2.387 1 97.19 190 THR A N 1
ATOM 1401 C CA . THR A 1 190 ? 6.566 -14.125 -3.307 1 97.19 190 THR A CA 1
ATOM 1402 C C . THR A 1 190 ? 6.863 -15.523 -2.789 1 97.19 190 THR A C 1
ATOM 1404 O O . THR A 1 190 ? 6.086 -16.453 -3.018 1 97.19 190 THR A O 1
ATOM 1407 N N . ALA A 1 191 ? 7.969 -15.695 -2.08 1 96.81 191 ALA A N 1
ATOM 1408 C CA . ALA A 1 191 ? 8.281 -16.969 -1.445 1 96.81 191 ALA A CA 1
ATOM 1409 C C . ALA A 1 191 ? 7.234 -17.344 -0.4 1 96.81 191 ALA A C 1
ATOM 1411 O O . ALA A 1 191 ? 6.82 -18.5 -0.307 1 96.81 191 ALA A O 1
ATOM 1412 N N . ILE A 1 192 ? 6.82 -16.375 0.377 1 96.69 192 ILE A N 1
ATOM 1413 C CA . ILE A 1 192 ? 5.801 -16.609 1.393 1 96.69 192 ILE A CA 1
ATOM 1414 C C . ILE A 1 192 ? 4.512 -17.094 0.729 1 96.69 192 ILE A C 1
ATOM 1416 O O . ILE A 1 192 ? 3.924 -18.078 1.156 1 96.69 192 ILE A O 1
ATOM 1420 N N . VAL A 1 193 ? 4.141 -16.422 -0.319 1 95.81 193 VAL A N 1
ATOM 1421 C CA . VAL A 1 193 ? 2.918 -16.781 -1.03 1 95.81 193 VAL A CA 1
ATOM 1422 C C . VAL A 1 193 ? 3.025 -18.203 -1.557 1 95.81 193 VAL A C 1
ATOM 1424 O O . VAL A 1 193 ? 2.104 -19 -1.388 1 95.81 193 VAL A O 1
ATOM 1427 N N . THR A 1 194 ? 4.152 -18.516 -2.174 1 95.06 194 THR A N 1
ATOM 1428 C CA . THR A 1 194 ? 4.375 -19.828 -2.75 1 95.06 194 THR A CA 1
ATOM 1429 C C . THR A 1 194 ? 4.301 -20.906 -1.676 1 95.06 194 THR A C 1
ATOM 1431 O O . THR A 1 194 ? 3.641 -21.938 -1.864 1 95.06 194 THR A O 1
ATOM 1434 N N . GLU A 1 195 ? 4.961 -20.719 -0.536 1 94.25 195 GLU A N 1
ATOM 1435 C CA . GLU A 1 195 ? 4.996 -21.719 0.523 1 94.25 195 GLU A CA 1
ATOM 1436 C C . GLU A 1 195 ? 3.619 -21.906 1.149 1 94.25 195 GLU A C 1
ATOM 1438 O O . GLU A 1 195 ? 3.256 -23.016 1.539 1 94.25 195 GLU A O 1
ATOM 1443 N N . VAL A 1 196 ? 2.828 -20.859 1.251 1 93.5 196 VAL A N 1
ATOM 1444 C CA . VAL A 1 196 ? 1.469 -20.969 1.77 1 93.5 196 VAL A CA 1
ATOM 1445 C C . VAL A 1 196 ? 0.613 -21.781 0.807 1 93.5 196 VAL A C 1
ATOM 1447 O O . VAL A 1 196 ? -0.154 -22.656 1.232 1 93.5 196 VAL A O 1
ATOM 1450 N N . GLU A 1 197 ? 0.762 -21.5 -0.467 1 91.06 197 GLU A N 1
ATOM 1451 C CA . GLU A 1 197 ? 0.013 -22.234 -1.477 1 91.06 197 GLU A CA 1
ATOM 1452 C C . GLU A 1 197 ? 0.335 -23.734 -1.418 1 91.06 197 GLU A C 1
ATOM 1454 O O . GLU A 1 197 ? -0.525 -24.562 -1.698 1 91.06 197 GLU A O 1
ATOM 1459 N N . LYS A 1 198 ? 1.546 -24.062 -1.004 1 92.31 198 LYS A N 1
ATOM 1460 C CA . LYS A 1 198 ? 1.985 -25.438 -0.891 1 92.31 198 LYS A CA 1
ATOM 1461 C C . LYS A 1 198 ? 1.55 -26.047 0.438 1 92.31 198 LYS A C 1
ATOM 1463 O O . LYS A 1 198 ? 1.682 -27.266 0.648 1 92.31 198 LYS A O 1
ATOM 1468 N N . GLY A 1 199 ? 1.13 -25.188 1.334 1 89.25 199 GLY A N 1
ATOM 1469 C CA . GLY A 1 199 ? 0.742 -25.656 2.654 1 89.25 199 GLY A CA 1
ATOM 1470 C C . GLY A 1 199 ? 1.91 -25.766 3.615 1 89.25 199 GLY A C 1
ATOM 1471 O O . GLY A 1 199 ? 1.788 -26.359 4.684 1 89.25 199 GLY A O 1
ATOM 1472 N N . ASN A 1 200 ? 3.082 -25.219 3.201 1 90.88 200 ASN A N 1
ATOM 1473 C CA . ASN A 1 200 ? 4.262 -25.219 4.055 1 90.88 200 ASN A CA 1
ATOM 1474 C C . ASN A 1 200 ? 4.27 -24.016 4.996 1 90.88 200 ASN A C 1
ATOM 1476 O O . ASN A 1 200 ? 5.121 -23.125 4.875 1 90.88 200 ASN A O 1
ATOM 1480 N N . PHE A 1 201 ? 3.516 -24.062 6.016 1 90 201 PHE A N 1
ATOM 1481 C CA . PHE A 1 201 ? 3.297 -22.906 6.875 1 90 201 PHE A CA 1
ATOM 1482 C C . PHE A 1 201 ? 4.512 -22.656 7.758 1 90 201 PHE A C 1
ATOM 1484 O O . PHE A 1 201 ? 4.809 -21.5 8.094 1 90 201 PHE A O 1
ATOM 1491 N N . ASP A 1 202 ? 5.191 -23.688 8.148 1 87.31 202 ASP A N 1
ATOM 1492 C CA . ASP A 1 202 ? 6.375 -23.531 8.977 1 87.31 202 ASP A CA 1
ATOM 1493 C C . ASP A 1 202 ? 7.453 -22.734 8.25 1 87.31 202 ASP A C 1
ATOM 1495 O O . ASP A 1 202 ? 8.039 -21.797 8.812 1 87.31 202 ASP A O 1
ATOM 1499 N N . ILE A 1 203 ? 7.66 -23.109 6.969 1 89.12 203 ILE A N 1
ATOM 1500 C CA . ILE A 1 203 ? 8.656 -22.422 6.156 1 89.12 203 ILE A CA 1
ATOM 1501 C C . ILE A 1 203 ? 8.188 -21 5.871 1 89.12 203 ILE A C 1
ATOM 1503 O O . ILE A 1 203 ? 8.969 -20.047 5.973 1 89.12 203 ILE A O 1
ATOM 1507 N N . ALA A 1 204 ? 6.871 -20.859 5.531 1 93.5 204 ALA A N 1
ATOM 1508 C CA . ALA A 1 204 ? 6.297 -19.547 5.254 1 93.5 204 ALA A CA 1
ATOM 1509 C C . ALA A 1 204 ? 6.473 -18.609 6.449 1 93.5 204 ALA A C 1
ATOM 1511 O O . ALA A 1 204 ? 6.828 -17.438 6.281 1 93.5 204 ALA A O 1
ATOM 1512 N N . MET A 1 205 ? 6.27 -19.125 7.629 1 92.44 205 MET A N 1
ATOM 1513 C CA . MET A 1 205 ? 6.395 -18.328 8.844 1 92.44 205 MET A CA 1
ATOM 1514 C C . MET A 1 205 ? 7.84 -17.891 9.062 1 92.44 205 MET A C 1
ATOM 1516 O O . MET A 1 205 ? 8.094 -16.75 9.461 1 92.44 205 MET A O 1
ATOM 1520 N N . ALA A 1 206 ? 8.703 -18.812 8.883 1 91.06 206 ALA A N 1
ATOM 1521 C CA . ALA A 1 206 ? 10.117 -18.484 9.039 1 91.06 206 ALA A CA 1
ATOM 1522 C C . ALA A 1 206 ? 10.516 -17.344 8.102 1 91.06 206 ALA A C 1
ATOM 1524 O O . ALA A 1 206 ? 11.188 -16.406 8.523 1 91.06 206 ALA A O 1
ATOM 1525 N N . ILE A 1 207 ? 10.125 -17.438 6.836 1 93.88 207 ILE A N 1
ATOM 1526 C CA . ILE A 1 207 ? 10.453 -16.438 5.84 1 93.88 207 ILE A CA 1
ATOM 1527 C C . ILE A 1 207 ? 9.781 -15.109 6.207 1 93.88 207 ILE A C 1
ATOM 1529 O O . ILE A 1 207 ? 10.375 -14.039 6.055 1 93.88 207 ILE A O 1
ATOM 1533 N N . ALA A 1 208 ? 8.57 -15.195 6.703 1 95.31 208 ALA A N 1
ATOM 1534 C CA . ALA A 1 208 ? 7.832 -14 7.109 1 95.31 208 ALA A CA 1
ATOM 1535 C C . ALA A 1 208 ? 8.539 -13.289 8.258 1 95.31 208 ALA A C 1
ATOM 1537 O O . ALA A 1 208 ? 8.586 -12.055 8.289 1 95.31 208 ALA A O 1
ATOM 1538 N N . TYR A 1 209 ? 9.031 -14.055 9.188 1 93.12 209 TYR A N 1
ATOM 1539 C CA . TYR A 1 209 ? 9.773 -13.461 10.289 1 93.12 209 TYR A CA 1
ATOM 1540 C C . TYR A 1 209 ? 11.008 -12.727 9.789 1 93.12 209 TYR A C 1
ATOM 1542 O O . TYR A 1 209 ? 11.328 -11.633 10.266 1 93.12 209 TYR A O 1
ATOM 1550 N N . ILE A 1 210 ? 11.633 -13.32 8.867 1 93.44 210 ILE A N 1
AT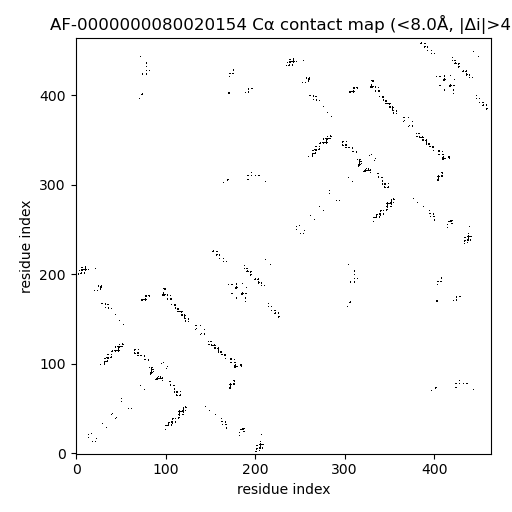OM 1551 C CA . ILE A 1 210 ? 12.812 -12.688 8.281 1 93.44 210 ILE A CA 1
ATOM 1552 C C . ILE A 1 210 ? 12.414 -11.383 7.598 1 93.44 210 ILE A C 1
ATOM 1554 O O . ILE A 1 210 ? 13.078 -10.359 7.762 1 93.44 210 ILE A O 1
ATOM 1558 N N . LEU A 1 211 ? 11.359 -11.43 6.84 1 95.12 211 LEU A N 1
ATOM 1559 C CA . LEU A 1 211 ? 10.844 -10.234 6.18 1 95.12 211 LEU A CA 1
ATOM 1560 C C . LEU A 1 211 ? 10.562 -9.133 7.199 1 95.12 211 LEU A C 1
ATOM 1562 O O . LEU A 1 211 ? 10.93 -7.977 6.988 1 95.12 211 LEU A O 1
ATOM 1566 N N . LEU A 1 212 ? 9.93 -9.516 8.281 1 94.56 212 LEU A N 1
ATOM 1567 C CA . LEU A 1 212 ? 9.57 -8.539 9.312 1 94.56 212 LEU A CA 1
ATOM 1568 C C . LEU A 1 212 ? 10.82 -7.938 9.945 1 94.56 212 LEU A C 1
ATOM 1570 O O . LEU A 1 212 ? 10.891 -6.723 10.156 1 94.56 212 LEU A O 1
ATOM 1574 N N . ILE A 1 213 ? 11.758 -8.742 10.211 1 93.31 213 ILE A N 1
ATOM 1575 C CA . ILE A 1 213 ? 12.992 -8.289 10.844 1 93.31 213 ILE A CA 1
ATOM 1576 C C . ILE A 1 213 ? 13.711 -7.309 9.914 1 93.31 213 ILE A C 1
ATOM 1578 O O . ILE A 1 213 ? 14.125 -6.23 10.344 1 93.31 213 ILE A O 1
ATOM 1582 N N . ILE A 1 214 ? 13.789 -7.652 8.688 1 92.69 214 ILE A N 1
ATOM 1583 C CA . ILE A 1 214 ? 14.5 -6.812 7.734 1 92.69 214 ILE A CA 1
ATOM 1584 C C . ILE A 1 214 ? 13.719 -5.523 7.492 1 92.69 214 ILE A C 1
ATOM 1586 O O . ILE A 1 214 ? 14.289 -4.434 7.508 1 92.69 214 ILE A O 1
ATOM 1590 N N . THR A 1 215 ? 12.43 -5.676 7.223 1 93.56 215 THR A N 1
ATOM 1591 C CA . THR A 1 215 ? 11.586 -4.523 6.926 1 93.56 215 THR A CA 1
ATOM 1592 C C . THR A 1 215 ? 11.586 -3.541 8.094 1 93.56 215 THR A C 1
ATOM 1594 O O . THR A 1 215 ? 11.867 -2.354 7.91 1 93.56 215 THR A O 1
ATOM 1597 N N . TYR A 1 216 ? 11.344 -3.98 9.266 1 92.06 216 TYR A N 1
ATOM 1598 C CA . TYR A 1 216 ? 11.258 -3.094 10.422 1 92.06 216 TYR A CA 1
ATOM 1599 C C . TYR A 1 216 ? 12.648 -2.633 10.859 1 92.06 216 TYR A C 1
ATOM 1601 O O . TYR A 1 216 ? 12.805 -1.522 11.375 1 92.06 216 TYR A O 1
ATOM 1609 N N . GLY A 1 217 ? 13.672 -3.463 10.719 1 93.06 217 GLY A N 1
ATOM 1610 C CA . GLY A 1 217 ? 15.031 -3.016 10.969 1 93.06 217 GLY A CA 1
ATOM 1611 C C . GLY A 1 217 ? 15.422 -1.801 10.148 1 93.06 217 GLY A C 1
ATOM 1612 O O . GLY A 1 217 ? 15.961 -0.829 10.68 1 93.06 217 GLY A O 1
ATOM 1613 N N . ILE A 1 218 ? 15.102 -1.828 8.898 1 90.94 218 ILE A N 1
ATOM 1614 C CA . ILE A 1 218 ? 15.453 -0.743 7.988 1 90.94 218 ILE A CA 1
ATOM 1615 C C . ILE A 1 218 ? 14.594 0.482 8.289 1 90.94 218 ILE A C 1
ATOM 1617 O O . ILE A 1 218 ? 15.102 1.604 8.367 1 90.94 218 ILE A O 1
ATOM 1621 N N . ILE A 1 219 ? 13.312 0.234 8.523 1 88.75 219 ILE A N 1
ATOM 1622 C CA . ILE A 1 219 ? 12.398 1.339 8.781 1 88.75 219 ILE A CA 1
ATOM 1623 C C . ILE A 1 219 ? 12.789 2.037 10.086 1 88.75 219 ILE A C 1
ATOM 1625 O O . ILE A 1 219 ? 12.828 3.268 10.141 1 88.75 219 ILE A O 1
ATOM 1629 N N . VAL A 1 220 ? 13.102 1.32 11.109 1 88.81 220 VAL A N 1
ATOM 1630 C CA . VAL A 1 220 ? 13.508 1.88 12.391 1 88.81 220 VAL A CA 1
ATOM 1631 C C . VAL A 1 220 ? 14.828 2.631 12.227 1 88.81 220 VAL A C 1
ATOM 1633 O O . VAL A 1 220 ? 15 3.719 12.781 1 88.81 220 VAL A O 1
ATOM 1636 N N . SER A 1 221 ? 15.727 2.107 11.531 1 90.56 221 SER A N 1
ATOM 1637 C CA . SER A 1 221 ? 17.016 2.76 11.305 1 90.56 221 SER A CA 1
ATOM 1638 C C . SER A 1 221 ? 16.828 4.102 10.602 1 90.56 221 SER A C 1
ATOM 1640 O O . SER A 1 221 ? 17.469 5.094 10.977 1 90.56 221 SER A O 1
ATOM 1642 N N . LEU A 1 222 ? 15.961 4.145 9.648 1 85.94 222 LEU A N 1
ATOM 1643 C CA . LEU A 1 222 ? 15.695 5.383 8.922 1 85.94 222 LEU A CA 1
ATOM 1644 C C . LEU A 1 222 ? 14.945 6.379 9.797 1 85.94 222 LEU A C 1
ATOM 1646 O O . LEU A 1 222 ? 15.18 7.59 9.703 1 85.94 222 LEU A O 1
ATOM 1650 N N . THR A 1 223 ? 14.141 5.859 10.688 1 83.06 223 THR A N 1
ATOM 1651 C CA . THR A 1 223 ? 13.359 6.707 11.586 1 83.06 223 THR A CA 1
ATOM 1652 C C . THR A 1 223 ? 14.266 7.344 12.641 1 83.06 223 THR A C 1
ATOM 1654 O O . THR A 1 223 ? 14.078 8.508 13 1 83.06 223 THR A O 1
ATOM 1657 N N . ILE A 1 224 ? 15.141 6.625 13.203 1 84.25 224 ILE A N 1
ATOM 1658 C CA . ILE A 1 224 ? 16.094 7.152 14.18 1 84.25 224 ILE A CA 1
ATOM 1659 C C . ILE A 1 224 ? 16.906 8.273 13.547 1 84.25 224 ILE A C 1
ATOM 1661 O O . ILE A 1 224 ? 17.172 9.289 14.188 1 84.25 224 ILE A O 1
ATOM 1665 N N . LEU A 1 225 ? 17.203 8.102 12.336 1 75.88 225 LEU A N 1
ATOM 1666 C CA . LEU A 1 225 ? 17.938 9.141 11.609 1 75.88 225 LEU A CA 1
ATOM 1667 C C . LEU A 1 225 ? 17.109 10.422 11.508 1 75.88 225 LEU A C 1
ATOM 1669 O O . LEU A 1 225 ? 17.656 11.523 11.516 1 75.88 225 LEU A O 1
ATOM 1673 N N . GLN A 1 226 ? 15.836 10.188 11.469 1 71.88 226 GLN A N 1
ATOM 1674 C CA . GLN A 1 226 ? 14.891 11.297 11.383 1 71.88 226 GLN A CA 1
ATOM 1675 C C . GLN A 1 226 ? 14.852 12.086 12.688 1 71.88 226 GLN A C 1
ATOM 1677 O O . GLN A 1 226 ? 14.781 13.312 12.68 1 71.88 226 GLN A O 1
ATOM 1682 N N . HIS A 1 227 ? 14.82 11.438 13.898 1 67.56 227 HIS A N 1
ATOM 1683 C CA . HIS A 1 227 ? 14.625 12.078 15.195 1 67.56 227 HIS A CA 1
ATOM 1684 C C . HIS A 1 227 ? 15.953 12.57 15.766 1 67.56 227 HIS A C 1
ATOM 1686 O O . HIS A 1 227 ? 15.984 13.523 16.562 1 67.56 227 HIS A O 1
ATOM 1692 N N . GLU A 1 228 ? 16.938 11.805 15.75 1 58.44 228 GLU A N 1
ATOM 1693 C CA . GLU A 1 228 ? 18.188 12.297 16.297 1 58.44 228 GLU A CA 1
ATOM 1694 C C . GLU A 1 228 ? 18.484 13.719 15.82 1 58.44 228 GLU A C 1
ATOM 1696 O O . GLU A 1 228 ? 19.016 14.539 16.578 1 58.44 228 GLU A O 1
ATOM 1701 N N . LYS A 1 229 ? 18.109 14.047 14.75 1 51.94 229 LYS A N 1
ATOM 1702 C CA . LYS A 1 229 ? 18.516 15.398 14.383 1 51.94 229 LYS A CA 1
ATOM 1703 C C . LYS A 1 229 ? 17.562 16.453 14.938 1 51.94 229 LYS A C 1
ATOM 1705 O O . LYS A 1 229 ? 17.812 17.641 14.844 1 51.94 229 LYS A O 1
ATOM 1710 N N . LYS A 1 230 ? 16.422 16.156 15.406 1 49.31 230 LYS A N 1
ATOM 1711 C CA . LYS A 1 230 ? 15.672 17.156 16.156 1 49.31 230 LYS A CA 1
ATOM 1712 C C . LYS A 1 230 ? 16.359 17.484 17.484 1 49.31 230 LYS A C 1
ATOM 1714 O O . LYS A 1 230 ? 16.234 18.578 18 1 49.31 230 LYS A O 1
ATOM 1719 N N . MET A 1 231 ? 16.938 16.469 18.156 1 38.59 231 MET A N 1
ATOM 1720 C CA . MET A 1 231 ? 17.594 16.828 19.422 1 38.59 231 MET A CA 1
ATOM 1721 C C . MET A 1 231 ? 18.812 17.719 19.156 1 38.59 231 MET A C 1
ATOM 1723 O O . MET A 1 231 ? 19.328 18.344 20.094 1 38.59 231 MET A O 1
ATOM 1727 N N . LEU A 1 232 ? 19.234 17.734 17.984 1 30.88 232 LEU A N 1
ATOM 1728 C CA . LEU A 1 232 ? 20.328 18.703 17.906 1 30.88 232 LEU A CA 1
ATOM 1729 C C . LEU A 1 232 ? 19.828 20.047 17.406 1 30.88 232 LEU A C 1
ATOM 1731 O O . LEU A 1 232 ? 18.969 20.109 16.516 1 30.88 232 LEU A O 1
ATOM 1735 N N . MET B 1 1 ? 2.111 -1.165 -29.469 1 47.94 1 MET B N 1
ATOM 1736 C CA . MET B 1 1 ? 1.407 0.112 -29.391 1 47.94 1 MET B CA 1
ATOM 1737 C C . MET B 1 1 ? -0.103 -0.098 -29.406 1 47.94 1 MET B C 1
ATOM 1739 O O . MET B 1 1 ? -0.829 0.54 -28.641 1 47.94 1 MET B O 1
ATOM 1743 N N . ASN B 1 2 ? -0.492 -1.225 -30.188 1 60.03 2 ASN B N 1
ATOM 1744 C CA . ASN B 1 2 ? -1.875 -1.588 -30.484 1 60.03 2 ASN B CA 1
ATOM 1745 C C . ASN B 1 2 ? -2.527 -2.303 -29.297 1 60.03 2 ASN B C 1
ATOM 1747 O O . ASN B 1 2 ? -3.754 -2.332 -29.188 1 60.03 2 ASN B O 1
ATOM 1751 N N . THR B 1 3 ? -1.615 -2.625 -28.406 1 65.81 3 THR B N 1
ATOM 1752 C CA . THR B 1 3 ? -2.107 -3.484 -27.344 1 65.81 3 THR B CA 1
ATOM 1753 C C . THR B 1 3 ? -2.836 -2.662 -26.281 1 65.81 3 THR B C 1
ATOM 1755 O O . THR B 1 3 ? -3.855 -3.1 -25.75 1 65.81 3 THR B O 1
ATOM 1758 N N . ILE B 1 4 ? -2.418 -1.48 -26.109 1 67.75 4 ILE B N 1
ATOM 1759 C CA . ILE B 1 4 ? -3.051 -0.623 -25.109 1 67.75 4 ILE B CA 1
ATOM 1760 C C . ILE B 1 4 ? -4.449 -0.227 -25.578 1 67.75 4 ILE B C 1
ATOM 1762 O O . ILE B 1 4 ? -5.418 -0.338 -24.828 1 67.75 4 ILE B O 1
ATOM 1766 N N . ILE B 1 5 ? -4.488 0.155 -26.797 1 69.75 5 ILE B N 1
ATOM 1767 C CA . ILE B 1 5 ? -5.77 0.55 -27.359 1 69.75 5 ILE B CA 1
ATOM 1768 C C . ILE B 1 5 ? -6.684 -0.669 -27.469 1 69.75 5 ILE B C 1
ATOM 1770 O O . ILE B 1 5 ? -7.875 -0.589 -27.172 1 69.75 5 ILE B O 1
ATOM 1774 N N . GLU B 1 6 ? -6.121 -1.669 -27.844 1 72.12 6 GLU B N 1
ATOM 1775 C CA . GLU B 1 6 ? -6.895 -2.902 -27.969 1 72.12 6 GLU B CA 1
ATOM 1776 C C . GLU B 1 6 ? -7.41 -3.367 -26.609 1 72.12 6 GLU B C 1
ATOM 1778 O O . GLU B 1 6 ? -8.539 -3.861 -26.5 1 72.12 6 GLU B O 1
ATOM 1783 N N . GLY B 1 7 ? -6.605 -3.125 -25.641 1 70.06 7 GLY B N 1
ATOM 1784 C CA . GLY B 1 7 ? -7.039 -3.473 -24.297 1 70.06 7 GLY B CA 1
ATOM 1785 C C . GLY B 1 7 ? -8.219 -2.648 -23.828 1 70.06 7 GLY B C 1
ATOM 1786 O O . GLY B 1 7 ? -9.133 -3.178 -23.188 1 70.06 7 GLY B O 1
ATOM 1787 N N . ALA B 1 8 ? -8.18 -1.45 -24.219 1 75.25 8 ALA B N 1
ATOM 1788 C CA . ALA B 1 8 ? -9.281 -0.565 -23.859 1 75.25 8 ALA B CA 1
ATOM 1789 C C . ALA B 1 8 ? -10.57 -0.968 -24.562 1 75.25 8 ALA B C 1
ATOM 1791 O O . ALA B 1 8 ? -11.641 -1.009 -23.953 1 75.25 8 ALA B O 1
ATOM 1792 N N . ILE B 1 9 ? -10.391 -1.217 -25.766 1 71.94 9 ILE B N 1
ATOM 1793 C CA . ILE B 1 9 ? -11.539 -1.636 -26.562 1 71.94 9 ILE B CA 1
ATOM 1794 C C . ILE B 1 9 ? -12.102 -2.947 -26.016 1 71.94 9 ILE B C 1
ATOM 1796 O O . ILE B 1 9 ? -13.312 -3.098 -25.859 1 71.94 9 ILE B O 1
ATOM 1800 N N . ARG B 1 10 ? -11.219 -3.795 -25.734 1 74.44 10 ARG B N 1
ATOM 1801 C CA . ARG B 1 10 ? -11.641 -5.086 -25.188 1 74.44 10 ARG B CA 1
ATOM 1802 C C . ARG B 1 10 ? -12.32 -4.918 -23.844 1 74.44 10 ARG B C 1
ATOM 1804 O O . ARG B 1 10 ? -13.273 -5.641 -23.516 1 74.44 10 ARG B O 1
ATOM 1811 N N . ALA B 1 11 ? -11.789 -4.059 -23.062 1 72.75 11 ALA B N 1
ATOM 1812 C CA . ALA B 1 11 ? -12.414 -3.783 -21.781 1 72.75 11 ALA B CA 1
ATOM 1813 C C . ALA B 1 11 ? -13.859 -3.328 -21.953 1 72.75 11 ALA B C 1
ATOM 1815 O O . ALA B 1 11 ? -14.758 -3.789 -21.25 1 72.75 11 ALA B O 1
ATOM 1816 N N . ILE B 1 12 ? -14.062 -2.51 -22.906 1 72.5 12 ILE B N 1
ATOM 1817 C CA . ILE B 1 12 ? -15.398 -2.008 -23.203 1 72.5 12 ILE B CA 1
ATOM 1818 C C . ILE B 1 12 ? -16.281 -3.15 -23.703 1 72.5 12 ILE B C 1
ATOM 1820 O O . 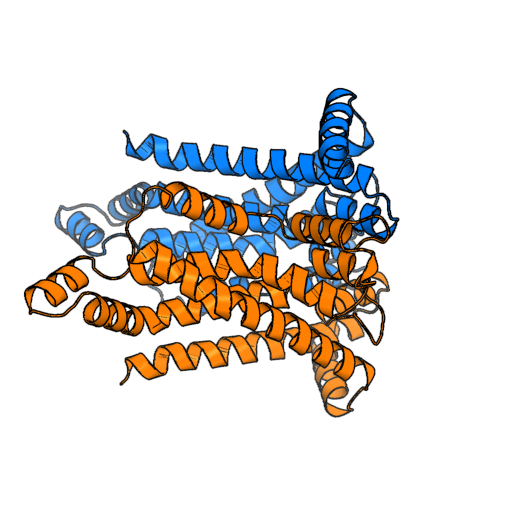ILE B 1 12 ? -17.438 -3.266 -23.328 1 72.5 12 ILE B O 1
ATOM 1824 N N . GLU B 1 13 ? -15.703 -3.945 -24.5 1 72.5 13 GLU B N 1
ATOM 1825 C CA . GLU B 1 13 ? -16.438 -5.09 -25.031 1 72.5 13 GLU B CA 1
ATOM 1826 C C . GLU B 1 13 ? -16.828 -6.059 -23.906 1 72.5 13 GLU B C 1
ATOM 1828 O O . GLU B 1 13 ? -17.953 -6.559 -23.875 1 72.5 13 GLU B O 1
ATOM 1833 N N . LEU B 1 14 ? -15.828 -6.27 -23.125 1 71.69 14 LEU B N 1
ATOM 1834 C CA . LEU B 1 14 ? -16.078 -7.195 -22.016 1 71.69 14 LEU B CA 1
ATOM 1835 C C . LEU B 1 14 ? -17.125 -6.633 -21.062 1 71.69 14 LEU B C 1
ATOM 1837 O O . LEU B 1 14 ? -18 -7.367 -20.578 1 71.69 14 LEU B O 1
ATOM 1841 N N . LEU B 1 15 ? -17.062 -5.434 -20.828 1 70 15 LEU B N 1
ATOM 1842 C CA . LEU B 1 15 ? -18.016 -4.773 -19.938 1 70 15 LEU B CA 1
ATOM 1843 C C . LEU B 1 15 ? -19.406 -4.703 -20.562 1 70 15 LEU B C 1
ATOM 1845 O O . LEU B 1 15 ? -20.406 -4.891 -19.875 1 70 15 LEU B O 1
ATOM 1849 N N . THR B 1 16 ? -19.391 -4.543 -21.828 1 68.19 16 THR B N 1
ATOM 1850 C CA . THR B 1 16 ? -20.656 -4.387 -22.531 1 68.19 16 THR B CA 1
ATOM 1851 C C . THR B 1 16 ? -21.234 -5.75 -22.906 1 68.19 16 THR B C 1
ATOM 1853 O O . THR B 1 16 ? -22.453 -5.898 -23.016 1 68.19 16 THR B O 1
ATOM 1856 N N . SER B 1 17 ? -20.375 -6.621 -23.219 1 69.31 17 SER B N 1
ATOM 1857 C CA . SER B 1 17 ? -20.859 -7.938 -23.625 1 69.31 17 SER B CA 1
ATOM 1858 C C . SER B 1 17 ? -21.359 -8.742 -22.422 1 69.31 17 SER B C 1
ATOM 1860 O O . SER B 1 17 ? -22.031 -9.758 -22.594 1 69.31 17 SER B O 1
ATOM 1862 N N . GLY B 1 18 ? -21.094 -8.195 -21.344 1 65.75 18 GLY B N 1
ATOM 1863 C CA . GLY B 1 18 ? -21.578 -8.898 -20.156 1 65.75 18 GLY B CA 1
ATOM 1864 C C . GLY B 1 18 ? -20.891 -10.234 -19.938 1 65.75 18 GLY B C 1
ATOM 1865 O O . GLY B 1 18 ? -21.562 -11.234 -19.641 1 65.75 18 GLY B O 1
ATOM 1866 N N . ASP B 1 19 ? -19.672 -10.258 -20.156 1 78.75 19 ASP B N 1
ATOM 1867 C CA . ASP B 1 19 ? -18.922 -11.484 -19.906 1 78.75 19 ASP B CA 1
ATOM 1868 C C . ASP B 1 19 ? -19.078 -11.922 -18.453 1 78.75 19 ASP B C 1
ATOM 1870 O O . ASP B 1 19 ? -18.672 -11.203 -17.531 1 78.75 19 ASP B O 1
ATOM 1874 N N . ARG B 1 20 ? -19.719 -13.008 -18.297 1 83.19 20 ARG B N 1
ATOM 1875 C CA . ARG B 1 20 ? -20.109 -13.516 -16.984 1 83.19 20 ARG B CA 1
ATOM 1876 C C . ARG B 1 20 ? -18.891 -13.672 -16.062 1 83.19 20 ARG B C 1
ATOM 1878 O O . ARG B 1 20 ? -18.969 -13.414 -14.867 1 83.19 20 ARG B O 1
ATOM 1885 N N . ASP B 1 21 ? -17.781 -14.055 -16.672 1 86.81 21 ASP B N 1
ATOM 1886 C CA . ASP B 1 21 ? -16.578 -14.266 -15.891 1 86.81 21 ASP B CA 1
ATOM 1887 C C . ASP B 1 21 ? -16.031 -12.945 -15.344 1 86.81 21 ASP B C 1
ATOM 1889 O O . ASP B 1 21 ? -15.648 -12.859 -14.18 1 86.81 21 ASP B O 1
ATOM 1893 N N . VAL B 1 22 ? -16.094 -11.977 -16.172 1 87.12 22 VAL B N 1
ATOM 1894 C CA . VAL B 1 22 ? -15.562 -10.672 -15.781 1 87.12 22 VAL B CA 1
ATOM 1895 C C . VAL B 1 22 ? -16.484 -10.031 -14.734 1 87.12 22 VAL B C 1
ATOM 1897 O O . VAL B 1 22 ? -16 -9.43 -13.773 1 87.12 22 VAL B O 1
ATOM 1900 N N . PHE B 1 23 ? -17.734 -10.227 -14.922 1 89.44 23 PHE B N 1
ATOM 1901 C CA . PHE B 1 23 ? -18.688 -9.672 -13.969 1 89.44 23 PHE B CA 1
ATOM 1902 C C . PHE B 1 23 ? -18.547 -10.352 -12.609 1 89.44 23 PHE B C 1
ATOM 1904 O O . PHE B 1 23 ? -18.703 -9.703 -11.57 1 89.44 23 PHE B O 1
ATOM 1911 N N . GLN B 1 24 ? -18.359 -11.578 -12.672 1 92.88 24 GLN B N 1
ATOM 1912 C CA . GLN B 1 24 ? -18.203 -12.32 -11.422 1 92.88 24 GLN B CA 1
ATOM 1913 C C . GLN B 1 24 ? -16.953 -11.875 -10.672 1 92.88 24 GLN B C 1
ATOM 1915 O O . GLN B 1 24 ? -17 -11.664 -9.453 1 92.88 24 GLN B O 1
ATOM 1920 N N . VAL B 1 25 ? -15.883 -11.711 -11.367 1 95.19 25 VAL B N 1
ATOM 1921 C CA . VAL B 1 25 ? -14.633 -11.281 -10.758 1 95.19 25 VAL B CA 1
ATOM 1922 C C . VAL B 1 25 ? -14.781 -9.867 -10.211 1 95.19 25 VAL B C 1
ATOM 1924 O O . VAL B 1 25 ? -14.297 -9.562 -9.117 1 95.19 25 VAL B O 1
ATOM 1927 N N . MET B 1 26 ? -15.461 -9.055 -10.984 1 94.81 26 MET B N 1
ATOM 1928 C CA . MET B 1 26 ? -15.719 -7.684 -10.547 1 94.81 26 MET B CA 1
ATOM 1929 C C . MET B 1 26 ? -16.578 -7.668 -9.289 1 94.81 26 MET B C 1
ATOM 1931 O O . MET B 1 26 ? -16.312 -6.918 -8.352 1 94.81 26 MET B O 1
ATOM 1935 N N . SER B 1 27 ? -17.609 -8.477 -9.281 1 95.75 27 SER B N 1
ATOM 1936 C CA . SER B 1 27 ? -18.531 -8.523 -8.156 1 95.75 27 SER B CA 1
ATOM 1937 C C . SER B 1 27 ? -17.844 -9.016 -6.887 1 95.75 27 SER B C 1
ATOM 1939 O O . SER B 1 27 ? -18.062 -8.484 -5.801 1 95.75 27 SER B O 1
ATOM 1941 N N . VAL B 1 28 ? -17.031 -10.031 -7.035 1 97.38 28 VAL B N 1
ATOM 1942 C CA . VAL B 1 28 ? -16.297 -10.555 -5.887 1 97.38 28 VAL B CA 1
ATOM 1943 C C . VAL B 1 28 ? -15.312 -9.508 -5.371 1 97.38 28 VAL B C 1
ATOM 1945 O O . VAL B 1 28 ? -15.156 -9.336 -4.16 1 97.38 28 VAL B O 1
ATOM 1948 N N . THR B 1 29 ? -14.656 -8.773 -6.285 1 97.88 29 THR B N 1
ATOM 1949 C CA . THR B 1 29 ? -13.734 -7.711 -5.902 1 97.88 29 THR B CA 1
ATOM 1950 C C . THR B 1 29 ? -14.445 -6.66 -5.055 1 97.88 29 THR B C 1
ATOM 1952 O O . THR B 1 29 ? -13.969 -6.297 -3.977 1 97.88 29 THR B O 1
ATOM 1955 N N . LEU B 1 30 ? -15.609 -6.234 -5.531 1 97.44 30 LEU B N 1
ATOM 1956 C CA . LEU B 1 30 ? -16.359 -5.191 -4.836 1 97.44 30 LEU B CA 1
ATOM 1957 C C . LEU B 1 30 ? -16.906 -5.703 -3.508 1 97.44 30 LEU B C 1
ATOM 1959 O O . LEU B 1 30 ? -16.906 -4.977 -2.512 1 97.44 30 LEU B O 1
ATOM 1963 N N . LEU B 1 31 ? -17.328 -6.898 -3.527 1 97.94 31 LEU B N 1
ATOM 1964 C CA . LEU B 1 31 ? -17.859 -7.496 -2.305 1 97.94 31 LEU B CA 1
ATOM 1965 C C . LEU B 1 31 ? -16.766 -7.598 -1.239 1 97.94 31 LEU B C 1
ATOM 1967 O O . LEU B 1 31 ? -16.969 -7.188 -0.095 1 97.94 31 LEU B O 1
ATOM 1971 N N . VAL B 1 32 ? -15.688 -8.133 -1.603 1 98.31 32 VAL B N 1
ATOM 1972 C CA . VAL B 1 32 ? -14.609 -8.406 -0.654 1 98.31 32 VAL B CA 1
ATOM 1973 C C . VAL B 1 32 ? -14 -7.09 -0.174 1 98.31 32 VAL B C 1
ATOM 1975 O O . VAL B 1 32 ? -13.953 -6.824 1.029 1 98.31 32 VAL B O 1
ATOM 1978 N N . SER B 1 33 ? -13.516 -6.246 -1.079 1 98.25 33 SER B N 1
ATOM 1979 C CA . SER B 1 33 ? -12.859 -5 -0.692 1 98.25 33 SER B CA 1
ATOM 1980 C C . SER B 1 33 ? -13.852 -4.031 -0.055 1 98.25 33 SER B C 1
ATOM 1982 O O . SER B 1 33 ? -13.5 -3.297 0.87 1 98.25 33 SER B O 1
ATOM 1984 N N . GLY B 1 34 ? -15.062 -4.008 -0.601 1 97.94 34 GLY B N 1
ATOM 1985 C CA . GLY B 1 34 ? -16.078 -3.148 -0.024 1 97.94 34 GLY B CA 1
ATOM 1986 C C . GLY B 1 34 ? -16.453 -3.529 1.399 1 97.94 34 GLY B C 1
ATOM 1987 O O . GLY B 1 34 ? -16.5 -2.67 2.281 1 97.94 34 GLY B O 1
ATOM 1988 N N . THR B 1 35 ? -16.703 -4.781 1.64 1 98.62 35 THR B N 1
ATOM 1989 C CA . THR B 1 35 ? -17.078 -5.262 2.967 1 98.62 35 THR B CA 1
ATOM 1990 C C . THR B 1 35 ? -15.914 -5.113 3.941 1 98.62 35 THR B C 1
ATOM 1992 O O . THR B 1 35 ? -16.109 -4.727 5.094 1 98.62 35 THR B O 1
ATOM 1995 N N . ALA B 1 36 ? -14.727 -5.477 3.482 1 98.69 36 ALA B N 1
ATOM 1996 C CA . ALA B 1 36 ? -13.547 -5.324 4.328 1 98.69 36 ALA B CA 1
ATOM 1997 C C . ALA B 1 36 ? -13.359 -3.873 4.758 1 98.69 36 ALA B C 1
ATOM 1999 O O . ALA B 1 36 ? -13.062 -3.598 5.922 1 98.69 36 ALA B O 1
ATOM 2000 N N . THR B 1 37 ? -13.539 -2.971 3.816 1 98.25 37 THR B N 1
ATOM 2001 C CA . THR B 1 37 ? -13.422 -1.55 4.121 1 98.25 37 THR B CA 1
ATOM 2002 C C . THR B 1 37 ? -14.5 -1.121 5.109 1 98.25 37 THR B C 1
ATOM 2004 O O . THR B 1 37 ? -14.227 -0.385 6.059 1 98.25 37 THR B O 1
ATOM 2007 N N . ALA B 1 38 ? -15.719 -1.569 4.883 1 98.44 38 ALA B N 1
ATOM 2008 C CA . ALA B 1 38 ? -16.828 -1.23 5.777 1 98.44 38 ALA B CA 1
ATOM 2009 C C . ALA B 1 38 ? -16.531 -1.678 7.207 1 98.44 38 ALA B C 1
ATOM 2011 O O . ALA B 1 38 ? -16.75 -0.927 8.156 1 98.44 38 ALA B O 1
ATOM 2012 N N . ILE B 1 39 ? -16.031 -2.855 7.355 1 98.69 39 ILE B N 1
ATOM 2013 C CA . ILE B 1 39 ? -15.688 -3.389 8.664 1 98.69 39 ILE B CA 1
ATOM 2014 C C . ILE B 1 39 ? -14.578 -2.543 9.289 1 98.69 39 ILE B C 1
ATOM 2016 O O . ILE B 1 39 ? -14.648 -2.18 10.469 1 98.69 39 ILE B O 1
ATOM 2020 N N . SER B 1 40 ? -13.555 -2.246 8.492 1 98.5 40 SER B N 1
ATOM 2021 C CA . SER B 1 40 ? -12.422 -1.456 8.977 1 98.5 40 SER B CA 1
ATOM 2022 C C . SER B 1 40 ? -12.867 -0.056 9.391 1 98.5 40 SER B C 1
ATOM 2024 O O . SER B 1 40 ? -12.328 0.518 10.336 1 98.5 40 SER B O 1
ATOM 2026 N N . VAL B 1 41 ? -13.828 0.488 8.648 1 97.81 41 VAL B N 1
ATOM 2027 C CA . VAL B 1 41 ? -14.352 1.812 8.969 1 97.81 41 VAL B CA 1
ATOM 2028 C C . VAL B 1 41 ? -15.156 1.749 10.266 1 97.81 41 VAL B C 1
ATOM 2030 O O . VAL B 1 41 ? -15 2.6 11.148 1 97.81 41 VAL B O 1
ATOM 2033 N N . LEU B 1 42 ? -15.984 0.796 10.383 1 98.06 42 LEU B N 1
ATOM 2034 C CA . LEU B 1 42 ? -16.844 0.633 11.555 1 98.06 42 LEU B CA 1
ATOM 2035 C C . LEU B 1 42 ? -16 0.469 12.82 1 98.06 42 LEU B C 1
ATOM 2037 O O . LEU B 1 42 ? -16.391 0.93 13.891 1 98.06 42 LEU B O 1
ATOM 2041 N N . LEU B 1 43 ? -14.859 -0.144 12.711 1 98.25 43 LEU B N 1
ATOM 2042 C CA . LEU B 1 43 ? -14.031 -0.417 13.883 1 98.25 43 LEU B CA 1
ATOM 2043 C C . LEU B 1 43 ? -12.891 0.589 13.984 1 98.25 43 LEU B C 1
ATOM 2045 O O . LEU B 1 43 ? -12.547 1.024 15.086 1 98.25 43 LEU B O 1
ATOM 2049 N N . GLY B 1 44 ? -12.336 0.9 12.859 1 98.06 44 GLY B N 1
ATOM 2050 C CA . GLY B 1 44 ? -11.141 1.733 12.828 1 98.06 44 GLY B CA 1
ATOM 2051 C C . GLY B 1 44 ? -11.43 3.191 13.133 1 98.06 44 GLY B C 1
ATOM 2052 O O . GLY B 1 44 ? -10.656 3.84 13.844 1 98.06 44 GLY B O 1
ATOM 2053 N N . VAL B 1 45 ? -12.523 3.719 12.594 1 96.81 45 VAL B N 1
ATOM 2054 C CA . VAL B 1 45 ? -12.852 5.125 12.812 1 96.81 45 VAL B CA 1
ATOM 2055 C C . VAL B 1 45 ? -13.109 5.371 14.297 1 96.81 45 VAL B C 1
ATOM 2057 O O . VAL B 1 45 ? -12.492 6.254 14.898 1 96.81 45 VAL B O 1
ATOM 2060 N N . PRO B 1 46 ? -13.969 4.562 14.977 1 96.62 46 PRO B N 1
ATOM 2061 C CA . PRO B 1 46 ? -14.172 4.766 16.406 1 96.62 46 PRO B CA 1
ATOM 2062 C C . PRO B 1 46 ? -12.883 4.633 17.219 1 96.62 46 PRO B C 1
ATOM 2064 O O . PRO B 1 46 ? -12.656 5.398 18.156 1 96.62 46 PRO B O 1
ATOM 2067 N N . LEU B 1 47 ? -12.039 3.723 16.844 1 97.06 47 LEU B N 1
ATOM 2068 C CA . LEU B 1 47 ? -10.781 3.566 17.578 1 97.06 47 LEU B CA 1
ATOM 2069 C C . LEU B 1 47 ? -9.891 4.789 17.391 1 97.06 47 LEU B C 1
ATOM 2071 O O . LEU B 1 47 ? -9.305 5.289 18.344 1 97.06 47 LEU B O 1
ATOM 2075 N N . GLY B 1 48 ? -9.758 5.215 16.125 1 96.5 48 GLY B N 1
ATOM 2076 C CA . GLY B 1 48 ? -8.961 6.402 15.859 1 96.5 48 GLY B CA 1
ATOM 2077 C C . GLY B 1 48 ? -9.461 7.633 16.594 1 96.5 48 GLY B C 1
ATOM 2078 O O . GLY B 1 48 ? -8.664 8.398 17.141 1 96.5 48 GLY B O 1
ATOM 2079 N N . LEU B 1 49 ? -10.773 7.82 16.641 1 93.88 49 LEU B N 1
ATOM 2080 C CA . LEU B 1 49 ? -11.383 8.945 17.344 1 93.88 49 LEU B CA 1
ATOM 2081 C C . LEU B 1 49 ? -11.133 8.844 18.844 1 93.88 49 LEU B C 1
ATOM 2083 O O . LEU B 1 49 ? -10.789 9.836 19.484 1 93.88 49 LEU B O 1
ATOM 2087 N N . TRP B 1 50 ? -11.32 7.617 19.297 1 94.12 50 TRP B N 1
ATOM 2088 C CA . TRP B 1 50 ? -11.117 7.387 20.719 1 94.12 50 TRP B CA 1
ATOM 2089 C C . TRP B 1 50 ? -9.672 7.672 21.109 1 94.12 50 TRP B C 1
ATOM 2091 O O . TRP B 1 50 ? -9.414 8.32 22.125 1 94.12 50 TRP B O 1
ATOM 2101 N N . LEU B 1 51 ? -8.766 7.285 20.391 1 94.06 51 LEU B N 1
ATOM 2102 C CA . LEU B 1 51 ? -7.344 7.5 20.641 1 94.06 51 LEU B CA 1
ATOM 2103 C C . LEU B 1 51 ? -6.996 8.984 20.594 1 94.06 51 LEU B C 1
ATOM 2105 O O . LEU B 1 51 ? -6.133 9.445 21.344 1 94.06 51 LEU B O 1
ATOM 2109 N N . ALA B 1 52 ? -7.648 9.711 19.75 1 92 52 ALA B N 1
ATOM 2110 C CA . ALA B 1 52 ? -7.352 11.133 19.562 1 92 52 ALA B CA 1
ATOM 2111 C C . ALA B 1 52 ? -8.008 11.969 20.656 1 92 52 ALA B C 1
ATOM 2113 O O . ALA B 1 52 ? -7.453 12.977 21.109 1 92 52 ALA B O 1
ATOM 2114 N N . LEU B 1 53 ? -9.148 11.633 21.156 1 89.81 53 LEU B N 1
ATOM 2115 C CA . LEU B 1 53 ? -9.961 12.508 22 1 89.81 53 LEU B CA 1
ATOM 2116 C C . LEU B 1 53 ? -9.867 12.109 23.469 1 89.81 53 LEU B C 1
ATOM 2118 O O . LEU B 1 53 ? -10.211 12.898 24.344 1 89.81 53 LEU B O 1
ATOM 2122 N N . ALA B 1 54 ? -9.453 10.906 23.656 1 88 54 ALA B N 1
ATOM 2123 C CA . ALA B 1 54 ? -9.383 10.438 25.031 1 88 54 ALA B CA 1
ATOM 2124 C C . ALA B 1 54 ? -7.941 10.414 25.547 1 88 54 ALA B C 1
ATOM 2126 O O . ALA B 1 54 ? -7.004 10.297 24.75 1 88 54 ALA B O 1
ATOM 2127 N N . ASP B 1 55 ? -7.836 10.625 26.859 1 87.5 55 ASP B N 1
ATOM 2128 C CA . ASP B 1 55 ? -6.547 10.484 27.531 1 87.5 55 ASP B CA 1
ATOM 2129 C C . ASP B 1 55 ? -6.57 9.32 28.516 1 87.5 55 ASP B C 1
ATOM 2131 O O . ASP B 1 55 ? -7.406 9.289 29.422 1 87.5 55 ASP B O 1
ATOM 2135 N N . PHE B 1 56 ? -5.828 8.312 28.234 1 91.25 56 PHE B N 1
ATOM 2136 C CA . PHE B 1 56 ? -5.773 7.145 29.109 1 91.25 56 PHE B CA 1
ATOM 2137 C C . PHE B 1 56 ? -4.371 6.559 29.141 1 91.25 56 PHE B C 1
ATOM 2139 O O . PHE B 1 56 ? -3.543 6.863 28.281 1 91.25 56 PHE B O 1
ATOM 2146 N N . ALA B 1 57 ? -3.916 5.867 30.109 1 91.69 57 ALA B N 1
ATOM 2147 C CA . ALA B 1 57 ? -2.561 5.395 30.391 1 91.69 57 ALA B CA 1
ATOM 2148 C C . ALA B 1 57 ? -2.066 4.477 29.266 1 91.69 57 ALA B C 1
ATOM 2150 O O . ALA B 1 57 ? -0.875 4.461 28.953 1 91.69 57 ALA B O 1
ATOM 2151 N N . GLY B 1 58 ? -2.795 3.717 28.516 1 93.12 58 GLY B N 1
ATOM 2152 C CA . GLY B 1 58 ? -2.393 2.789 27.469 1 93.12 58 GLY B CA 1
ATOM 2153 C C . GLY B 1 58 ? -2.451 3.396 26.078 1 93.12 58 GLY B C 1
ATOM 2154 O O . GLY B 1 58 ? -2.295 2.689 25.078 1 93.12 58 GLY B O 1
ATOM 2155 N N . LYS B 1 59 ? -2.555 4.633 26.031 1 93.06 59 LYS B N 1
ATOM 2156 C CA . LYS B 1 59 ? -2.734 5.324 24.766 1 93.06 59 LYS B CA 1
ATOM 2157 C C . LYS B 1 59 ? -1.496 5.191 23.875 1 93.06 59 LYS B C 1
ATOM 2159 O O . LYS B 1 59 ? -1.605 4.91 22.688 1 93.06 59 LYS B O 1
ATOM 2164 N N . GLN B 1 60 ? -0.4 5.352 24.5 1 91.69 60 GLN B N 1
ATOM 2165 C CA . GLN B 1 60 ? 0.851 5.266 23.75 1 91.69 60 GLN B CA 1
ATOM 2166 C C . GLN B 1 60 ? 1.053 3.871 23.172 1 91.69 60 GLN B C 1
ATOM 2168 O O . GLN B 1 60 ? 1.494 3.723 22.031 1 91.69 60 GLN B O 1
ATOM 2173 N N . VAL B 1 61 ? 0.725 2.938 23.922 1 93.19 61 VAL B N 1
ATOM 2174 C CA . VAL B 1 61 ? 0.884 1.554 23.484 1 93.19 61 VAL B CA 1
ATOM 2175 C C . VAL B 1 61 ? -0.08 1.258 22.344 1 93.19 61 VAL B C 1
ATOM 2177 O O . VAL B 1 61 ? 0.311 0.673 21.328 1 93.19 61 VAL B O 1
ATOM 2180 N N . LEU B 1 62 ? -1.272 1.683 22.453 1 93.31 62 LEU B N 1
ATOM 2181 C CA . LEU B 1 62 ? -2.273 1.43 21.422 1 93.31 62 LEU B CA 1
ATOM 2182 C C . LEU B 1 62 ? -1.941 2.189 20.141 1 93.31 62 LEU B C 1
ATOM 2184 O O . LEU B 1 62 ? -2.133 1.672 19.031 1 93.31 62 LEU B O 1
ATOM 2188 N N . SER B 1 63 ? -1.459 3.348 20.328 1 92.69 63 SER B N 1
ATOM 2189 C CA . SER B 1 63 ? -1.032 4.133 19.172 1 92.69 63 SER B CA 1
ATOM 2190 C C . SER B 1 63 ? 0.128 3.459 18.453 1 92.69 63 SER B C 1
ATOM 2192 O O . SER B 1 63 ? 0.167 3.439 17.219 1 92.69 63 SER B O 1
ATOM 2194 N N . SER B 1 64 ? 0.996 2.947 19.203 1 91.5 64 SER B N 1
ATOM 2195 C CA . SER B 1 64 ? 2.131 2.242 18.609 1 91.5 64 SER B CA 1
ATOM 2196 C C . SER B 1 64 ? 1.68 0.998 17.859 1 91.5 64 SER B C 1
ATOM 2198 O O . SER B 1 64 ? 2.242 0.662 16.812 1 91.5 64 SER B O 1
ATOM 2200 N N . LEU B 1 65 ? 0.723 0.353 18.328 1 93.62 65 LEU B N 1
ATOM 2201 C CA . LEU B 1 65 ? 0.194 -0.844 17.688 1 93.62 65 LEU B CA 1
ATOM 2202 C C . LEU B 1 65 ? -0.475 -0.497 16.359 1 93.62 65 LEU B C 1
ATOM 2204 O O . LEU B 1 65 ? -0.331 -1.227 15.383 1 93.62 65 LEU B O 1
ATOM 2208 N N . VAL B 1 66 ? -1.205 0.555 16.391 1 94.12 66 VAL B N 1
ATOM 2209 C CA . VAL B 1 66 ? -1.844 1.018 15.164 1 94.12 66 VAL B CA 1
ATOM 2210 C C . VAL B 1 66 ? -0.777 1.372 14.125 1 94.12 66 VAL B C 1
ATOM 2212 O O . VAL B 1 66 ? -0.867 0.96 12.969 1 94.12 66 VAL B O 1
ATOM 2215 N N . ASN B 1 67 ? 0.25 2.004 14.594 1 89.38 67 ASN B N 1
ATOM 2216 C CA . ASN B 1 67 ? 1.343 2.377 13.703 1 89.38 67 ASN B CA 1
ATOM 2217 C C . ASN B 1 67 ? 2.08 1.15 13.172 1 89.38 67 ASN B C 1
ATOM 2219 O O . ASN B 1 67 ? 2.455 1.103 12 1 89.38 67 ASN B O 1
ATOM 2223 N N . PHE B 1 68 ? 2.279 0.256 14 1 89.69 68 PHE B N 1
ATOM 2224 C CA . PHE B 1 68 ? 2.9 -1.001 13.602 1 89.69 68 PHE B CA 1
ATOM 2225 C C . PHE B 1 68 ? 2.062 -1.706 12.539 1 89.69 68 PHE B C 1
ATOM 2227 O O . PHE B 1 68 ? 2.6 -2.234 11.57 1 89.69 68 PHE B O 1
ATOM 2234 N N . GLY B 1 69 ? 0.804 -1.711 12.742 1 92.56 69 GLY B N 1
ATOM 2235 C CA . GLY B 1 69 ? -0.117 -2.344 11.812 1 92.56 69 GLY B CA 1
ATOM 2236 C C . GLY B 1 69 ? -0.113 -1.703 10.438 1 92.56 69 GLY B C 1
ATOM 2237 O O . GLY B 1 69 ? -0.245 -2.393 9.43 1 92.56 69 GLY B O 1
ATOM 2238 N N . MET B 1 70 ? 0.105 -0.413 10.445 1 90.31 70 MET B N 1
ATOM 2239 C CA . MET B 1 70 ? 0.141 0.3 9.172 1 90.31 70 MET B CA 1
ATOM 2240 C C . MET B 1 70 ? 1.359 -0.11 8.352 1 90.31 70 MET B C 1
ATOM 2242 O O . MET B 1 70 ? 1.327 -0.072 7.121 1 90.31 70 MET B O 1
ATOM 2246 N N . GLY B 1 71 ? 2.346 -0.458 8.984 1 87.94 71 GLY B N 1
ATOM 2247 C CA . GLY B 1 71 ? 3.576 -0.845 8.312 1 87.94 71 GLY B CA 1
ATOM 2248 C C . GLY B 1 71 ? 3.672 -2.336 8.055 1 87.94 71 GLY B C 1
ATOM 2249 O O . GLY B 1 71 ? 4.613 -2.801 7.406 1 87.94 71 GLY B O 1
ATOM 2250 N N . LEU B 1 72 ? 2.764 -3.053 8.523 1 91.62 72 LEU B N 1
ATOM 2251 C CA . LEU B 1 72 ? 2.773 -4.504 8.391 1 91.62 72 LEU B CA 1
ATOM 2252 C C . LEU B 1 72 ? 2.615 -4.914 6.93 1 91.62 72 LEU B C 1
ATOM 2254 O O . LEU B 1 72 ? 1.667 -4.496 6.262 1 91.62 72 LEU B O 1
ATOM 2258 N N . PRO B 1 73 ? 3.584 -5.684 6.434 1 94.44 73 PRO B N 1
ATOM 2259 C CA . PRO B 1 73 ? 3.4 -6.191 5.07 1 94.44 73 PRO B CA 1
ATOM 2260 C C . PRO B 1 73 ? 2.123 -7.016 4.918 1 94.44 73 PRO B C 1
ATOM 2262 O O . PRO B 1 73 ? 1.836 -7.879 5.75 1 94.44 73 PRO B O 1
ATOM 2265 N N . PRO B 1 74 ? 1.413 -6.773 3.928 1 95.81 74 PRO B N 1
ATOM 2266 C CA . PRO B 1 74 ? 0.142 -7.477 3.748 1 95.81 74 PRO B CA 1
ATOM 2267 C C . PRO B 1 74 ? 0.315 -8.992 3.658 1 95.81 74 PRO B C 1
ATOM 2269 O O . PRO B 1 74 ? -0.562 -9.742 4.09 1 95.81 74 PRO B O 1
ATOM 2272 N N . VAL B 1 75 ? 1.409 -9.453 3.125 1 95.56 75 VAL B N 1
ATOM 2273 C CA . VAL B 1 75 ? 1.656 -10.883 2.986 1 95.56 75 VAL B CA 1
ATOM 2274 C C . VAL B 1 75 ? 1.73 -11.531 4.367 1 95.56 75 VAL B C 1
ATOM 2276 O O . VAL B 1 75 ? 1.336 -12.688 4.535 1 95.56 75 VAL B O 1
ATOM 2279 N N . VAL B 1 76 ? 2.244 -10.797 5.285 1 96.19 76 VAL B N 1
ATOM 2280 C CA . VAL B 1 76 ? 2.324 -11.32 6.648 1 96.19 76 VAL B CA 1
ATOM 2281 C C . VAL B 1 76 ? 0.919 -11.469 7.227 1 96.19 76 VAL B C 1
ATOM 2283 O O . VAL B 1 76 ? 0.62 -12.461 7.895 1 96.19 76 VAL B O 1
ATOM 2286 N N . VAL B 1 77 ? 0.065 -10.531 6.992 1 96.81 77 VAL B N 1
ATOM 2287 C CA . VAL B 1 77 ? -1.324 -10.617 7.434 1 96.81 77 VAL B CA 1
ATOM 2288 C C . VAL B 1 77 ? -2.004 -11.812 6.77 1 96.81 77 VAL B C 1
ATOM 2290 O O . VAL B 1 77 ? -2.703 -12.578 7.43 1 96.81 77 VAL B O 1
ATOM 2293 N N . GLY B 1 78 ? -1.801 -11.93 5.477 1 96.94 78 GLY B N 1
ATOM 2294 C CA . GLY B 1 78 ? -2.342 -13.078 4.77 1 96.94 78 GLY B CA 1
ATOM 2295 C C . GLY B 1 78 ? -1.899 -14.406 5.359 1 96.94 78 GLY B C 1
ATOM 2296 O O . GLY B 1 78 ? -2.701 -15.328 5.488 1 96.94 78 GLY B O 1
ATOM 2297 N N . LEU B 1 79 ? -0.642 -14.477 5.676 1 95.94 79 LEU B N 1
ATOM 2298 C CA . LEU B 1 79 ? -0.09 -15.695 6.262 1 95.94 79 LEU B CA 1
ATOM 2299 C C . LEU B 1 79 ? -0.738 -15.992 7.609 1 95.94 79 LEU B C 1
ATOM 2301 O O . LEU B 1 79 ? -1.15 -17.125 7.867 1 95.94 79 LEU B O 1
ATOM 2305 N N . VAL B 1 80 ? -0.834 -15.039 8.445 1 94.88 80 VAL B N 1
ATOM 2306 C CA . VAL B 1 80 ? -1.394 -15.219 9.781 1 94.88 80 VAL B CA 1
ATOM 2307 C C . VAL B 1 80 ? -2.854 -15.656 9.68 1 94.88 80 VAL B C 1
ATOM 2309 O O . VAL B 1 80 ? -3.281 -16.578 10.367 1 94.88 80 VAL B O 1
ATOM 2312 N N . VAL B 1 81 ? -3.611 -15.023 8.836 1 96.19 81 VAL B N 1
ATOM 2313 C CA . VAL B 1 81 ? -5.012 -15.391 8.648 1 96.19 81 VAL B CA 1
ATOM 2314 C C . VAL B 1 81 ? -5.105 -16.812 8.117 1 96.19 81 VAL B C 1
ATOM 2316 O O . VAL B 1 81 ? -5.938 -17.609 8.57 1 96.19 81 VAL B O 1
ATOM 2319 N N . SER B 1 82 ? -4.27 -17.156 7.16 1 95.12 82 SER B N 1
ATOM 2320 C CA . SER B 1 82 ? -4.242 -18.516 6.617 1 95.12 82 SER B CA 1
ATOM 2321 C C . SER B 1 82 ? -3.967 -19.547 7.711 1 95.12 82 SER B C 1
ATOM 2323 O O . SER B 1 82 ? -4.594 -20.609 7.746 1 95.12 82 SER B O 1
ATOM 2325 N N . LEU B 1 83 ? -3.047 -19.203 8.562 1 91.81 83 LEU B N 1
ATOM 2326 C CA . LEU B 1 83 ? -2.678 -20.094 9.656 1 91.81 83 LEU B CA 1
ATOM 2327 C C . LEU B 1 83 ? -3.855 -20.328 10.594 1 91.81 83 LEU B C 1
ATOM 2329 O O . LEU B 1 83 ? -4.086 -21.453 11.055 1 91.81 83 LEU B O 1
ATOM 2333 N N . PHE B 1 84 ? -4.547 -19.281 10.836 1 92.81 84 PHE B N 1
ATOM 2334 C CA . PHE B 1 84 ? -5.66 -19.359 11.773 1 92.81 84 PHE B CA 1
ATOM 2335 C C . PHE B 1 84 ? -6.832 -20.125 11.164 1 92.81 84 PHE B C 1
ATOM 2337 O O . PHE B 1 84 ? -7.578 -20.797 11.875 1 92.81 84 PHE B O 1
ATOM 2344 N N . LEU B 1 85 ? -6.938 -20.062 9.898 1 92.88 85 LEU B N 1
ATOM 2345 C CA . LEU B 1 85 ? -8.102 -20.656 9.25 1 92.88 85 LEU B CA 1
ATOM 2346 C C . LEU B 1 85 ? -7.777 -22.031 8.68 1 92.88 85 LEU B C 1
ATOM 2348 O O . LEU B 1 85 ? -8.672 -22.766 8.258 1 92.88 85 LEU B O 1
ATOM 2352 N N . TRP B 1 86 ? -6.512 -22.328 8.711 1 88.56 86 TRP B N 1
ATOM 2353 C CA . TRP B 1 86 ? -6.105 -23.641 8.203 1 88.56 86 TRP B CA 1
ATOM 2354 C C . TRP B 1 86 ? -6.77 -24.766 9 1 88.56 86 TRP B C 1
ATOM 2356 O O . TRP B 1 86 ? -7.254 -24.531 10.117 1 88.56 86 TRP B O 1
ATOM 2366 N N . ARG B 1 87 ? -6.836 -25.922 8.414 1 84.06 87 ARG B N 1
ATOM 2367 C CA . ARG B 1 87 ? -7.539 -27.047 9 1 84.06 87 ARG B CA 1
ATOM 2368 C C . ARG B 1 87 ? -7.043 -27.328 10.414 1 84.06 87 ARG B C 1
ATOM 2370 O O . ARG B 1 87 ? -7.84 -27.625 11.312 1 84.06 87 ARG B O 1
ATOM 2377 N N . SER B 1 88 ? -5.82 -27.25 10.711 1 82.94 88 SER B N 1
ATOM 2378 C CA . SER B 1 88 ? -5.242 -27.547 12.023 1 82.94 88 SER B CA 1
ATOM 2379 C C . SER B 1 88 ? -5.184 -26.297 12.891 1 82.94 88 SER B C 1
ATOM 2381 O O . SER B 1 88 ? -4.691 -26.328 14.023 1 82.94 88 SER B O 1
ATOM 2383 N N . GLY B 1 89 ? -5.691 -25.203 12.359 1 84.75 89 GLY B N 1
ATOM 2384 C CA . GLY B 1 89 ? -5.652 -23.969 13.102 1 84.75 89 GLY B CA 1
ATOM 2385 C C . GLY B 1 89 ? -6.82 -23.797 14.055 1 84.75 89 GLY B C 1
ATOM 2386 O O . GLY B 1 89 ? -7.746 -24.609 14.055 1 84.75 89 GLY B O 1
ATOM 2387 N N . PRO B 1 90 ? -6.797 -22.781 14.891 1 87.31 90 PRO B N 1
ATOM 2388 C CA . PRO B 1 90 ? -7.82 -22.562 15.914 1 87.31 90 PRO B CA 1
ATOM 2389 C C . PRO B 1 90 ? -9.211 -22.359 15.32 1 87.31 90 PRO B C 1
ATOM 2391 O O . PRO B 1 90 ? -10.211 -22.703 15.953 1 87.31 90 PRO B O 1
ATOM 2394 N N . LEU B 1 91 ? -9.273 -21.812 14.094 1 88.69 91 LEU B N 1
ATOM 2395 C CA . LEU B 1 91 ? -10.57 -21.562 13.469 1 88.69 91 LEU B CA 1
ATOM 2396 C C . LEU B 1 91 ? -10.766 -22.469 12.258 1 88.69 91 LEU B C 1
ATOM 2398 O O . LEU B 1 91 ? -11.547 -22.156 11.359 1 88.69 91 LEU B O 1
ATOM 2402 N N . GLY B 1 92 ? -10 -23.5 12.25 1 87.31 92 GLY B N 1
ATOM 2403 C CA . GLY B 1 92 ? -10.031 -24.438 11.125 1 87.31 92 GLY B CA 1
ATOM 2404 C C . GLY B 1 92 ? -11.383 -25.109 10.953 1 87.31 92 GLY B C 1
ATOM 2405 O O . GLY B 1 92 ? -11.773 -25.438 9.828 1 87.31 92 GLY B O 1
ATOM 2406 N N . ASN B 1 93 ? -12.07 -25.234 12.016 1 88.38 93 ASN B N 1
ATOM 2407 C CA . ASN B 1 93 ? -13.359 -25.922 11.992 1 88.38 93 ASN B CA 1
ATOM 2408 C C . ASN B 1 93 ? -14.398 -25.141 11.195 1 88.38 93 ASN B C 1
ATOM 2410 O O . ASN B 1 93 ? -15.383 -25.719 10.719 1 88.38 93 ASN B O 1
ATOM 2414 N N . LEU B 1 94 ? -14.148 -23.922 10.977 1 90.44 94 LEU B N 1
ATOM 2415 C CA . LEU B 1 94 ? -15.102 -23.094 10.25 1 90.44 94 LEU B CA 1
ATOM 2416 C C . LEU B 1 94 ? -14.961 -23.281 8.75 1 90.44 94 LEU B C 1
ATOM 2418 O O . LEU B 1 94 ? -15.828 -22.875 7.977 1 90.44 94 LEU B O 1
ATOM 2422 N N . GLU B 1 95 ? -13.922 -23.938 8.266 1 90.88 95 GLU B N 1
ATOM 2423 C CA . GLU B 1 95 ? -13.656 -24.234 6.867 1 90.88 95 GLU B CA 1
ATOM 2424 C C . GLU B 1 95 ? -13.812 -23 5.992 1 90.88 95 GLU B C 1
ATOM 2426 O O . GLU B 1 95 ? -14.5 -23.031 4.969 1 90.88 95 GLU B O 1
ATOM 2431 N N . LEU B 1 96 ? -13.164 -21.922 6.426 1 93.56 96 LEU B N 1
ATOM 2432 C CA . LEU B 1 96 ? -13.328 -20.625 5.762 1 93.56 96 LEU B CA 1
ATOM 2433 C C . LEU B 1 96 ? -12.219 -20.391 4.746 1 93.56 96 LEU B C 1
ATOM 2435 O O . LEU B 1 96 ? -12.305 -19.469 3.924 1 93.56 96 LEU B O 1
ATOM 2439 N N . MET B 1 97 ? -11.219 -21.266 4.789 1 91.5 97 MET B N 1
ATOM 2440 C CA . MET B 1 97 ? -10.125 -21.094 3.834 1 91.5 97 MET B CA 1
ATOM 2441 C C . MET B 1 97 ? -10.633 -21.188 2.4 1 91.5 97 MET B C 1
ATOM 2443 O O . MET B 1 97 ? -11.477 -22.047 2.094 1 91.5 97 MET B O 1
ATOM 2447 N N . TYR B 1 98 ? -10.148 -20.281 1.523 1 95.38 98 TYR B N 1
ATOM 2448 C CA . TYR B 1 98 ? -10.484 -20.266 0.103 1 95.38 98 TYR B CA 1
ATOM 2449 C C . TYR B 1 98 ? -11.93 -19.812 -0.112 1 95.38 98 TYR B C 1
ATOM 2451 O O . TYR B 1 98 ? -12.625 -20.359 -0.98 1 95.38 98 TYR B O 1
ATOM 2459 N N . THR B 1 99 ? -12.359 -18.938 0.775 1 97.12 99 THR B N 1
ATOM 2460 C CA . THR B 1 99 ? -13.672 -18.312 0.635 1 97.12 99 THR B CA 1
ATOM 2461 C C . THR B 1 99 ? -13.547 -16.797 0.648 1 97.12 99 THR B C 1
ATOM 2463 O O . THR B 1 99 ? -12.555 -16.25 1.134 1 97.12 99 THR B O 1
ATOM 2466 N N . PRO B 1 100 ? -14.586 -16.156 0.11 1 97.75 100 PRO B N 1
ATOM 2467 C CA . PRO B 1 100 ? -14.594 -14.688 0.181 1 97.75 100 PRO B CA 1
ATOM 2468 C C . PRO B 1 100 ? -14.555 -14.164 1.615 1 97.75 100 PRO B C 1
ATOM 2470 O O . PRO B 1 100 ? -13.984 -13.102 1.875 1 97.75 100 PRO B O 1
ATOM 2473 N N . THR B 1 101 ? -15.094 -14.914 2.551 1 97.88 101 THR B N 1
ATOM 2474 C CA . THR B 1 101 ? -15.094 -14.5 3.949 1 97.88 101 THR B CA 1
ATOM 2475 C C . THR B 1 101 ? -13.672 -14.414 4.488 1 97.88 101 THR B C 1
ATOM 2477 O O . THR B 1 101 ? -13.336 -13.484 5.227 1 97.88 101 THR B O 1
ATOM 2480 N N . ALA B 1 102 ? -12.891 -15.398 4.137 1 97.75 102 ALA B N 1
ATOM 2481 C CA . ALA B 1 102 ? -11.484 -15.375 4.539 1 97.75 102 ALA B CA 1
ATOM 2482 C C . ALA B 1 102 ? -10.766 -14.164 3.959 1 97.75 102 ALA B C 1
ATOM 2484 O O . ALA B 1 102 ? -9.938 -13.547 4.633 1 97.75 102 ALA B O 1
ATOM 2485 N N . MET B 1 103 ? -11.102 -13.867 2.73 1 98.5 103 MET B N 1
ATOM 2486 C CA . MET B 1 103 ? -10.508 -12.703 2.066 1 98.5 103 MET B CA 1
ATOM 2487 C C . MET B 1 103 ? -10.938 -11.414 2.748 1 98.5 103 MET B C 1
ATOM 2489 O O . MET B 1 103 ? -10.125 -10.508 2.938 1 98.5 103 MET B O 1
ATOM 2493 N N . ILE B 1 104 ? -12.195 -11.336 3.1 1 98.62 104 ILE B N 1
ATOM 2494 C CA . ILE B 1 104 ? -12.727 -10.164 3.789 1 98.62 104 ILE B CA 1
ATOM 2495 C C . ILE B 1 104 ? -11.992 -9.969 5.113 1 98.62 104 ILE B C 1
ATOM 2497 O O . ILE B 1 104 ? -11.602 -8.852 5.457 1 98.62 104 ILE B O 1
ATOM 2501 N N . LEU B 1 105 ? -11.789 -11.031 5.785 1 98.19 105 LEU B N 1
ATOM 2502 C CA . LEU B 1 105 ? -11.094 -10.969 7.066 1 98.19 105 LEU B CA 1
ATOM 2503 C C . LEU B 1 105 ? -9.672 -10.438 6.895 1 98.19 105 LEU B C 1
ATOM 2505 O O . LEU B 1 105 ? -9.25 -9.539 7.621 1 98.19 105 LEU B O 1
ATOM 2509 N N . ALA B 1 106 ? -8.922 -11.008 5.992 1 98.25 106 ALA B N 1
ATOM 2510 C CA . ALA B 1 106 ? -7.543 -10.586 5.75 1 98.25 106 ALA B CA 1
ATOM 2511 C C . ALA B 1 106 ? -7.484 -9.109 5.348 1 98.25 106 ALA B C 1
ATOM 2513 O O . ALA B 1 106 ? -6.684 -8.344 5.891 1 98.25 106 ALA B O 1
ATOM 2514 N N . GLN B 1 107 ? -8.336 -8.703 4.441 1 98.44 107 GLN B N 1
ATOM 2515 C CA . GLN B 1 107 ? -8.328 -7.332 3.936 1 98.44 107 GLN B CA 1
ATOM 2516 C C . GLN B 1 107 ? -8.797 -6.352 5.004 1 98.44 107 GLN B C 1
ATOM 2518 O O . GLN B 1 107 ? -8.32 -5.215 5.059 1 98.44 107 GLN B O 1
ATOM 2523 N N . ALA B 1 108 ? -9.734 -6.773 5.844 1 98.62 108 ALA B N 1
ATOM 2524 C CA . ALA B 1 108 ? -10.172 -5.914 6.941 1 98.62 108 ALA B CA 1
ATOM 2525 C C . ALA B 1 108 ? -9.031 -5.641 7.91 1 98.62 108 ALA B C 1
ATOM 2527 O O . ALA B 1 108 ? -8.867 -4.516 8.383 1 98.62 108 ALA B O 1
ATOM 2528 N N . ILE B 1 109 ? -8.273 -6.652 8.203 1 98.19 109 ILE B N 1
ATOM 2529 C CA . ILE B 1 109 ? -7.141 -6.52 9.117 1 98.19 109 ILE B CA 1
ATOM 2530 C C . ILE B 1 109 ? -6.094 -5.594 8.5 1 98.19 109 ILE B C 1
ATOM 2532 O O . ILE B 1 109 ? -5.461 -4.805 9.211 1 98.19 109 ILE B O 1
ATOM 2536 N N . ILE B 1 110 ? -5.93 -5.688 7.215 1 97.69 110 ILE B N 1
ATOM 2537 C CA . ILE B 1 110 ? -4.961 -4.855 6.508 1 97.69 110 ILE B CA 1
ATOM 2538 C C . ILE B 1 110 ? -5.426 -3.4 6.523 1 97.69 110 ILE B C 1
ATOM 2540 O O . ILE B 1 110 ? -4.633 -2.494 6.793 1 97.69 110 ILE B O 1
ATOM 2544 N N . ALA B 1 111 ? -6.695 -3.152 6.301 1 98.38 111 ALA B N 1
ATOM 2545 C CA . ALA B 1 111 ? -7.246 -1.806 6.168 1 98.38 111 ALA B CA 1
ATOM 2546 C C . ALA B 1 111 ? -7.465 -1.167 7.535 1 98.38 111 ALA B C 1
ATOM 2548 O O . ALA B 1 111 ? -7.445 0.059 7.668 1 98.38 111 ALA B O 1
ATOM 2549 N N . PHE B 1 112 ? -7.621 -1.924 8.562 1 98.44 112 PHE B N 1
ATOM 2550 C CA . PHE B 1 112 ? -8.023 -1.474 9.891 1 98.44 112 PHE B CA 1
ATOM 2551 C C . PHE B 1 112 ? -7.039 -0.45 10.438 1 98.44 112 PHE B C 1
ATOM 2553 O O . PHE B 1 112 ? -7.426 0.666 10.789 1 98.44 112 PHE B O 1
ATOM 2560 N N . PRO B 1 113 ? -5.793 -0.795 10.555 1 97.94 113 PRO B N 1
ATOM 2561 C CA . PRO B 1 113 ? -4.844 0.166 11.117 1 97.94 113 PRO B CA 1
ATOM 2562 C C . PRO B 1 113 ? -4.691 1.42 10.258 1 97.94 113 PRO B C 1
ATOM 2564 O O . PRO B 1 113 ? -4.418 2.502 10.781 1 97.94 113 PRO B O 1
ATOM 2567 N N . ILE B 1 114 ? -4.871 1.322 8.977 1 96.62 114 ILE B N 1
ATOM 2568 C CA . ILE B 1 114 ? -4.797 2.467 8.078 1 96.62 114 ILE B CA 1
ATOM 2569 C C . ILE B 1 114 ? -5.953 3.422 8.359 1 96.62 114 ILE B C 1
ATOM 2571 O O . ILE B 1 114 ? -5.742 4.617 8.57 1 96.62 114 ILE B O 1
ATOM 2575 N N . VAL B 1 115 ? -7.148 2.883 8.477 1 98 115 VAL B N 1
ATOM 2576 C CA . VAL B 1 115 ? -8.328 3.689 8.758 1 98 115 VAL B CA 1
ATOM 2577 C C . VAL B 1 115 ? -8.227 4.301 10.148 1 98 115 VAL B C 1
ATOM 2579 O O . VAL B 1 115 ? -8.492 5.492 10.336 1 98 115 VAL B O 1
ATOM 2582 N N . ALA B 1 116 ? -7.789 3.52 11.117 1 98.12 116 ALA B N 1
ATOM 2583 C CA . ALA B 1 116 ? -7.652 4.004 12.484 1 98.12 116 ALA B CA 1
ATOM 2584 C C . ALA B 1 116 ? -6.605 5.109 12.578 1 98.12 116 ALA B C 1
ATOM 2586 O O . ALA B 1 116 ? -6.848 6.16 13.172 1 98.12 116 ALA B O 1
ATOM 2587 N N . GLY B 1 117 ? -5.496 4.812 12.008 1 96.56 117 GLY B N 1
ATOM 2588 C CA . GLY B 1 117 ? -4.41 5.781 12.055 1 96.56 117 GLY B CA 1
ATOM 2589 C C . GLY B 1 117 ? -4.75 7.098 11.391 1 96.56 117 GLY B C 1
ATOM 2590 O O . GLY B 1 117 ? -4.496 8.164 11.945 1 96.56 117 GLY B O 1
ATOM 2591 N N . PHE B 1 118 ? -5.328 7.07 10.25 1 94.56 118 PHE B N 1
ATOM 2592 C CA . PHE B 1 118 ? -5.68 8.281 9.531 1 94.56 118 PHE B CA 1
ATOM 2593 C C . PHE B 1 118 ? -6.832 9.008 10.211 1 94.56 118 PHE B C 1
ATOM 2595 O O . PHE B 1 118 ? -6.906 10.242 10.188 1 94.56 118 PHE B O 1
ATOM 2602 N N . SER B 1 119 ? -7.727 8.281 10.812 1 96.31 119 SER B N 1
ATOM 2603 C CA . SER B 1 119 ? -8.789 8.906 11.594 1 96.31 119 SER B CA 1
ATOM 2604 C C . SER B 1 119 ? -8.219 9.656 12.797 1 96.31 119 SER B C 1
ATOM 2606 O O . SER B 1 119 ? -8.641 10.773 13.094 1 96.31 119 SER B O 1
ATOM 2608 N N . PHE B 1 120 ? -7.281 9 13.477 1 95.69 120 PHE B N 1
ATOM 2609 C CA . PHE B 1 120 ? -6.57 9.648 14.57 1 95.69 120 PHE B CA 1
ATOM 2610 C C . PHE B 1 120 ? -5.902 10.938 14.094 1 95.69 120 PHE B C 1
ATOM 2612 O O . PHE B 1 120 ? -6.066 11.992 14.719 1 95.69 120 PHE B O 1
ATOM 2619 N N . ALA B 1 121 ? -5.219 10.828 13.016 1 91 121 ALA B N 1
ATOM 2620 C CA . ALA B 1 121 ? -4.496 11.977 12.469 1 91 121 ALA B CA 1
ATOM 2621 C C . ALA B 1 121 ? -5.457 13.086 12.062 1 91 121 ALA B C 1
ATOM 2623 O O . ALA B 1 121 ? -5.133 14.273 12.18 1 91 121 ALA B O 1
ATOM 2624 N N . ALA B 1 122 ? -6.609 12.758 11.547 1 92.12 122 ALA B N 1
ATOM 2625 C CA . ALA B 1 122 ? -7.609 13.727 11.102 1 92.12 122 ALA B CA 1
ATOM 2626 C C . ALA B 1 122 ? -8.07 14.602 12.266 1 92.12 122 ALA B C 1
ATOM 2628 O O . ALA B 1 122 ? -8.281 15.805 12.086 1 92.12 122 ALA B O 1
ATOM 2629 N N . ILE B 1 123 ? -8.156 14.078 13.453 1 91.81 123 ILE B N 1
ATOM 2630 C CA . ILE B 1 123 ? -8.609 14.812 14.633 1 91.81 123 ILE B CA 1
ATOM 2631 C C . ILE B 1 123 ? -7.461 15.656 15.18 1 91.81 123 ILE B C 1
ATOM 2633 O O . ILE B 1 123 ? -7.641 16.844 15.477 1 91.81 123 ILE B O 1
ATOM 2637 N N . VAL B 1 124 ? -6.297 15.039 15.211 1 88.12 124 VAL B N 1
ATOM 2638 C CA . VAL B 1 124 ? -5.145 15.695 15.82 1 88.12 124 VAL B CA 1
ATOM 2639 C C . VAL B 1 124 ? -4.707 16.875 14.961 1 88.12 124 VAL B C 1
ATOM 2641 O O . VAL B 1 124 ? -4.172 17.859 15.477 1 88.12 124 VAL B O 1
ATOM 2644 N N . SER B 1 125 ? -4.918 16.781 13.742 1 85.25 125 SER B N 1
ATOM 2645 C CA . SER B 1 125 ? -4.492 17.828 12.828 1 85.25 125 SER B CA 1
ATOM 2646 C C . SER B 1 125 ? -5.316 19.109 13.016 1 85.25 125 SER B C 1
ATOM 2648 O O . SER B 1 125 ? -4.914 20.188 12.578 1 85.25 125 SER B O 1
ATOM 2650 N N . ILE B 1 126 ? -6.434 18.953 13.703 1 84.5 126 ILE B N 1
ATOM 2651 C CA . ILE B 1 126 ? -7.273 20.109 13.992 1 84.5 126 ILE B CA 1
ATOM 2652 C C . ILE B 1 126 ? -6.633 20.953 15.094 1 84.5 126 ILE B C 1
ATOM 2654 O O . ILE B 1 126 ? -6.051 20.422 16.031 1 84.5 126 ILE B O 1
ATOM 2658 N N . ASN B 1 127 ? -6.676 22.219 15.031 1 74.88 127 ASN B N 1
ATOM 2659 C CA . ASN B 1 127 ? -6.098 23.172 15.977 1 74.88 127 ASN B CA 1
ATOM 2660 C C . ASN B 1 127 ? -6.535 22.875 17.406 1 74.88 127 ASN B C 1
ATOM 2662 O O . ASN B 1 127 ? -7.734 22.859 17.703 1 74.88 127 ASN B O 1
ATOM 2666 N N . PRO B 1 128 ? -5.496 22.5 18.141 1 74.31 128 PRO B N 1
ATOM 2667 C CA . PRO B 1 128 ? -5.812 22.234 19.547 1 74.31 128 PRO B CA 1
ATOM 2668 C C . PRO B 1 128 ? -6.551 23.391 20.219 1 74.31 128 PRO B C 1
ATOM 2670 O O . PRO B 1 128 ? -7.273 23.172 21.188 1 74.31 128 PRO B O 1
ATOM 2673 N N . LYS B 1 129 ? -6.445 24.5 19.75 1 81.88 129 LYS B N 1
ATOM 2674 C CA . LYS B 1 129 ? -7.078 25.672 20.344 1 81.88 129 LYS B CA 1
ATOM 2675 C C . LYS B 1 129 ? -8.594 25.609 20.188 1 81.88 129 LYS B C 1
ATOM 2677 O O . LYS B 1 129 ? -9.328 26.172 21 1 81.88 129 LYS B O 1
ATOM 2682 N N . LEU B 1 130 ? -8.953 24.875 19.172 1 84.25 130 LEU B N 1
ATOM 2683 C CA . LEU B 1 130 ? -10.391 24.812 18.938 1 84.25 130 LEU B CA 1
ATOM 2684 C C . LEU B 1 130 ? -11.094 24.078 20.062 1 84.25 130 LEU B C 1
ATOM 2686 O O . LEU B 1 130 ? -12.148 24.516 20.531 1 84.25 130 LEU B O 1
ATOM 2690 N N . ARG B 1 131 ? -10.523 23 20.453 1 82.69 131 ARG B N 1
ATOM 2691 C CA . ARG B 1 131 ? -11.133 22.234 21.547 1 82.69 131 ARG B CA 1
ATOM 2692 C C . ARG B 1 131 ? -11.211 23.078 22.812 1 82.69 131 ARG B C 1
ATOM 2694 O O . ARG B 1 131 ? -12.258 23.125 23.469 1 82.69 131 ARG B O 1
ATOM 2701 N N . TRP B 1 132 ? -10.18 23.703 23.109 1 84.19 132 TRP B N 1
ATOM 2702 C CA . TRP B 1 132 ? -10.125 24.547 24.312 1 84.19 132 TRP B CA 1
ATOM 2703 C C . TRP B 1 132 ? -11.094 25.719 24.188 1 84.19 132 TRP B C 1
ATOM 2705 O O . TRP B 1 132 ? -11.734 26.094 25.172 1 84.19 132 TRP B O 1
ATOM 2715 N N . LYS B 1 133 ? -11.164 26.25 22.984 1 88.94 133 LYS B N 1
ATOM 2716 C CA . LYS B 1 133 ? -12.094 27.359 22.75 1 88.94 133 LYS B CA 1
ATOM 2717 C C . LYS B 1 133 ? -13.539 26.922 22.953 1 88.94 133 LYS B C 1
ATOM 2719 O O . LYS B 1 133 ? -14.328 27.641 23.562 1 88.94 133 LYS B O 1
ATOM 2724 N N . LEU B 1 134 ? -13.781 25.734 22.5 1 88.88 134 LEU B N 1
ATOM 2725 C CA . LEU B 1 134 ? -15.141 25.219 22.625 1 88.88 134 LEU B CA 1
ATOM 2726 C C . LEU B 1 134 ? -15.492 24.969 24.094 1 88.88 134 LEU B C 1
ATOM 2728 O O . LEU B 1 134 ? -16.578 25.312 24.547 1 88.88 134 LEU B O 1
ATOM 2732 N N . LEU B 1 135 ? -14.57 24.516 24.812 1 88 135 LEU B N 1
ATOM 2733 C CA . LEU B 1 135 ? -14.797 24.234 26.234 1 88 135 LEU B CA 1
ATOM 2734 C C . LEU B 1 135 ? -14.898 25.531 27.031 1 88 135 LEU B C 1
ATOM 2736 O O . LEU B 1 135 ? -15.711 25.625 27.953 1 88 135 LEU B O 1
ATOM 2740 N N . SER B 1 136 ? -14.086 26.406 26.609 1 90.5 136 SER B N 1
ATOM 2741 C CA . SER B 1 136 ? -14.117 27.703 27.281 1 90.5 136 SER B CA 1
ATOM 2742 C C . SER B 1 136 ? -15.422 28.438 27.031 1 90.5 136 SER B C 1
ATOM 2744 O O . SER B 1 136 ? -15.852 29.25 27.844 1 90.5 136 SER B O 1
ATOM 2746 N N . MET B 1 137 ? -16.047 28.188 25.922 1 93.25 137 MET B N 1
ATOM 2747 C CA . MET B 1 137 ? -17.312 28.812 25.547 1 93.25 137 MET B CA 1
ATOM 2748 C C . MET B 1 137 ? -18.484 28.094 26.219 1 93.25 137 MET B C 1
ATOM 2750 O O . MET B 1 137 ? -19.641 28.5 26.047 1 93.25 137 MET B O 1
ATOM 2754 N N . GLY B 1 138 ? -18.172 27.031 27.031 1 91.06 138 GLY B N 1
ATOM 2755 C CA . GLY B 1 138 ? -19.203 26.375 27.812 1 91.06 138 GLY B CA 1
ATOM 2756 C C . GLY B 1 138 ? -19.672 25.047 27.219 1 91.06 138 GLY B C 1
ATOM 2757 O O . GLY B 1 138 ? -20.609 24.438 27.719 1 91.06 138 GLY B O 1
ATOM 2758 N N . ALA B 1 139 ? -19.094 24.672 26.156 1 89.81 139 ALA B N 1
ATOM 2759 C CA . ALA B 1 139 ? -19.469 23.391 25.562 1 89.81 139 ALA B CA 1
ATOM 2760 C C . ALA B 1 139 ? -19.078 22.219 26.438 1 89.81 139 ALA B C 1
ATOM 2762 O O . ALA B 1 139 ? -18.062 22.281 27.141 1 89.81 139 ALA B O 1
ATOM 2763 N N . THR B 1 140 ? -19.953 21.156 26.469 1 92.5 140 THR B N 1
ATOM 2764 C CA . THR B 1 140 ? -19.594 19.922 27.156 1 92.5 140 THR B CA 1
ATOM 2765 C C . THR B 1 140 ? -18.547 19.141 26.375 1 92.5 140 THR B C 1
ATOM 2767 O O . THR B 1 140 ? -18.312 19.422 25.203 1 92.5 140 THR B O 1
ATOM 2770 N N . GLN B 1 141 ? -17.922 18.172 27.016 1 88.75 141 GLN B N 1
ATOM 2771 C CA . GLN B 1 141 ? -16.922 17.344 26.359 1 88.75 141 GLN B CA 1
ATOM 2772 C C . GLN B 1 141 ? -17.5 16.641 25.141 1 88.75 141 GLN B C 1
ATOM 2774 O O . GLN B 1 141 ? -16.859 16.562 24.094 1 88.75 141 GLN B O 1
ATOM 2779 N N . TRP B 1 142 ? -18.703 16.172 25.297 1 91.06 142 TRP B N 1
ATOM 2780 C CA . TRP B 1 142 ? -19.359 15.445 24.219 1 91.06 142 TRP B CA 1
ATOM 2781 C C . TRP B 1 142 ? -19.656 16.375 23.047 1 91.06 142 TRP B C 1
ATOM 2783 O O . TRP B 1 142 ? -19.484 16 21.875 1 91.06 142 TRP B O 1
ATOM 2793 N N . GLN B 1 143 ? -20.078 17.578 23.359 1 91.56 143 GLN B N 1
ATOM 2794 C CA . GLN B 1 143 ? -20.375 18.562 22.312 1 91.56 143 GLN B CA 1
ATOM 2795 C C . GLN B 1 143 ? -19.109 18.984 21.578 1 91.56 143 GLN B C 1
ATOM 2797 O O . GLN B 1 143 ? -19.109 19.094 20.359 1 91.56 143 GLN B O 1
ATOM 2802 N N . ALA B 1 144 ? -18.094 19.172 22.344 1 90.19 144 ALA B N 1
ATOM 2803 C CA . ALA B 1 144 ? -16.812 19.547 21.75 1 90.19 144 ALA B CA 1
ATOM 2804 C C . ALA B 1 144 ? -16.266 18.438 20.859 1 90.19 144 ALA B C 1
ATOM 2806 O O . ALA B 1 144 ? -15.82 18.719 19.734 1 90.19 144 ALA B O 1
ATOM 2807 N N . ASN B 1 145 ? -16.359 17.234 21.359 1 90 145 ASN B N 1
ATOM 2808 C CA . ASN B 1 145 ? -15.867 16.094 20.578 1 90 145 ASN B CA 1
ATOM 2809 C C . ASN B 1 145 ? -16.672 15.922 19.281 1 90 145 ASN B C 1
ATOM 2811 O O . ASN B 1 145 ? -16.094 15.633 18.234 1 90 145 ASN B O 1
ATOM 2815 N N . TRP B 1 146 ? -17.891 16.078 19.406 1 90.88 146 TRP B N 1
ATOM 2816 C CA . TRP B 1 146 ? -18.75 15.945 18.234 1 90.88 146 TRP B CA 1
ATOM 2817 C C . TRP B 1 146 ? -18.422 17 17.188 1 90.88 146 TRP B C 1
ATOM 2819 O O . TRP B 1 146 ? -18.391 16.719 15.992 1 90.88 146 TRP B O 1
ATOM 2829 N N . LEU B 1 147 ? -18.156 18.188 17.641 1 89.5 147 LEU B N 1
ATOM 2830 C CA . LEU B 1 147 ? -17.812 19.266 16.734 1 89.5 147 LEU B CA 1
ATOM 2831 C C . LEU B 1 147 ? -16.453 19.016 16.078 1 89.5 147 LEU B C 1
ATOM 2833 O O . LEU B 1 147 ? -16.266 19.344 14.906 1 89.5 147 LEU B O 1
ATOM 2837 N N . LEU B 1 148 ? -15.594 18.484 16.828 1 90.38 148 LEU B N 1
ATOM 2838 C CA . LEU B 1 148 ? -14.289 18.141 16.281 1 90.38 148 LEU B CA 1
ATOM 2839 C C . LEU B 1 148 ? -14.422 17.062 15.203 1 90.38 148 LEU B C 1
ATOM 2841 O O . LEU B 1 148 ? -13.758 17.125 14.164 1 90.38 148 LEU B O 1
ATOM 2845 N N . ILE B 1 149 ? -15.266 16.125 15.453 1 91.94 149 ILE B N 1
ATOM 2846 C CA . ILE B 1 149 ? -15.5 15.055 14.492 1 91.94 149 ILE B CA 1
ATOM 2847 C C . ILE B 1 149 ? -16.094 15.633 13.211 1 91.94 149 ILE B C 1
ATOM 2849 O O . ILE B 1 149 ? -15.695 15.266 12.109 1 91.94 149 ILE B O 1
ATOM 2853 N N . LYS B 1 150 ? -16.953 16.578 13.391 1 90.56 150 LYS B N 1
ATOM 2854 C CA . LYS B 1 150 ? -17.562 17.234 12.234 1 90.56 150 LYS B CA 1
ATOM 2855 C C . LYS B 1 150 ? -16.531 18.016 11.438 1 90.56 150 LYS B C 1
ATOM 2857 O O . LYS B 1 150 ? -16.562 18.031 10.203 1 90.56 150 LYS B O 1
ATOM 2862 N N . GLU B 1 151 ? -15.664 18.625 12.211 1 89.31 151 GLU B N 1
ATOM 2863 C CA . GLU B 1 151 ? -14.617 19.406 11.562 1 89.31 151 GLU B CA 1
ATOM 2864 C C . GLU B 1 151 ? -13.609 18.5 10.852 1 89.31 151 GLU B C 1
ATOM 2866 O O . GLU B 1 151 ? -13 18.906 9.867 1 89.31 151 GLU B O 1
ATOM 2871 N N . ALA B 1 152 ? -13.492 17.297 11.289 1 92.44 152 ALA B N 1
ATOM 2872 C CA . ALA B 1 152 ? -12.5 16.375 10.758 1 92.44 152 ALA B CA 1
ATOM 2873 C C . ALA B 1 152 ? -13.094 15.516 9.641 1 92.44 152 ALA B C 1
ATOM 2875 O O . ALA B 1 152 ? -12.5 14.516 9.234 1 92.44 152 ALA B O 1
ATOM 2876 N N . LYS B 1 153 ? -14.172 15.859 9.156 1 91.94 153 LYS B N 1
ATOM 2877 C CA . LYS B 1 153 ? -14.922 15.039 8.211 1 91.94 153 LYS B CA 1
ATOM 2878 C C . LYS B 1 153 ? -14.094 14.742 6.969 1 91.94 153 LYS B C 1
ATOM 2880 O O . LYS B 1 153 ? -14.102 13.609 6.465 1 91.94 153 LYS B O 1
ATOM 2885 N N . LEU B 1 154 ? -13.422 15.742 6.488 1 89.56 154 LEU B N 1
ATOM 2886 C CA . LEU B 1 154 ? -12.625 15.547 5.281 1 89.56 154 LEU B CA 1
ATOM 2887 C C . LEU B 1 154 ? -11.492 14.57 5.535 1 89.56 154 LEU B C 1
ATOM 2889 O O . LEU B 1 154 ? -11.195 13.719 4.688 1 89.56 154 LEU B O 1
ATOM 2893 N N . GLY B 1 155 ? -10.891 14.719 6.66 1 92.06 155 GLY B N 1
ATOM 2894 C CA . GLY B 1 155 ? -9.844 13.781 7.043 1 92.06 155 GLY B CA 1
ATOM 2895 C C . GLY B 1 155 ? -10.352 12.367 7.246 1 92.06 155 GLY B C 1
ATOM 2896 O O . GLY B 1 155 ? -9.664 11.398 6.926 1 92.06 155 GLY B O 1
ATOM 2897 N N . LEU B 1 156 ? -11.57 12.25 7.758 1 94.69 156 LEU B N 1
ATOM 2898 C CA . LEU B 1 156 ? -12.164 10.93 7.988 1 94.69 156 LEU B CA 1
ATOM 2899 C C . LEU B 1 156 ? -12.508 10.258 6.668 1 94.69 156 LEU B C 1
ATOM 2901 O O . LEU B 1 156 ? -12.336 9.047 6.52 1 94.69 156 LEU B O 1
ATOM 2905 N N . ILE B 1 157 ? -12.961 11.016 5.711 1 94.25 157 ILE B N 1
ATOM 2906 C CA . ILE B 1 157 ? -13.242 10.469 4.387 1 94.25 157 ILE B CA 1
ATOM 2907 C C . ILE B 1 157 ? -11.938 10.016 3.734 1 94.25 157 ILE B C 1
ATOM 2909 O O . ILE B 1 157 ? -11.891 8.969 3.084 1 94.25 157 ILE B O 1
ATOM 2913 N N . ALA B 1 158 ? -10.875 10.797 3.922 1 92.56 158 ALA B N 1
ATOM 2914 C CA . ALA B 1 158 ? -9.562 10.422 3.41 1 92.56 158 ALA B CA 1
ATOM 2915 C C . 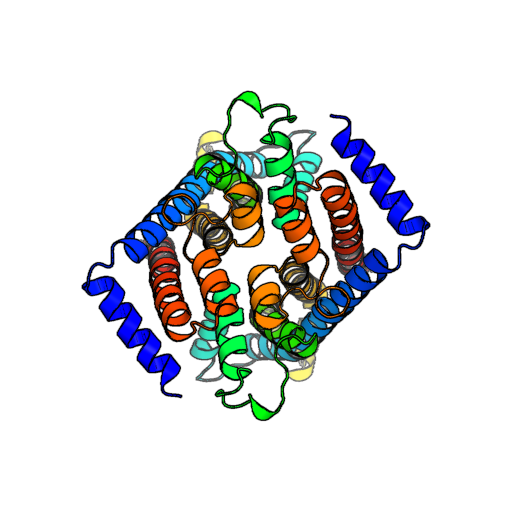ALA B 1 158 ? -9.102 9.086 3.996 1 92.56 158 ALA B C 1
ATOM 2917 O O . ALA B 1 158 ? -8.461 8.289 3.309 1 92.56 158 ALA B O 1
ATOM 2918 N N . ALA B 1 159 ? -9.438 8.898 5.27 1 95.44 159 ALA B N 1
ATOM 2919 C CA . ALA B 1 159 ? -9.109 7.641 5.93 1 95.44 159 ALA B CA 1
ATOM 2920 C C . ALA B 1 159 ? -9.812 6.465 5.254 1 95.44 159 ALA B C 1
ATOM 2922 O O . ALA B 1 159 ? -9.211 5.41 5.043 1 95.44 159 ALA B O 1
ATOM 2923 N N . VAL B 1 160 ? -11.047 6.688 4.902 1 96.31 160 VAL B N 1
ATOM 2924 C CA . VAL B 1 160 ? -11.836 5.652 4.238 1 96.31 160 VAL B CA 1
ATOM 2925 C C . VAL B 1 160 ? -11.258 5.367 2.857 1 96.31 160 VAL B C 1
ATOM 2927 O O . VAL B 1 160 ? -11.102 4.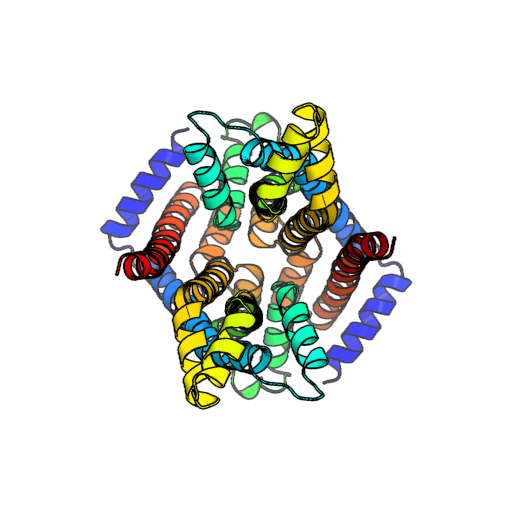207 2.469 1 96.31 160 VAL B O 1
ATOM 2930 N N . ILE B 1 161 ? -10.906 6.402 2.15 1 94.69 161 ILE B N 1
ATOM 2931 C CA . ILE B 1 161 ? -10.344 6.277 0.81 1 94.69 161 ILE B CA 1
ATOM 2932 C C . ILE B 1 161 ? -9.016 5.527 0.874 1 94.69 161 ILE B C 1
ATOM 2934 O O . ILE B 1 161 ? -8.758 4.645 0.051 1 94.69 161 ILE B O 1
ATOM 2938 N N . ALA B 1 162 ? -8.234 5.836 1.849 1 93.75 162 ALA B N 1
ATOM 2939 C CA . ALA B 1 162 ? -6.934 5.188 2.008 1 93.75 162 ALA B CA 1
ATOM 2940 C C . ALA B 1 162 ? -7.098 3.693 2.281 1 93.75 162 ALA B C 1
ATOM 2942 O O . ALA B 1 162 ? -6.395 2.867 1.689 1 93.75 162 ALA B O 1
ATOM 2943 N N . GLY B 1 163 ? -8.008 3.393 3.191 1 96.56 163 GLY B N 1
ATOM 2944 C CA . GLY B 1 163 ? -8.273 1.996 3.498 1 96.56 163 GLY B CA 1
ATOM 2945 C C . GLY B 1 163 ? -8.789 1.214 2.307 1 96.56 163 GLY B C 1
ATOM 2946 O O . GLY B 1 163 ? -8.305 0.122 2.014 1 96.56 163 GLY B O 1
ATOM 2947 N N . PHE B 1 164 ? -9.766 1.79 1.609 1 97.19 164 PHE B N 1
ATOM 2948 C CA . PHE B 1 164 ? -10.328 1.15 0.422 1 97.19 164 PHE B CA 1
ATOM 2949 C C . PHE B 1 164 ? -9.258 0.986 -0.654 1 97.19 164 PHE B C 1
ATOM 2951 O O . PHE B 1 164 ? -9.148 -0.075 -1.271 1 97.19 164 PHE B O 1
ATOM 2958 N N . GLY B 1 165 ? -8.539 2.031 -0.927 1 94.94 165 GLY B N 1
ATOM 2959 C CA . GLY B 1 165 ? -7.48 1.981 -1.924 1 94.94 165 GLY B CA 1
ATOM 2960 C C . GLY B 1 165 ? -6.457 0.892 -1.655 1 94.94 165 GLY B C 1
ATOM 2961 O O . GLY B 1 165 ? -5.984 0.235 -2.584 1 94.94 165 GLY B O 1
ATOM 2962 N N . ARG B 1 166 ? -6.133 0.704 -0.454 1 94.31 166 ARG B N 1
ATOM 2963 C CA . ARG B 1 166 ? -5.148 -0.298 -0.061 1 94.31 166 ARG B CA 1
ATOM 2964 C C . ARG B 1 166 ? -5.645 -1.706 -0.371 1 94.31 166 ARG B C 1
ATOM 2966 O O . ARG B 1 166 ? -4.891 -2.537 -0.884 1 94.31 166 ARG B O 1
ATOM 2973 N N . VAL B 1 167 ? -6.891 -1.97 -0.081 1 97.06 167 VAL B N 1
ATOM 2974 C CA . VAL B 1 167 ? -7.328 -3.361 -0.115 1 97.06 167 VAL B CA 1
ATOM 2975 C C . VAL B 1 167 ? -7.836 -3.709 -1.511 1 97.06 167 VAL B C 1
ATOM 2977 O O . VAL B 1 167 ? -7.766 -4.867 -1.934 1 97.06 167 VAL B O 1
ATOM 2980 N N . ILE B 1 168 ? -8.352 -2.725 -2.244 1 96.56 168 ILE B N 1
ATOM 2981 C CA . ILE B 1 168 ? -8.828 -3.029 -3.588 1 96.56 168 ILE B CA 1
ATOM 2982 C C . ILE B 1 168 ? -7.656 -3.445 -4.473 1 96.56 168 ILE B C 1
ATOM 2984 O O . ILE B 1 168 ? -7.848 -4.121 -5.484 1 96.56 168 ILE B O 1
ATOM 2988 N N . SER B 1 169 ? -6.441 -3.074 -4.094 1 94.69 169 SER B N 1
ATOM 2989 C CA . SER B 1 169 ? -5.246 -3.352 -4.883 1 94.69 169 SER B CA 1
ATOM 2990 C C . SER B 1 169 ? -4.453 -4.512 -4.293 1 94.69 169 SER B C 1
ATOM 2992 O O . SER B 1 169 ? -3.33 -4.785 -4.727 1 94.69 169 SER B O 1
ATOM 2994 N N . GLU B 1 170 ? -4.973 -5.129 -3.35 1 95.75 170 GLU B N 1
ATOM 2995 C CA . GLU B 1 170 ? -4.273 -6.199 -2.646 1 95.75 170 GLU B CA 1
ATOM 2996 C C . GLU B 1 170 ? -4.211 -7.465 -3.492 1 95.75 170 GLU B C 1
ATOM 2998 O O . GLU B 1 170 ? -5.199 -7.852 -4.121 1 95.75 170 GLU B O 1
ATOM 3003 N N . VAL B 1 171 ? -2.994 -8.172 -3.52 1 96.5 171 VAL B N 1
ATOM 3004 C CA . VAL B 1 171 ? -2.801 -9.367 -4.324 1 96.5 171 VAL B CA 1
ATOM 3005 C C . VAL B 1 171 ? -2.334 -10.523 -3.436 1 96.5 171 VAL B C 1
ATOM 3007 O O . VAL B 1 171 ? -2.973 -11.57 -3.387 1 96.5 171 VAL B O 1
ATOM 3010 N N . GLY B 1 172 ? -1.312 -10.336 -2.672 1 96.19 172 GLY B N 1
ATOM 3011 C CA . GLY B 1 172 ? -0.639 -11.391 -1.935 1 96.19 172 GLY B CA 1
ATOM 3012 C C . GLY B 1 172 ? -1.534 -12.07 -0.917 1 96.19 172 GLY B C 1
ATOM 3013 O O . GLY B 1 172 ? -1.736 -13.289 -0.972 1 96.19 172 GLY B O 1
ATOM 3014 N N . ALA B 1 173 ? -2.107 -11.281 -0.06 1 96.88 173 ALA B N 1
ATOM 3015 C CA . ALA B 1 173 ? -2.992 -11.828 0.966 1 96.88 173 ALA B CA 1
ATOM 3016 C C . ALA B 1 173 ? -4.211 -12.492 0.338 1 96.88 173 ALA B C 1
ATOM 3018 O O . ALA B 1 173 ? -4.637 -13.562 0.78 1 96.88 173 ALA B O 1
ATOM 3019 N N . SER B 1 174 ? -4.742 -11.891 -0.705 1 96.94 174 SER B N 1
ATOM 3020 C CA . SER B 1 174 ? -5.914 -12.43 -1.386 1 96.94 174 SER B CA 1
ATOM 3021 C C . SER B 1 174 ? -5.605 -13.781 -2.025 1 96.94 174 SER B C 1
ATOM 3023 O O . SER B 1 174 ? -6.43 -14.695 -1.979 1 96.94 174 SER B O 1
ATOM 3025 N N . MET B 1 175 ? -4.473 -13.883 -2.594 1 96.06 175 MET B N 1
ATOM 3026 C CA . MET B 1 175 ? -4.078 -15.148 -3.207 1 96.06 175 MET B CA 1
ATOM 3027 C C . MET B 1 175 ? -3.914 -16.234 -2.154 1 96.06 175 MET B C 1
ATOM 3029 O O . MET B 1 175 ? -4.359 -17.375 -2.352 1 96.06 175 MET B O 1
ATOM 3033 N N . MET B 1 176 ? -3.314 -15.898 -1.095 1 96.56 176 MET B N 1
ATOM 3034 C CA . MET B 1 176 ? -3.004 -16.891 -0.067 1 96.56 176 MET B CA 1
ATOM 3035 C C . MET B 1 176 ? -4.277 -17.391 0.604 1 96.56 176 MET B C 1
ATOM 3037 O O . MET B 1 176 ? -4.473 -18.609 0.74 1 96.56 176 MET B O 1
ATOM 3041 N N . VAL B 1 177 ? -5.152 -16.484 0.951 1 96.56 177 VAL B N 1
ATOM 3042 C CA . VAL B 1 177 ? -6.312 -16.859 1.753 1 96.56 177 VAL B CA 1
ATOM 3043 C C . VAL B 1 177 ? -7.449 -17.328 0.839 1 96.56 177 VAL B C 1
ATOM 3045 O O . VAL B 1 177 ? -8.242 -18.188 1.213 1 96.56 177 VAL B O 1
ATOM 3048 N N . GLY B 1 178 ? -7.559 -16.812 -0.326 1 96.75 178 GLY B N 1
ATOM 3049 C CA . GLY B 1 178 ? -8.656 -17.094 -1.24 1 96.75 178 GLY B CA 1
ATOM 3050 C C . GLY B 1 178 ? -8.312 -18.172 -2.25 1 96.75 178 GLY B C 1
ATOM 3051 O O . GLY B 1 178 ? -9.203 -18.812 -2.818 1 96.75 178 GLY B O 1
ATOM 3052 N N . GLY B 1 179 ? -7.082 -18.281 -2.637 1 95.5 179 GLY B N 1
ATOM 3053 C CA . GLY B 1 179 ? -6.648 -19.312 -3.551 1 95.5 179 GLY B CA 1
ATOM 3054 C C . GLY B 1 179 ? -6.832 -18.953 -5.008 1 95.5 179 GLY B C 1
ATOM 3055 O O . GLY B 1 179 ? -6.504 -19.734 -5.902 1 95.5 179 GLY B O 1
ATOM 3056 N N . ASN B 1 180 ? -7.395 -17.797 -5.266 1 96.06 180 ASN B N 1
ATOM 3057 C CA . ASN B 1 180 ? -7.574 -17.312 -6.633 1 96.06 180 ASN B CA 1
ATOM 3058 C C . ASN B 1 180 ? -8.422 -18.281 -7.457 1 96.06 180 ASN B C 1
ATOM 3060 O O . ASN B 1 180 ? -8.062 -18.625 -8.586 1 96.06 180 ASN B O 1
ATOM 3064 N N . ILE B 1 181 ? -9.484 -18.766 -6.902 1 95.69 181 ILE B N 1
ATOM 3065 C CA . ILE B 1 181 ? -10.336 -19.766 -7.531 1 95.69 181 ILE B CA 1
ATOM 3066 C C . ILE B 1 181 ? -11.328 -19.078 -8.469 1 95.69 181 ILE B C 1
ATOM 3068 O O . ILE B 1 181 ? -12.133 -18.25 -8.031 1 95.69 181 ILE B O 1
ATOM 3072 N N . LYS B 1 182 ? -11.328 -19.547 -9.688 1 94 182 LYS B N 1
ATOM 3073 C CA . LYS B 1 182 ? -12.227 -18.969 -10.688 1 94 182 LYS B CA 1
ATOM 3074 C C . LYS B 1 182 ? -13.688 -19.141 -10.289 1 94 182 LYS B C 1
ATOM 3076 O O . LYS B 1 182 ? -14.102 -20.25 -9.922 1 94 182 LYS B O 1
ATOM 3081 N N . GLY B 1 183 ? -14.383 -18.031 -10.281 1 91.38 183 GLY B N 1
ATOM 3082 C CA . GLY B 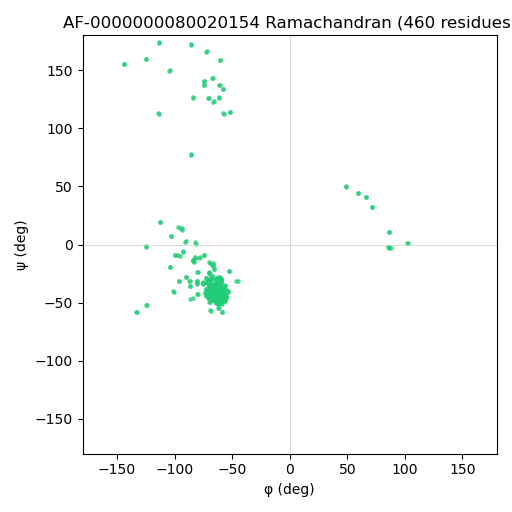1 183 ? -15.812 -18.078 -10.008 1 91.38 183 GLY B CA 1
ATOM 3083 C C . GLY B 1 183 ? -16.141 -18.031 -8.523 1 91.38 183 GLY B C 1
ATOM 3084 O O . GLY B 1 183 ? -17.297 -18 -8.141 1 91.38 183 GLY B O 1
ATOM 3085 N N . GLN B 1 184 ? -15.133 -18 -7.723 1 94.62 184 GLN B N 1
ATOM 3086 C CA . GLN B 1 184 ? -15.391 -18.047 -6.289 1 94.62 184 GLN B CA 1
ATOM 3087 C C . GLN B 1 184 ? -14.586 -16.984 -5.551 1 94.62 184 GLN B C 1
ATOM 3089 O O . GLN B 1 184 ? -15.148 -16.109 -4.895 1 94.62 184 GLN B O 1
ATOM 3094 N N . THR B 1 185 ? -13.273 -17.062 -5.711 1 97.44 185 THR B N 1
ATOM 3095 C CA . THR B 1 185 ? -12.453 -16.172 -4.895 1 97.44 185 THR B CA 1
ATOM 3096 C C . THR B 1 185 ? -11.523 -15.336 -5.77 1 97.44 185 THR B C 1
ATOM 3098 O O . THR B 1 185 ? -10.797 -14.477 -5.266 1 97.44 185 THR B O 1
ATOM 3101 N N . ARG B 1 186 ? -11.609 -15.57 -7.043 1 97.75 186 ARG B N 1
ATOM 3102 C CA . ARG B 1 186 ? -10.789 -14.773 -7.949 1 97.75 186 ARG B CA 1
ATOM 3103 C C . ARG B 1 186 ? -11.297 -13.336 -8.023 1 97.75 186 ARG B C 1
ATOM 3105 O O . ARG B 1 186 ? -12.484 -13.102 -8.25 1 97.75 186 ARG B O 1
ATOM 3112 N N . VAL B 1 187 ? -10.383 -12.383 -7.773 1 97.56 187 VAL B N 1
ATOM 3113 C CA . VAL B 1 187 ? -10.688 -10.961 -7.855 1 97.56 187 VAL B CA 1
ATOM 3114 C C . VAL B 1 187 ? -9.914 -10.328 -9.008 1 97.56 187 VAL B C 1
ATOM 3116 O O . VAL B 1 187 ? -9.07 -10.984 -9.633 1 97.56 187 VAL B O 1
ATOM 3119 N N . LEU B 1 188 ? -10.141 -9.109 -9.312 1 97.38 188 LEU B N 1
ATOM 3120 C CA . LEU B 1 188 ? -9.586 -8.445 -10.484 1 97.38 188 LEU B CA 1
ATOM 3121 C C . LEU B 1 188 ? -8.062 -8.469 -10.445 1 97.38 188 LEU B C 1
ATOM 3123 O O . LEU B 1 188 ? -7.414 -8.797 -11.445 1 97.38 188 LEU B O 1
ATOM 3127 N N . THR B 1 189 ? -7.473 -8.203 -9.289 1 97.44 189 THR B N 1
ATOM 3128 C CA . THR B 1 189 ? -6.023 -8.109 -9.18 1 97.44 189 THR B CA 1
ATOM 3129 C C . THR B 1 189 ? -5.375 -9.477 -9.406 1 97.44 189 THR B C 1
ATOM 3131 O O . THR B 1 189 ? -4.41 -9.594 -10.156 1 97.44 189 THR B O 1
ATOM 3134 N N . THR B 1 190 ? -5.906 -10.539 -8.781 1 97.12 190 THR B N 1
ATOM 3135 C CA . THR B 1 190 ? -5.32 -11.859 -8.945 1 97.12 190 THR B CA 1
ATOM 3136 C C . THR B 1 190 ? -5.562 -12.391 -10.352 1 97.12 190 THR B C 1
ATOM 3138 O O . THR B 1 190 ? -4.738 -13.133 -10.898 1 97.12 190 THR B O 1
ATOM 3141 N N . ALA B 1 191 ? -6.668 -12.008 -10.977 1 96.81 191 ALA B N 1
ATOM 3142 C CA . ALA B 1 191 ? -6.934 -12.367 -12.367 1 96.81 191 ALA B CA 1
ATOM 3143 C C . ALA B 1 191 ? -5.891 -11.75 -13.297 1 96.81 191 ALA B C 1
ATOM 3145 O O . ALA B 1 191 ? -5.418 -12.406 -14.227 1 96.81 191 ALA B O 1
ATOM 3146 N N . ILE B 1 192 ? -5.543 -10.523 -13.047 1 96.69 192 ILE B N 1
ATOM 3147 C CA . ILE B 1 192 ? -4.531 -9.844 -13.859 1 96.69 192 ILE B CA 1
ATOM 3148 C C . ILE B 1 192 ? -3.209 -10.602 -13.766 1 96.69 192 ILE B C 1
ATOM 3150 O O . ILE B 1 192 ? -2.58 -10.891 -14.789 1 96.69 192 ILE B O 1
ATOM 3154 N N . VAL B 1 193 ? -2.85 -10.953 -12.57 1 95.88 193 VAL B N 1
ATOM 3155 C CA . VAL B 1 193 ? -1.597 -11.664 -12.359 1 95.88 193 VAL B CA 1
ATOM 3156 C C . VAL B 1 193 ? -1.625 -12.992 -13.109 1 95.88 193 VAL B C 1
ATOM 3158 O O . VAL B 1 193 ? -0.669 -13.336 -13.812 1 95.88 193 VAL B O 1
ATOM 3161 N N . THR B 1 194 ? -2.717 -13.711 -12.969 1 95.06 194 THR B N 1
ATOM 3162 C CA . THR B 1 194 ? -2.867 -15.016 -13.609 1 95.06 194 THR B CA 1
ATOM 3163 C C . THR B 1 194 ? -2.762 -14.891 -15.125 1 95.06 194 THR B C 1
ATOM 3165 O O . THR B 1 194 ? -2.051 -15.664 -15.773 1 95.06 194 THR B O 1
ATOM 3168 N N . GLU B 1 195 ? -3.457 -13.93 -15.734 1 94.31 195 GLU B N 1
ATOM 3169 C CA . GLU B 1 195 ? -3.469 -13.766 -17.188 1 94.31 195 GLU B CA 1
ATOM 3170 C C . GLU B 1 195 ? -2.098 -13.344 -17.703 1 94.31 195 GLU B C 1
ATOM 3172 O O . GLU B 1 195 ? -1.69 -13.75 -18.797 1 94.31 195 GLU B O 1
ATOM 3177 N N . VAL B 1 196 ? -1.36 -12.555 -16.938 1 93.56 196 VAL B N 1
ATOM 3178 C CA . VAL B 1 196 ? -0.01 -12.164 -17.328 1 93.56 196 VAL B CA 1
ATOM 3179 C C . VAL B 1 196 ? 0.907 -13.383 -17.312 1 93.56 196 VAL B C 1
ATOM 3181 O O . VAL B 1 196 ? 1.707 -13.578 -18.234 1 93.56 196 VAL B O 1
ATOM 3184 N N . GLU B 1 197 ? 0.771 -14.172 -16.266 1 91.06 197 GLU B N 1
ATOM 3185 C CA . GLU B 1 197 ? 1.579 -15.383 -16.172 1 91.06 197 GLU B CA 1
ATOM 3186 C C . GLU B 1 197 ? 1.332 -16.312 -17.344 1 91.06 197 GLU B C 1
ATOM 3188 O O . GLU B 1 197 ? 2.24 -17.031 -17.781 1 91.06 197 GLU B O 1
ATOM 3193 N N . LYS B 1 198 ? 0.139 -16.266 -17.891 1 92.31 198 LYS B N 1
ATOM 3194 C CA . LYS B 1 198 ? -0.234 -17.094 -19.047 1 92.31 198 LYS B CA 1
ATOM 3195 C C . LYS B 1 198 ? 0.201 -16.453 -20.359 1 92.31 198 LYS B C 1
ATOM 3197 O O . LYS B 1 198 ? 0.117 -17.078 -21.406 1 92.31 198 LYS B O 1
ATOM 3202 N N . GLY B 1 199 ? 0.553 -15.203 -20.25 1 89.25 199 GLY B N 1
ATOM 3203 C CA . GLY B 1 199 ? 0.935 -14.477 -21.453 1 89.25 199 GLY B CA 1
ATOM 3204 C C . GLY B 1 199 ? -0.247 -13.867 -22.188 1 89.25 199 GLY B C 1
ATOM 3205 O O . GLY B 1 199 ? -0.119 -13.438 -23.328 1 89.25 199 GLY B O 1
ATOM 3206 N N . ASN B 1 200 ? -1.433 -13.883 -21.531 1 90.94 200 ASN B N 1
ATOM 3207 C CA . ASN B 1 200 ? -2.631 -13.281 -22.109 1 90.94 200 ASN B CA 1
ATOM 3208 C C . ASN B 1 200 ? -2.719 -11.789 -21.797 1 90.94 200 ASN B C 1
ATOM 3210 O O . ASN B 1 200 ? -3.607 -11.359 -21.062 1 90.94 200 ASN B O 1
ATOM 3214 N N . PHE B 1 201 ? -1.988 -11.008 -22.484 1 90.12 201 PHE B N 1
ATOM 3215 C CA . PHE B 1 201 ? -1.847 -9.594 -22.141 1 90.12 201 PHE B CA 1
ATOM 3216 C C . PHE B 1 201 ? -3.094 -8.812 -22.547 1 90.12 201 PHE B C 1
ATOM 3218 O O . PHE B 1 201 ? -3.459 -7.84 -21.891 1 90.12 201 PHE B O 1
ATOM 3225 N N . ASP B 1 202 ? -3.721 -9.227 -23.609 1 87.38 202 ASP B N 1
ATOM 3226 C CA . ASP B 1 202 ? -4.93 -8.539 -24.047 1 87.38 202 ASP B CA 1
ATOM 3227 C C . ASP B 1 202 ? -6.031 -8.633 -22.984 1 87.38 202 ASP B C 1
ATOM 3229 O O . ASP B 1 202 ? -6.672 -7.637 -22.656 1 87.38 202 ASP B O 1
ATOM 3233 N N . ILE B 1 203 ? -6.195 -9.867 -22.469 1 89.19 203 ILE B N 1
ATOM 3234 C CA . ILE B 1 203 ? -7.207 -10.094 -21.438 1 89.19 203 ILE B CA 1
ATOM 3235 C C . ILE B 1 203 ? -6.805 -9.367 -20.156 1 89.19 203 ILE B C 1
ATOM 3237 O O . ILE B 1 203 ? -7.637 -8.719 -19.516 1 89.19 203 ILE B O 1
ATOM 3241 N N . ALA B 1 204 ? -5.496 -9.477 -19.812 1 93.5 204 ALA B N 1
ATOM 3242 C CA . ALA B 1 204 ? -4.98 -8.812 -18.609 1 93.5 204 ALA B CA 1
ATOM 3243 C C . ALA B 1 204 ? -5.23 -7.312 -18.672 1 93.5 204 ALA B C 1
ATOM 3245 O O . ALA B 1 204 ? -5.637 -6.703 -17.672 1 93.5 204 ALA B O 1
ATOM 3246 N N . MET B 1 205 ? -5.027 -6.734 -19.828 1 92.44 205 MET B N 1
ATOM 3247 C CA . MET B 1 205 ? -5.215 -5.297 -20 1 92.44 205 MET B CA 1
ATOM 3248 C C . MET B 1 205 ? -6.684 -4.922 -19.844 1 92.44 205 MET B C 1
ATOM 3250 O O . MET B 1 205 ? -7.004 -3.898 -19.234 1 92.44 205 MET B O 1
ATOM 3254 N N . ALA B 1 206 ? -7.492 -5.691 -20.453 1 91.19 206 ALA B N 1
ATOM 3255 C CA . ALA B 1 206 ? -8.922 -5.426 -20.328 1 91.19 206 ALA B CA 1
ATOM 3256 C C . ALA B 1 206 ? -9.359 -5.426 -18.875 1 91.19 206 ALA B C 1
ATOM 3258 O O . ALA B 1 206 ? -10.086 -4.531 -18.422 1 91.19 206 ALA B O 1
ATOM 3259 N N . ILE B 1 207 ? -8.945 -6.434 -18.109 1 93.94 207 ILE B N 1
ATOM 3260 C CA . ILE B 1 207 ? -9.305 -6.559 -16.703 1 93.94 207 ILE B CA 1
ATOM 3261 C C . ILE B 1 207 ? -8.703 -5.395 -15.914 1 93.94 207 ILE B C 1
ATOM 3263 O O . ILE B 1 207 ? -9.344 -4.852 -15.008 1 93.94 207 ILE B O 1
ATOM 3267 N N . ALA B 1 208 ? -7.496 -5.02 -16.266 1 95.38 208 ALA B N 1
ATOM 3268 C CA . ALA B 1 208 ? -6.828 -3.906 -15.602 1 95.38 208 ALA B CA 1
ATOM 3269 C C . ALA B 1 208 ? -7.594 -2.604 -15.812 1 95.38 208 ALA B C 1
ATOM 3271 O O . ALA B 1 208 ? -7.707 -1.789 -14.891 1 95.38 208 ALA B O 1
ATOM 3272 N N . TYR B 1 209 ? -8.07 -2.404 -17.016 1 93.06 209 TYR B N 1
ATOM 3273 C CA . TYR B 1 209 ? -8.867 -1.216 -17.297 1 93.06 209 TYR B CA 1
ATOM 3274 C C . TYR B 1 209 ? -10.117 -1.187 -16.438 1 93.06 209 TYR B C 1
ATOM 3276 O O . TYR B 1 209 ? -10.5 -0.133 -15.922 1 93.06 209 TYR B O 1
ATOM 3284 N N . ILE B 1 210 ? -10.695 -2.307 -16.312 1 93.5 210 ILE B N 1
ATOM 3285 C CA . ILE B 1 210 ? -11.891 -2.406 -15.477 1 93.5 210 ILE B CA 1
ATOM 3286 C C . ILE B 1 210 ? -11.539 -2.064 -14.031 1 93.5 210 ILE B C 1
ATOM 3288 O O . ILE B 1 210 ? -12.258 -1.311 -13.375 1 93.5 210 ILE B O 1
ATOM 3292 N N . LEU B 1 211 ? -10.477 -2.621 -13.562 1 95.19 211 LEU B N 1
ATOM 3293 C CA . LEU B 1 211 ? -10.008 -2.33 -12.211 1 95.19 211 LEU B CA 1
ATOM 3294 C C . LEU B 1 211 ? -9.805 -0.831 -12.016 1 95.19 211 LEU B C 1
ATOM 3296 O O . LEU B 1 211 ? -10.227 -0.267 -11.008 1 95.19 211 LEU B O 1
ATOM 3300 N N . LEU B 1 212 ? -9.172 -0.209 -12.984 1 94.5 212 LEU B N 1
ATOM 3301 C CA . LEU B 1 212 ? -8.891 1.219 -12.891 1 94.5 212 LEU B CA 1
ATOM 3302 C C . LEU B 1 212 ? -10.18 2.027 -12.867 1 94.5 212 LEU B C 1
ATOM 3304 O O . LEU B 1 212 ? -10.32 2.965 -12.078 1 94.5 212 LEU B O 1
ATOM 3308 N N . ILE B 1 213 ? -11.078 1.665 -13.688 1 93.31 213 ILE B N 1
ATOM 3309 C CA . ILE B 1 213 ? -12.352 2.381 -13.773 1 93.31 213 ILE B CA 1
ATOM 3310 C C . ILE B 1 213 ? -13.094 2.27 -12.445 1 93.31 213 ILE B C 1
ATOM 3312 O O . ILE B 1 213 ? -13.57 3.271 -11.906 1 93.31 213 ILE B O 1
ATOM 3316 N N . ILE B 1 214 ? -13.133 1.104 -11.922 1 92.69 214 ILE B N 1
ATOM 3317 C CA . ILE B 1 214 ? -13.867 0.877 -10.68 1 92.69 214 ILE B CA 1
ATOM 3318 C C . ILE B 1 214 ? -13.148 1.559 -9.523 1 92.69 214 ILE B C 1
ATOM 3320 O O . ILE B 1 214 ? -13.773 2.248 -8.711 1 92.69 214 ILE B O 1
ATOM 3324 N N . THR B 1 215 ? -11.852 1.321 -9.43 1 93.5 215 THR B N 1
ATOM 3325 C CA . THR B 1 215 ? -11.055 1.875 -8.336 1 93.5 215 THR B CA 1
ATOM 3326 C C . THR B 1 215 ? -11.133 3.398 -8.336 1 93.5 215 THR B C 1
ATOM 3328 O O . THR B 1 215 ? -11.469 4.008 -7.316 1 93.5 215 THR B O 1
ATOM 3331 N N . TYR B 1 216 ? -10.891 4.027 -9.422 1 92 216 TYR B N 1
ATOM 3332 C CA . TYR B 1 216 ? -10.867 5.484 -9.484 1 92 216 TYR B CA 1
ATOM 3333 C C . TYR B 1 216 ? -12.281 6.055 -9.453 1 92 216 TYR B C 1
ATOM 3335 O O . TYR B 1 216 ? -12.508 7.152 -8.938 1 92 216 TYR B O 1
ATOM 3343 N N . GLY B 1 217 ? -13.258 5.359 -10.031 1 93.06 217 GLY B N 1
ATOM 3344 C CA . GLY B 1 217 ? -14.648 5.773 -9.883 1 93.06 217 GLY B CA 1
ATOM 3345 C C . GLY B 1 217 ? -15.078 5.91 -8.438 1 93.06 217 GLY B C 1
ATOM 3346 O O . GLY B 1 217 ? -15.672 6.918 -8.047 1 93.06 217 GLY B O 1
ATOM 3347 N N . ILE B 1 218 ? -14.727 4.961 -7.633 1 90.94 218 ILE B N 1
ATOM 3348 C CA . ILE B 1 218 ? -15.117 4.949 -6.227 1 90.94 218 ILE B CA 1
ATOM 3349 C C . ILE B 1 218 ? -14.328 6.008 -5.465 1 90.94 218 ILE B C 1
ATOM 3351 O O . ILE B 1 218 ? -14.891 6.766 -4.672 1 90.94 218 ILE B O 1
ATOM 3355 N N . ILE B 1 219 ? -13.047 6.086 -5.77 1 88.75 219 ILE B N 1
ATOM 3356 C CA . ILE B 1 219 ? -12.188 7.043 -5.07 1 88.75 219 ILE B CA 1
ATOM 3357 C C . ILE B 1 219 ? -12.641 8.469 -5.387 1 88.75 219 ILE B C 1
ATOM 3359 O O . ILE B 1 219 ? -12.75 9.305 -4.488 1 88.75 219 ILE B O 1
ATOM 3363 N N . VAL B 1 220 ? -12.93 8.773 -6.605 1 88.81 220 VAL B N 1
ATOM 3364 C CA . VAL B 1 220 ? -13.391 10.094 -7.016 1 88.81 220 VAL B CA 1
ATOM 3365 C C . VAL B 1 220 ? -14.742 10.391 -6.375 1 88.81 220 VAL B C 1
ATOM 3367 O O . VAL B 1 220 ? -14.984 11.508 -5.906 1 88.81 220 VAL B O 1
ATOM 3370 N N . SER B 1 221 ? -15.602 9.477 -6.352 1 90.56 221 SER B N 1
ATOM 3371 C CA . SER B 1 221 ? -16.906 9.664 -5.738 1 90.56 221 SER B CA 1
ATOM 3372 C C . SER B 1 221 ? -16.797 10 -4.258 1 90.56 221 SER B C 1
ATOM 3374 O O . SER B 1 221 ? -17.484 10.898 -3.764 1 90.56 221 SER B O 1
ATOM 3376 N N . LEU B 1 222 ? -15.898 9.352 -3.588 1 85.88 222 LEU B N 1
ATOM 3377 C CA . LEU B 1 222 ? -15.68 9.609 -2.168 1 85.88 222 LEU B CA 1
ATOM 3378 C C . LEU B 1 222 ? -15 10.961 -1.955 1 85.88 222 LEU B C 1
ATOM 3380 O O . LEU B 1 222 ? -15.297 11.656 -0.982 1 85.88 222 LEU B O 1
ATOM 3384 N N . THR B 1 223 ? -14.18 11.336 -2.906 1 82.88 223 THR B N 1
ATOM 3385 C CA . THR B 1 223 ? -13.461 12.609 -2.814 1 82.88 223 THR B CA 1
ATOM 3386 C C . THR B 1 223 ? -14.414 13.781 -3.037 1 82.88 223 THR B C 1
ATOM 3388 O O . THR B 1 223 ? -14.297 14.812 -2.377 1 82.88 223 THR B O 1
ATOM 3391 N N . ILE B 1 224 ? -15.25 13.711 -3.975 1 84.31 224 ILE B N 1
ATOM 3392 C CA . ILE B 1 224 ? -16.25 14.75 -4.234 1 84.31 224 ILE B CA 1
ATOM 3393 C C . ILE B 1 224 ? -17.109 14.953 -2.994 1 84.31 224 ILE B C 1
ATOM 3395 O O . ILE B 1 224 ? -17.438 16.094 -2.641 1 84.31 224 ILE B O 1
ATOM 3399 N N . LEU B 1 225 ? -17.375 13.914 -2.342 1 75.81 225 LEU B N 1
ATOM 3400 C CA . LEU B 1 225 ? -18.156 13.992 -1.106 1 75.81 225 LEU B CA 1
ATOM 3401 C C . LEU B 1 225 ? -17.391 14.781 -0.042 1 75.81 225 LEU B C 1
ATOM 3403 O O . LEU B 1 225 ? -18 15.461 0.784 1 75.81 225 LEU B O 1
ATOM 3407 N N . GLN B 1 226 ? -16.109 14.664 -0.152 1 71.69 226 GLN B N 1
ATOM 3408 C CA . GLN B 1 226 ? -15.227 15.367 0.775 1 71.69 226 GLN B CA 1
ATOM 3409 C C . GLN B 1 226 ? -15.25 16.875 0.533 1 71.69 226 GLN B C 1
ATOM 3411 O O . GLN B 1 226 ? -15.258 17.656 1.482 1 71.69 226 GLN B O 1
ATOM 3416 N N . HIS B 1 227 ? -15.18 17.375 -0.738 1 67.44 227 HIS B N 1
ATOM 3417 C CA . HIS B 1 227 ? -15.047 18.797 -1.084 1 67.44 227 HIS B CA 1
ATOM 3418 C C . HIS B 1 227 ? -16.406 19.484 -1.103 1 67.44 227 HIS B C 1
ATOM 3420 O O . HIS B 1 227 ? -16.484 20.703 -0.885 1 67.44 227 HIS B O 1
ATOM 3426 N N . GLU B 1 228 ? -17.359 18.922 -1.695 1 58.28 228 GLU B N 1
ATOM 3427 C CA . GLU B 1 228 ? -18.641 19.609 -1.705 1 58.28 228 GLU B CA 1
ATOM 3428 C C . GLU B 1 228 ? -19 20.125 -0.316 1 58.28 228 GLU B C 1
ATOM 3430 O O . GLU B 1 228 ? -19.594 21.203 -0.184 1 58.28 228 GLU B O 1
ATOM 3435 N N . LYS B 1 229 ? -18.641 19.531 0.632 1 52.09 229 LYS B N 1
ATOM 3436 C CA . LYS B 1 229 ? -19.109 20.094 1.891 1 52.09 229 LYS B CA 1
ATOM 3437 C C . LYS B 1 229 ? -18.219 21.234 2.363 1 52.09 229 LYS B C 1
ATOM 3439 O O . LYS B 1 229 ? -18.516 21.891 3.363 1 52.09 229 LYS B O 1
ATOM 3444 N N . LYS B 1 230 ? -17.062 21.438 1.864 1 49.09 230 LYS B N 1
ATOM 3445 C CA . LYS B 1 230 ? -16.391 22.688 2.182 1 49.09 230 LYS B CA 1
ATOM 3446 C C . LYS B 1 230 ? -17.125 23.875 1.565 1 49.09 230 LYS B C 1
ATOM 3448 O O . LYS B 1 230 ? -17.062 24.984 2.092 1 49.09 230 LYS B O 1
ATOM 3453 N N . MET B 1 231 ? -17.672 23.703 0.335 1 38.44 231 MET B N 1
ATOM 3454 C CA . MET B 1 231 ? -18.375 24.859 -0.211 1 38.44 231 MET B CA 1
ATOM 3455 C C . MET B 1 231 ? -19.625 25.172 0.587 1 38.44 231 MET B C 1
ATOM 3457 O O . MET B 1 231 ? -20.188 26.266 0.472 1 38.44 231 MET B O 1
ATOM 3461 N N . LEU B 1 232 ? -20.078 24.281 1.342 1 30.8 232 LEU B N 1
ATOM 3462 C CA . LEU B 1 232 ? -21.234 24.781 2.088 1 30.8 232 LEU B CA 1
ATOM 3463 C C . LEU B 1 232 ? -20.812 25.266 3.471 1 30.8 232 LEU B C 1
ATOM 3465 O O . LEU B 1 232 ? -19.969 24.656 4.121 1 30.8 232 LEU B O 1
#

Secondary structure (DSSP, 8-state):
-HHHHHHHHHHHHHHHHT-HHHHHHHHHHHHHHHHHHHHHHHHHHHHHHHHHH---TTHHHHHHHHHHHHHS-HHHHHHHHHHHHSTTSTTGGG--TTSHHHHHHHHHHHHHHHHHHHHHHHHHTS-HHHHHHHHHTT--HHHHHHHHHHHTHHHHHHHHHHHHHHHHT--HHHHHHHTT-TTTT--HHHHHHHHHHTT-HHHHHHHHHHHHHHHHHHHHHHHHHHHHHHH-/-HHHHHHHHHHHHHHHHT-HHHHHHHHHHHHHHHHHHHHHHHHHHHHHHHHHH---TTHHHHHHHHHHHHHS-HHHHHHHHHHHHSTTSTTGGG--TTSHHHHHHHHHHHHHHHHHHHHHHHHHTS-HHHHHHHHHTT--HHHHHHHHHHHTHHHHHHHHHHHHHHHHT--HHHHHHHTT-TTTT--HHHHHHHHHHTT-HHHHHHHHHHHHHHHHHHHHHHHHHHHHHHH-

Solvent-accessible surface area (backbone atoms only — not comparable to full-atom values): 22353 Å² total; per-residue (Å²): 123,64,57,61,58,48,7,51,52,45,26,50,46,42,65,68,66,56,40,63,67,58,51,47,20,49,50,43,34,48,49,32,31,49,52,11,32,52,53,12,45,69,50,11,36,57,48,10,45,47,63,56,76,50,87,59,93,59,45,66,60,53,51,49,50,31,54,49,46,54,66,50,43,52,48,53,46,15,48,53,47,36,50,37,26,29,76,92,25,94,45,10,86,70,65,38,58,51,26,52,66,36,30,20,51,38,36,16,62,56,19,19,24,40,15,14,47,34,22,21,47,25,49,62,71,43,63,70,61,51,56,53,50,37,44,72,73,66,44,50,73,68,56,38,51,51,50,46,51,62,72,18,43,50,37,42,46,49,11,50,46,52,17,35,57,54,39,61,47,46,33,46,27,41,41,52,20,10,57,52,34,83,93,64,31,24,24,50,53,49,46,31,42,53,27,46,72,70,64,39,52,57,60,22,37,12,48,43,50,48,47,49,51,53,54,50,50,51,48,48,55,52,48,50,62,42,49,59,55,67,79,95,123,65,57,61,57,48,9,52,53,45,26,52,45,44,64,69,65,54,39,64,68,58,50,48,20,49,49,42,35,50,50,29,32,47,50,11,34,50,53,12,45,68,52,12,36,57,48,10,44,47,63,55,75,50,87,60,92,61,48,66,58,53,52,48,50,32,53,51,45,55,67,50,44,50,49,54,48,14,48,52,49,37,51,36,25,30,75,91,25,90,47,10,87,68,64,38,61,52,26,52,66,35,30,21,52,39,36,16,62,57,19,19,24,39,17,15,47,35,21,21,48,26,49,62,71,45,61,70,62,54,56,53,49,37,44,70,73,66,44,51,71,68,56,37,51,51,50,45,52,62,70,19,42,50,36,40,47,48,12,51,46,51,17,35,57,54,39,62,47,46,34,45,27,41,40,51,21,11,60,50,35,85,92,64,31,24,24,49,51,49,47,29,42,52,27,45,73,71,65,38,52,57,61,20,38,13,47,44,50,50,45,51,51,53,54,50,50,52,48,50,54,53,47,51,62,43,51,58,56,68,78,96